Protein AF-0000000079572909 (afdb_homodimer)

pLDDT: mean 82.47, std 14.54, range [40.28, 98.06]

Foldseek 3Di:
DDDDDPLLLLVQLFVQQLVVQVVVQVVVCVVVVHGFSAELFPDRGHNLRSVLLSQLCVQCVVPLPPLVCSLVSQLVRSQVSQQVVQVVLCVLQLKGLFFQVVPPPDDVRRDDPVVSNVSSVVSSCCSPPVVVVVVVVSVPDDPVVSNVVSVVVVVVVVVRNVLSSVLSNLLSVLLVLVVVLVVLLVVLVVVLVVVVVVVCVVCVVPDPVLVVVLVVLLVVLVVVLVVVVVVVVVVVVVVVVDPADLLRQLLVVVVVVLSVSLSSLSSSLSSLVSVLVSLVVVCVVPVDPVSVVVNVVSVVSNVSSVVSNVVSVVSDSVSLVSNLSSCSNRVPMAGDVRHPSVVVSSVSSPRD/DDPDDPLLLLVQLFVQQLVVQVVVQVVVCVVVVHGFSAELFPDRGHNLRSVLLSQLCVQCVVPLPPLVCSLVSQLVRSQVSQQVVQVVLCVLQLKGLFFQVVPPPDDVRRDDPVVSNVSSVVSSCCSPPVVVVVVVVSVPDDPVVSNVVSVVVVVVVVVRNVLSSVLSNLLSVLLVLVVVLVVLLVVLVVVLVVVVVVVCVVCVVPDPVLVVVLVVLLVVLVVVLVVVVVVVVVVVVVVVVDPAPLLRQLLVVVVVVLSVSLSSLSSSLSSLVSVLVSLVVVCVVPVDPVSVVVNVVSVVSNVSSVVSNVVSVVSDSVSLVSNLSSCSNRVPMAGDVRHPSVVVSSVSSPRD

Structure (mmCIF, N/CA/C/O backbone):
data_AF-0000000079572909-model_v1
#
loop_
_entity.id
_entity.type
_entity.pdbx_description
1 polymer 'ABC transporter permease'
#
loop_
_atom_site.group_PDB
_atom_site.id
_atom_site.type_symbol
_atom_site.label_atom_id
_atom_site.label_alt_id
_atom_site.label_comp_id
_atom_site.label_asym_id
_atom_site.label_entity_id
_atom_site.label_seq_id
_atom_site.pdbx_PDB_ins_code
_atom_site.Cartn_x
_atom_site.Cartn_y
_atom_site.Cartn_z
_atom_site.occupancy
_atom_site.B_iso_or_equiv
_atom_site.auth_seq_id
_atom_site.auth_comp_id
_atom_site.auth_asym_id
_atom_site.auth_atom_id
_atom_site.pdbx_PDB_model_num
ATOM 1 N N . MET A 1 1 ? 18.078 -30.719 -21.484 1 40.72 1 MET A N 1
ATOM 2 C CA . MET A 1 1 ? 17.484 -30 -20.359 1 40.72 1 MET A CA 1
ATOM 3 C C . MET A 1 1 ? 15.992 -30.297 -20.234 1 40.72 1 MET A C 1
ATOM 5 O O . MET A 1 1 ? 15.266 -30.266 -21.234 1 40.72 1 MET A O 1
ATOM 9 N N . GLN A 1 2 ? 15.68 -31.109 -19.297 1 55.66 2 GLN A N 1
ATOM 10 C CA . GLN A 1 2 ? 14.391 -31.703 -18.969 1 55.66 2 GLN A CA 1
ATOM 11 C C . GLN A 1 2 ? 13.297 -30.641 -18.922 1 55.66 2 GLN A C 1
ATOM 13 O O . GLN A 1 2 ? 13.57 -29.484 -18.594 1 55.66 2 GLN A O 1
ATOM 18 N N . GLU A 1 3 ? 12.297 -30.766 -19.734 1 76.38 3 GLU A N 1
ATOM 19 C CA . GLU A 1 3 ? 11.086 -29.953 -19.812 1 76.38 3 GLU A CA 1
ATOM 20 C C . GLU A 1 3 ? 10.445 -29.781 -18.453 1 76.38 3 GLU A C 1
ATOM 22 O O . GLU A 1 3 ? 10.102 -30.766 -17.797 1 76.38 3 GLU A O 1
ATOM 27 N N . TYR A 1 4 ? 10.875 -28.719 -17.719 1 87.06 4 TYR A N 1
ATOM 28 C CA . TYR A 1 4 ? 10.32 -28.438 -16.406 1 87.06 4 TYR A CA 1
ATOM 29 C C . TYR A 1 4 ? 8.875 -27.953 -16.516 1 87.06 4 TYR A C 1
ATOM 31 O O . TYR A 1 4 ? 8.508 -27.297 -17.484 1 87.06 4 TYR A O 1
ATOM 39 N N . ASP A 1 5 ? 8.148 -28.406 -15.578 1 90.5 5 ASP A N 1
ATOM 40 C CA . ASP A 1 5 ? 6.82 -27.828 -15.43 1 90.5 5 ASP A CA 1
ATOM 41 C C . ASP A 1 5 ? 6.906 -26.391 -14.922 1 90.5 5 ASP A C 1
ATOM 43 O O . ASP A 1 5 ? 7.934 -25.969 -14.391 1 90.5 5 ASP A O 1
ATOM 47 N N . LEU A 1 6 ? 5.895 -25.688 -15.156 1 92.5 6 LEU A N 1
ATOM 48 C CA . LEU A 1 6 ? 5.871 -24.281 -14.742 1 92.5 6 LEU A CA 1
ATOM 49 C C . LEU A 1 6 ? 6.156 -24.156 -13.25 1 92.5 6 LEU A C 1
ATOM 51 O O . LEU A 1 6 ? 6.91 -23.266 -12.828 1 92.5 6 LEU A O 1
ATOM 55 N N . SER A 1 7 ? 5.562 -25.031 -12.484 1 94 7 SER A N 1
ATOM 56 C CA . SER A 1 7 ? 5.754 -24.969 -11.039 1 94 7 SER A CA 1
ATOM 57 C C . SER A 1 7 ? 7.211 -25.188 -10.664 1 94 7 SER A C 1
ATOM 59 O O . SER A 1 7 ? 7.711 -24.594 -9.703 1 94 7 SER A O 1
ATOM 61 N N . GLN A 1 8 ? 7.887 -26.016 -11.391 1 94.81 8 GLN A N 1
ATOM 62 C CA . GLN A 1 8 ? 9.305 -26.25 -11.133 1 94.81 8 GLN A CA 1
ATOM 63 C C . GLN A 1 8 ? 10.141 -25.016 -11.469 1 94.81 8 GLN A C 1
ATOM 65 O O . GLN A 1 8 ? 11.039 -24.656 -10.711 1 94.81 8 GLN A O 1
ATOM 70 N N . TRP A 1 9 ? 9.859 -24.344 -12.562 1 94.69 9 TRP A N 1
ATOM 71 C CA . TRP A 1 9 ? 10.523 -23.094 -12.914 1 94.69 9 TRP A CA 1
ATOM 72 C C . TRP A 1 9 ? 10.328 -22.047 -11.812 1 94.69 9 TRP A C 1
ATOM 74 O O . TRP A 1 9 ? 11.266 -21.344 -11.445 1 94.69 9 TRP A O 1
ATOM 84 N N . VAL A 1 10 ? 9.109 -22.016 -11.328 1 96.69 10 VAL A N 1
ATOM 85 C CA . VAL A 1 10 ? 8.773 -21.047 -10.289 1 96.69 10 VAL A CA 1
ATOM 86 C C . VAL A 1 10 ? 9.555 -21.359 -9.016 1 96.69 10 VAL A C 1
ATOM 88 O O . VAL A 1 10 ? 10.07 -20.453 -8.359 1 96.69 10 VAL A O 1
ATOM 91 N N . LEU A 1 11 ? 9.68 -22.578 -8.711 1 97.44 11 LEU A N 1
ATOM 92 C CA . LEU A 1 11 ? 10.422 -22.969 -7.52 1 97.44 11 LEU A CA 1
ATOM 93 C C . LEU A 1 11 ? 11.906 -22.656 -7.676 1 97.44 11 LEU A C 1
ATOM 95 O O . LEU A 1 11 ? 12.562 -22.25 -6.715 1 97.44 11 LEU A O 1
ATOM 99 N N . PHE A 1 12 ? 12.453 -22.859 -8.914 1 96.94 12 PHE A N 1
ATOM 100 C CA . PHE A 1 12 ? 13.836 -22.469 -9.18 1 96.94 12 PHE A CA 1
ATOM 101 C C . PHE A 1 12 ? 14.016 -20.969 -8.969 1 96.94 12 PHE A C 1
ATOM 103 O O . PHE A 1 12 ? 15.008 -20.547 -8.375 1 96.94 12 PHE A O 1
ATOM 110 N N . PHE A 1 13 ? 13.109 -20.203 -9.445 1 97.62 13 PHE A N 1
ATOM 111 C CA . PHE A 1 13 ? 13.148 -18.75 -9.281 1 97.62 13 PHE A CA 1
ATOM 112 C C . PHE A 1 13 ? 13.258 -18.375 -7.809 1 97.62 13 PHE A C 1
ATOM 114 O O . PHE A 1 13 ? 14.102 -17.562 -7.43 1 97.62 13 PHE A O 1
ATOM 121 N N . PHE A 1 14 ? 12.391 -18.969 -6.973 1 98 14 PHE A N 1
ATOM 122 C CA . PHE A 1 14 ? 12.359 -18.625 -5.559 1 98 14 PHE A CA 1
ATOM 123 C C . PHE A 1 14 ? 13.617 -19.125 -4.855 1 98 14 PHE A C 1
ATOM 125 O O . PHE A 1 14 ? 14.141 -18.453 -3.961 1 98 14 PHE A O 1
ATOM 132 N N . LEU A 1 15 ? 14.07 -20.281 -5.215 1 97.31 15 LEU A N 1
ATOM 133 C CA . LEU A 1 15 ? 15.281 -20.828 -4.617 1 97.31 15 LEU A CA 1
ATOM 134 C C . LEU A 1 15 ? 16.484 -19.922 -4.887 1 97.31 15 LEU A C 1
ATOM 136 O O . LEU A 1 15 ? 17.234 -19.594 -3.965 1 97.31 15 LEU A O 1
ATOM 140 N N . TYR A 1 16 ? 16.641 -19.516 -6.098 1 97.12 16 TYR A N 1
ATOM 141 C CA . TYR A 1 16 ? 17.797 -18.688 -6.457 1 97.12 16 TYR A CA 1
ATOM 142 C C . TYR A 1 16 ? 17.641 -17.266 -5.926 1 97.12 16 TYR A C 1
ATOM 144 O O . TYR A 1 16 ? 18.625 -16.594 -5.645 1 97.12 16 TYR A O 1
ATOM 152 N N . SER A 1 17 ? 16.406 -16.781 -5.832 1 98.06 17 SER A N 1
ATOM 153 C CA . SER A 1 17 ? 16.188 -15.5 -5.156 1 98.06 17 SER A CA 1
ATOM 154 C C . SER A 1 17 ? 16.625 -15.562 -3.697 1 98.06 17 SER A C 1
ATOM 156 O O . SER A 1 17 ? 17.203 -14.609 -3.176 1 98.06 17 SER A O 1
ATOM 158 N N . PHE A 1 18 ? 16.297 -16.656 -3.102 1 97.81 18 PHE A N 1
ATOM 159 C CA . PHE A 1 18 ? 16.641 -16.859 -1.701 1 97.81 18 PHE A CA 1
ATOM 160 C C . PHE A 1 18 ? 18.156 -16.938 -1.53 1 97.81 18 PHE A C 1
ATOM 162 O O . PHE A 1 18 ? 18.719 -16.328 -0.618 1 97.81 18 PHE A O 1
ATOM 169 N N . LEU A 1 19 ? 18.812 -17.672 -2.402 1 95.38 19 LEU A N 1
ATOM 170 C CA . LEU A 1 19 ? 20.266 -17.781 -2.346 1 95.38 19 LEU A CA 1
ATOM 171 C C . LEU A 1 19 ? 20.922 -16.438 -2.58 1 95.38 19 LEU A C 1
ATOM 173 O O . LEU A 1 19 ? 21.922 -16.109 -1.923 1 95.38 19 LEU A O 1
ATOM 177 N N . GLY A 1 20 ? 20.422 -15.703 -3.535 1 94.81 20 GLY A N 1
ATOM 178 C CA . GLY A 1 20 ? 20.922 -14.352 -3.746 1 94.81 20 GLY A CA 1
ATOM 179 C C . GLY A 1 20 ? 20.766 -13.469 -2.523 1 94.81 20 GLY A C 1
ATOM 180 O O . GLY A 1 20 ? 21.672 -12.695 -2.197 1 94.81 20 GLY A O 1
ATOM 181 N N . TRP A 1 21 ? 19.656 -13.602 -1.857 1 96.56 21 TRP A N 1
ATOM 182 C CA . TRP A 1 21 ? 19.406 -12.844 -0.637 1 96.56 21 TRP A CA 1
ATOM 183 C C . TRP A 1 21 ? 20.406 -13.203 0.449 1 96.56 21 TRP A C 1
ATOM 185 O O . TRP A 1 21 ? 20.922 -12.32 1.142 1 96.56 21 TRP A O 1
ATOM 195 N N . ILE A 1 22 ? 20.672 -14.445 0.561 1 95.94 22 ILE A N 1
ATOM 196 C CA . ILE A 1 22 ? 21.656 -14.883 1.547 1 95.94 22 ILE A CA 1
ATOM 197 C C . ILE A 1 22 ? 23 -14.242 1.247 1 95.94 22 ILE A C 1
ATOM 199 O O . ILE A 1 22 ? 23.641 -13.664 2.135 1 95.94 22 ILE A O 1
ATOM 203 N N . TRP A 1 23 ? 23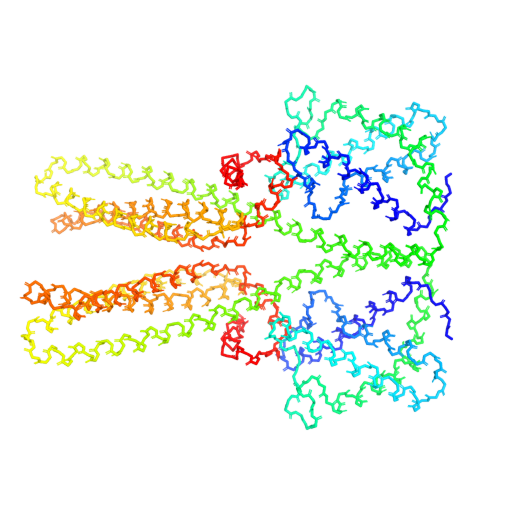.375 -14.297 0.027 1 91.81 23 TRP A N 1
ATOM 204 C CA . TRP A 1 23 ? 24.672 -13.781 -0.39 1 91.81 23 TRP A CA 1
ATOM 205 C C . TRP A 1 23 ? 24.781 -12.281 -0.133 1 91.81 23 TRP A C 1
ATOM 207 O O . TRP A 1 23 ? 25.703 -11.82 0.537 1 91.81 23 TRP A O 1
ATOM 217 N N . GLU A 1 24 ? 23.859 -11.555 -0.555 1 92.44 24 GLU A N 1
ATOM 218 C CA . GLU A 1 24 ? 23.938 -10.102 -0.477 1 92.44 24 GLU A CA 1
ATOM 219 C C . GLU A 1 24 ? 23.734 -9.609 0.956 1 92.44 24 GLU A C 1
ATOM 221 O O . GLU A 1 24 ? 24.391 -8.672 1.397 1 92.44 24 GLU A O 1
ATOM 226 N N . SER A 1 25 ? 22.75 -10.195 1.649 1 94.88 25 SER A N 1
ATOM 227 C CA . SER A 1 25 ? 22.5 -9.781 3.027 1 94.88 25 SER A CA 1
ATOM 228 C C . SER A 1 25 ? 23.719 -10.047 3.914 1 94.88 25 SER A C 1
ATOM 230 O O . SER A 1 25 ? 24.047 -9.227 4.773 1 94.88 25 SER A O 1
ATOM 232 N N . CYS A 1 26 ? 24.375 -11.148 3.66 1 94.81 26 CYS A N 1
ATOM 233 C CA . CYS A 1 26 ? 25.594 -11.445 4.418 1 94.81 26 CYS A CA 1
ATOM 234 C C . CYS A 1 26 ? 26.719 -10.477 4.047 1 94.81 26 CYS A C 1
ATOM 236 O O . CYS A 1 26 ? 27.375 -9.93 4.926 1 94.81 26 CYS A O 1
ATOM 238 N N . TYR A 1 27 ? 26.859 -10.227 2.799 1 91.56 27 TYR A N 1
ATOM 239 C CA . TYR A 1 27 ? 27.906 -9.352 2.309 1 91.56 27 TYR A CA 1
ATOM 240 C C . TYR A 1 27 ? 27.75 -7.941 2.863 1 91.56 27 TYR A C 1
ATOM 242 O O . TYR A 1 27 ? 28.688 -7.383 3.438 1 91.56 27 TYR A O 1
ATOM 250 N N . VAL A 1 28 ? 26.562 -7.434 2.77 1 91.94 28 VAL A N 1
ATOM 251 C CA . VAL A 1 28 ? 26.312 -6.055 3.186 1 91.94 28 VAL A CA 1
ATOM 252 C C . VAL A 1 28 ? 26.344 -5.961 4.707 1 91.94 28 VAL A C 1
ATOM 254 O O . VAL A 1 28 ? 26.828 -4.98 5.27 1 91.94 28 VAL A O 1
ATOM 257 N N . SER A 1 29 ? 25.859 -6.977 5.375 1 93.56 29 SER A N 1
ATOM 258 C CA . SER A 1 29 ? 25.859 -6.977 6.836 1 93.56 29 SER A CA 1
ATOM 259 C C . SER A 1 29 ? 27.266 -6.945 7.391 1 93.56 29 SER A C 1
ATOM 261 O O . SER A 1 29 ? 27.547 -6.258 8.375 1 93.56 29 SER A O 1
ATOM 263 N N . VAL A 1 30 ? 28.172 -7.656 6.773 1 94.5 30 VAL A N 1
ATOM 264 C CA . VAL A 1 30 ? 29.562 -7.688 7.207 1 94.5 30 VAL A CA 1
ATOM 265 C C . VAL A 1 30 ? 30.203 -6.32 6.973 1 94.5 30 VAL A C 1
ATOM 267 O O . VAL A 1 30 ? 30.938 -5.812 7.832 1 94.5 30 VAL A O 1
ATOM 270 N N . ARG A 1 31 ? 29.922 -5.711 5.906 1 91.06 31 ARG A N 1
ATOM 271 C CA . ARG A 1 31 ? 30.5 -4.414 5.559 1 91.06 31 ARG A CA 1
ATOM 272 C C . ARG A 1 31 ? 29.969 -3.318 6.48 1 91.06 31 ARG A C 1
ATOM 274 O O . ARG A 1 31 ? 30.703 -2.393 6.836 1 91.06 31 ARG A O 1
ATOM 281 N N . LYS A 1 32 ? 28.719 -3.441 6.887 1 90.75 32 LYS A N 1
ATOM 282 C CA . LYS A 1 32 ? 28.078 -2.41 7.703 1 90.75 32 LYS A CA 1
ATOM 283 C C . LYS A 1 32 ? 28.172 -2.756 9.188 1 90.75 32 LYS A C 1
ATOM 285 O O . LYS A 1 32 ? 27.766 -1.955 10.039 1 90.75 32 LYS A O 1
ATOM 290 N N . HIS A 1 33 ? 28.656 -3.969 9.523 1 93.06 33 HIS A N 1
ATOM 291 C CA . HIS A 1 33 ? 28.844 -4.434 10.891 1 93.06 33 HIS A CA 1
ATOM 292 C C . HIS A 1 33 ? 27.516 -4.461 11.648 1 93.06 33 HIS A C 1
ATOM 294 O O . HIS A 1 33 ? 27.453 -4.074 12.812 1 93.06 33 HIS A O 1
ATOM 300 N N . ARG A 1 34 ? 26.516 -4.672 10.914 1 91.38 34 ARG A N 1
ATOM 301 C CA . ARG A 1 34 ? 25.172 -4.863 11.445 1 91.38 34 ARG A CA 1
ATOM 302 C C . ARG A 1 34 ? 24.312 -5.703 10.5 1 91.38 34 ARG A C 1
ATOM 304 O O . ARG A 1 34 ? 24.609 -5.789 9.305 1 91.38 34 ARG A O 1
ATOM 311 N N . TRP A 1 35 ? 23.281 -6.281 11.047 1 93 35 TRP A N 1
ATOM 312 C CA . TRP A 1 35 ? 22.406 -7.09 10.203 1 93 35 TRP A CA 1
ATOM 313 C C . TRP A 1 35 ? 21.594 -6.211 9.266 1 93 35 TRP A C 1
ATOM 315 O O . TRP A 1 35 ? 20.906 -5.285 9.711 1 93 35 TRP A O 1
ATOM 325 N N . VAL A 1 36 ? 21.734 -6.492 8.031 1 92.06 36 VAL A N 1
ATOM 326 C CA . VAL A 1 36 ? 20.984 -5.758 7.016 1 92.06 36 VAL A CA 1
ATOM 327 C C . VAL A 1 36 ? 20.203 -6.738 6.141 1 92.06 36 VAL A C 1
ATOM 329 O O . VAL A 1 36 ? 20.797 -7.602 5.484 1 92.06 36 VAL A O 1
ATOM 332 N N . ASN A 1 37 ? 18.891 -6.73 6.254 1 94.56 37 ASN A N 1
ATOM 333 C CA . ASN A 1 37 ? 18.047 -7.465 5.32 1 94.56 37 ASN A CA 1
ATOM 334 C C . ASN A 1 37 ? 18.047 -6.82 3.938 1 94.56 37 ASN A C 1
ATOM 336 O O . ASN A 1 37 ? 17.125 -6.078 3.592 1 94.56 37 ASN A O 1
ATOM 340 N N . ARG A 1 38 ? 18.984 -7.176 3.178 1 93.81 38 ARG A N 1
ATOM 341 C CA . ARG A 1 38 ? 19.219 -6.5 1.906 1 93.81 38 ARG A CA 1
ATOM 342 C C . ARG A 1 38 ? 18.156 -6.871 0.877 1 93.81 38 ARG A C 1
ATOM 344 O O . ARG A 1 38 ? 17.781 -8.039 0.761 1 93.81 38 ARG A O 1
ATOM 351 N N . GLY A 1 39 ? 17.672 -5.801 0.203 1 94.12 39 GLY A N 1
ATOM 352 C CA . GLY A 1 39 ? 16.766 -6.082 -0.899 1 94.12 39 GLY A CA 1
ATOM 353 C C . GLY A 1 39 ? 15.609 -5.105 -0.981 1 94.12 39 GLY A C 1
ATOM 354 O O . GLY A 1 39 ? 15.344 -4.367 -0.031 1 94.12 39 GLY A O 1
ATOM 355 N N . PHE A 1 40 ? 15.023 -5.137 -2.066 1 93.62 40 PHE A N 1
ATOM 356 C CA . PHE A 1 40 ? 13.859 -4.293 -2.332 1 93.62 40 PHE A CA 1
ATOM 357 C C . PHE A 1 40 ? 12.656 -4.766 -1.531 1 93.62 40 PHE A C 1
ATOM 359 O O . PHE A 1 40 ? 11.883 -3.947 -1.024 1 93.62 40 PHE A O 1
ATOM 366 N N . MET A 1 41 ? 12.586 -6.07 -1.338 1 95.5 41 MET A N 1
ATOM 367 C CA . MET A 1 41 ? 11.445 -6.676 -0.661 1 95.5 41 MET A CA 1
ATOM 368 C C . MET A 1 41 ? 11.766 -6.961 0.802 1 95.5 41 MET A C 1
ATOM 370 O O . MET A 1 41 ? 12.938 -6.961 1.196 1 95.5 41 MET A O 1
ATOM 374 N N . HIS A 1 42 ? 10.727 -7.246 1.673 1 95 42 HIS A N 1
ATOM 375 C CA . HIS A 1 42 ? 10.883 -7.574 3.084 1 95 42 HIS A CA 1
ATOM 376 C C . HIS A 1 42 ? 11.297 -9.031 3.268 1 95 42 HIS A C 1
ATOM 378 O O . HIS A 1 42 ? 12.086 -9.344 4.164 1 95 42 HIS A O 1
ATOM 384 N N . GLY A 1 43 ? 10.773 -9.852 2.471 1 95.56 43 GLY A N 1
ATOM 385 C CA . GLY A 1 43 ? 11.062 -11.273 2.572 1 95.56 43 GLY A CA 1
ATOM 386 C C . GLY A 1 43 ? 12.469 -11.633 2.135 1 95.56 43 GLY A C 1
ATOM 387 O O . GLY A 1 43 ? 13.156 -10.82 1.507 1 95.56 43 GLY A O 1
ATOM 388 N N . PRO A 1 44 ? 12.789 -12.781 2.469 1 96.31 44 PRO A N 1
ATOM 389 C CA . PRO A 1 44 ? 14.148 -13.25 2.16 1 96.31 44 PRO A CA 1
ATOM 390 C C . PRO A 1 44 ? 14.297 -13.688 0.706 1 96.31 44 PRO A C 1
ATOM 392 O O . PRO A 1 44 ? 14.523 -14.867 0.435 1 96.31 44 PRO A O 1
ATOM 395 N N . MET A 1 45 ? 14.234 -12.742 -0.116 1 96.88 45 MET A N 1
ATOM 396 C CA . MET A 1 45 ? 14.398 -13.031 -1.538 1 96.88 45 MET A CA 1
ATOM 397 C C . MET A 1 45 ? 14.844 -11.789 -2.301 1 96.88 45 MET A C 1
ATOM 399 O O . MET A 1 45 ? 14.438 -10.672 -1.974 1 96.88 45 MET A O 1
ATOM 403 N N . LEU A 1 46 ? 15.617 -12.023 -3.256 1 96.75 46 LEU A N 1
ATOM 404 C CA . LEU A 1 46 ? 16.062 -11 -4.199 1 96.75 46 LEU A CA 1
ATOM 405 C C . LEU A 1 46 ? 15.664 -11.367 -5.625 1 96.75 46 LEU A C 1
ATOM 407 O O . LEU A 1 46 ? 16.406 -12.055 -6.32 1 96.75 46 LEU A O 1
ATOM 411 N N . PRO A 1 47 ? 14.547 -10.773 -6.047 1 96.88 47 PRO A N 1
ATOM 412 C CA . PRO A 1 47 ? 14 -11.156 -7.352 1 96.88 47 PRO A CA 1
ATOM 413 C C . PRO A 1 47 ? 15 -10.977 -8.492 1 96.88 47 PRO A C 1
ATOM 415 O O . PRO A 1 47 ? 14.953 -11.711 -9.484 1 96.88 47 PRO A O 1
ATOM 418 N N . LEU A 1 48 ? 15.898 -10.117 -8.367 1 95.38 48 LEU A N 1
ATOM 419 C CA . LEU A 1 48 ? 16.906 -9.906 -9.414 1 95.38 48 LEU A CA 1
ATOM 420 C C . LEU A 1 48 ? 17.75 -11.156 -9.617 1 95.38 48 LEU A C 1
ATOM 422 O O . LEU A 1 48 ? 18.016 -11.547 -10.75 1 95.38 48 LEU A O 1
ATOM 426 N N . TYR A 1 49 ? 18.156 -11.758 -8.531 1 95.44 49 TYR A N 1
ATOM 427 C CA . TYR A 1 49 ? 18.969 -12.969 -8.602 1 95.44 49 TYR A CA 1
ATOM 428 C C . TYR A 1 49 ? 18.156 -14.141 -9.141 1 95.44 49 TYR A C 1
ATOM 430 O O . TYR A 1 49 ? 18.656 -14.945 -9.922 1 95.44 49 TYR A O 1
ATOM 438 N N . GLY A 1 50 ? 16.906 -14.234 -8.711 1 97 50 GLY A N 1
ATOM 439 C CA . GLY A 1 50 ? 16.047 -15.273 -9.25 1 97 50 GLY A CA 1
ATOM 440 C C . GLY A 1 50 ? 15.797 -15.133 -10.742 1 97 50 GLY A C 1
ATOM 441 O O . GLY A 1 50 ? 15.922 -16.109 -11.484 1 97 50 GLY A O 1
ATOM 442 N N . SER A 1 51 ? 15.5 -13.93 -11.156 1 97.12 51 SER A N 1
ATOM 443 C CA . SER A 1 51 ? 15.281 -13.664 -12.57 1 97.12 51 SER A CA 1
ATOM 444 C C . SER A 1 51 ? 16.562 -13.875 -13.375 1 97.12 51 SER A C 1
ATOM 446 O O . SER A 1 51 ? 16.516 -14.422 -14.484 1 97.12 51 SER A O 1
ATOM 448 N N . GLY A 1 52 ? 17.609 -13.422 -12.812 1 96.19 52 GLY A N 1
ATOM 449 C CA . GLY A 1 52 ? 18.875 -13.656 -13.469 1 96.19 52 GLY A CA 1
ATOM 450 C C . GLY A 1 52 ? 19.188 -15.125 -13.664 1 96.19 52 GLY A C 1
ATOM 451 O O . GLY A 1 52 ? 19.641 -15.539 -14.734 1 96.19 52 GLY A O 1
ATOM 452 N N . ALA A 1 53 ? 18.922 -15.875 -12.633 1 96.12 53 ALA A N 1
ATOM 453 C CA . ALA A 1 53 ? 19.141 -17.312 -12.719 1 96.12 53 ALA A CA 1
ATOM 454 C C . ALA A 1 53 ? 18.266 -17.938 -13.805 1 96.12 53 ALA A C 1
ATOM 456 O O . ALA A 1 53 ? 18.719 -18.812 -14.555 1 96.12 53 ALA A O 1
ATOM 457 N N . MET A 1 54 ? 17.031 -17.5 -13.883 1 95.94 54 MET A N 1
ATOM 458 C CA . MET A 1 54 ? 16.125 -18.016 -14.906 1 95.94 54 MET A CA 1
ATOM 459 C C . MET A 1 54 ? 16.641 -17.688 -16.297 1 95.94 54 MET A C 1
ATOM 461 O O . MET A 1 54 ? 16.641 -18.547 -17.188 1 95.94 54 MET A O 1
ATOM 465 N N . VAL A 1 55 ? 17.094 -16.484 -16.438 1 96.25 55 VAL A N 1
ATOM 466 C CA . VAL A 1 55 ? 17.625 -16.047 -17.734 1 96.25 55 VAL A CA 1
ATOM 467 C C . VAL A 1 55 ? 18.828 -16.906 -18.094 1 96.25 55 VAL A C 1
ATOM 469 O O . VAL A 1 55 ? 18.922 -17.438 -19.203 1 96.25 55 VAL A O 1
ATOM 472 N N . VAL A 1 56 ? 19.703 -17.109 -17.203 1 95.62 56 VAL A N 1
ATOM 473 C CA . VAL A 1 56 ? 20.938 -17.875 -17.438 1 95.62 56 VAL A CA 1
ATOM 474 C C . VAL A 1 56 ? 20.594 -19.312 -17.781 1 95.62 56 VAL A C 1
ATOM 476 O O . VAL A 1 56 ? 21.125 -19.875 -18.734 1 95.62 56 VAL A O 1
ATOM 479 N N . LEU A 1 57 ? 19.688 -19.906 -16.969 1 94.06 57 LEU A N 1
ATOM 480 C CA . LEU A 1 57 ? 19.312 -21.297 -17.219 1 94.06 57 LEU A CA 1
ATOM 481 C C . LEU A 1 57 ? 18.688 -21.453 -18.594 1 94.06 57 LEU A C 1
ATOM 483 O O . LEU A 1 57 ? 19.016 -22.406 -19.328 1 94.06 57 LEU A O 1
ATOM 487 N N . ILE A 1 58 ? 17.844 -20.516 -18.984 1 93.75 58 ILE A N 1
ATOM 488 C CA . ILE A 1 58 ? 17.109 -20.609 -20.25 1 93.75 58 ILE A CA 1
ATOM 489 C C . ILE A 1 58 ? 18.078 -20.406 -21.422 1 93.75 58 ILE A C 1
ATOM 491 O O . ILE A 1 58 ? 18.078 -21.203 -22.359 1 93.75 58 ILE A O 1
ATOM 495 N N . VAL A 1 59 ? 18.969 -19.453 -21.344 1 93.5 59 VAL A N 1
ATOM 496 C CA . VAL A 1 59 ? 19.797 -19.094 -22.469 1 93.5 59 VAL A CA 1
ATOM 497 C C . VAL A 1 59 ? 20.922 -20.109 -22.641 1 93.5 59 VAL A C 1
ATOM 499 O O . VAL A 1 59 ? 21.484 -20.266 -23.734 1 93.5 59 VAL A O 1
ATOM 502 N N . THR A 1 60 ? 21.281 -20.828 -21.625 1 92.62 60 THR A N 1
ATOM 503 C CA . THR A 1 60 ? 22.438 -21.719 -21.703 1 92.62 60 THR A CA 1
ATOM 504 C C . THR A 1 60 ? 21.984 -23.156 -21.953 1 92.62 60 THR A C 1
ATOM 506 O O . THR A 1 60 ? 22.828 -24.047 -22.109 1 92.62 60 THR A O 1
ATOM 509 N N . ILE A 1 61 ? 20.688 -23.406 -21.938 1 86.44 61 ILE A N 1
ATOM 510 C CA . ILE A 1 61 ? 20.141 -24.75 -22.156 1 86.44 61 ILE A CA 1
ATOM 511 C C . ILE A 1 61 ? 20.75 -25.359 -23.422 1 86.44 61 ILE A C 1
ATOM 513 O O . ILE A 1 61 ? 21.266 -26.484 -23.375 1 86.44 61 ILE A O 1
ATOM 517 N N . PRO A 1 62 ? 20.781 -24.688 -24.5 1 88.38 62 PRO A N 1
ATOM 518 C CA . PRO A 1 62 ? 21.281 -25.281 -25.75 1 88.38 62 PRO A CA 1
ATOM 519 C C . PRO A 1 62 ? 22.812 -25.453 -25.75 1 88.38 62 PRO A C 1
ATOM 521 O O . PRO A 1 62 ? 23.344 -26.188 -26.578 1 88.38 62 PRO A O 1
ATOM 524 N N . VAL A 1 63 ? 23.516 -24.797 -24.844 1 91.5 63 VAL A N 1
ATOM 525 C CA . VAL A 1 63 ? 24.984 -24.797 -24.906 1 91.5 63 VAL A CA 1
ATOM 526 C C . VAL A 1 63 ? 25.547 -25.266 -23.578 1 91.5 63 VAL A C 1
ATOM 528 O O . VAL A 1 63 ? 26.625 -24.844 -23.172 1 91.5 63 VAL A O 1
ATOM 531 N N . ARG A 1 64 ? 24.922 -26.031 -22.875 1 88.56 64 ARG A N 1
ATOM 532 C CA . ARG A 1 64 ? 25.25 -26.422 -21.516 1 88.56 64 ARG A CA 1
ATOM 533 C C . ARG A 1 64 ? 26.594 -27.125 -21.453 1 88.56 64 ARG A C 1
ATOM 535 O O . ARG A 1 64 ? 27.281 -27.078 -20.438 1 88.56 64 ARG A O 1
ATOM 542 N N . ASP A 1 65 ? 27.062 -27.719 -22.484 1 91.44 65 ASP A N 1
ATOM 543 C CA . ASP A 1 65 ? 28.281 -28.531 -22.484 1 91.44 65 ASP A CA 1
ATOM 544 C C . ASP A 1 65 ? 29.5 -27.688 -22.859 1 91.44 65 ASP A C 1
ATOM 546 O O . ASP A 1 65 ? 30.641 -28.141 -22.734 1 91.44 65 ASP A O 1
ATOM 550 N N . ASN A 1 66 ? 29.281 -26.453 -23.328 1 95.69 66 ASN A N 1
ATOM 551 C CA . ASN A 1 66 ? 30.359 -25.547 -23.703 1 95.69 66 ASN A CA 1
ATOM 552 C C . ASN A 1 66 ? 30.562 -24.453 -22.656 1 95.69 66 ASN A C 1
ATOM 554 O O . ASN A 1 66 ? 29.781 -23.484 -22.609 1 95.69 66 ASN A O 1
ATOM 558 N N . ILE A 1 67 ? 31.609 -24.531 -21.906 1 96.25 67 ILE A N 1
ATOM 559 C CA . ILE A 1 67 ? 31.859 -23.672 -20.766 1 96.25 67 ILE A CA 1
ATOM 560 C C . ILE A 1 67 ? 32 -22.219 -21.25 1 96.25 67 ILE A C 1
ATOM 562 O O . ILE A 1 67 ? 31.516 -21.297 -20.594 1 96.25 67 ILE A O 1
ATOM 566 N N . LEU A 1 68 ? 32.656 -22 -22.312 1 97 68 LEU A N 1
ATOM 567 C CA . LEU A 1 68 ? 32.906 -20.656 -22.828 1 97 68 LEU A CA 1
ATOM 568 C C . LEU A 1 68 ? 31.578 -20.016 -23.25 1 97 68 LEU A C 1
ATOM 570 O O . LEU A 1 68 ? 31.359 -18.828 -22.984 1 97 68 LEU A O 1
ATOM 574 N N . LEU A 1 69 ? 30.781 -20.781 -23.938 1 96.81 69 LEU A N 1
ATOM 575 C CA . LEU A 1 69 ? 29.5 -20.25 -24.359 1 96.81 69 LEU A CA 1
ATOM 576 C C . LEU A 1 69 ? 28.578 -20 -23.172 1 96.81 69 LEU A C 1
ATOM 578 O O . LEU A 1 69 ? 27.781 -19.062 -23.188 1 96.81 69 LEU A O 1
ATOM 582 N N . VAL A 1 70 ? 28.656 -20.875 -22.172 1 97.12 70 VAL A N 1
ATOM 583 C CA . VAL A 1 70 ? 27.906 -20.656 -20.938 1 97.12 70 VAL A CA 1
ATOM 584 C C . VAL A 1 70 ? 28.328 -19.328 -20.297 1 97.12 70 VAL A C 1
ATOM 586 O O . VAL A 1 70 ? 27.5 -18.547 -19.859 1 97.12 70 VAL A O 1
ATOM 589 N N . PHE A 1 71 ? 29.625 -19.109 -20.312 1 97.94 71 PHE A N 1
ATOM 590 C CA . PHE A 1 71 ? 30.188 -17.875 -19.766 1 97.94 71 PHE A CA 1
ATOM 591 C C . PHE A 1 71 ? 29.672 -16.672 -20.547 1 97.94 71 PHE A C 1
ATOM 593 O O . PHE A 1 71 ? 29.156 -15.727 -19.953 1 97.94 71 PHE A O 1
ATOM 600 N N . LEU A 1 72 ? 29.781 -16.703 -21.812 1 98 72 LEU A N 1
ATOM 601 C CA . LEU A 1 72 ? 29.453 -15.555 -22.656 1 98 72 LEU A CA 1
ATOM 602 C C . LEU A 1 72 ? 27.953 -15.281 -22.656 1 98 72 LEU A C 1
ATOM 604 O O . LEU A 1 72 ? 27.531 -14.141 -22.484 1 98 72 LEU A O 1
ATOM 608 N N . MET A 1 73 ? 27.172 -16.281 -22.828 1 97.19 73 MET A N 1
ATOM 609 C CA . MET A 1 73 ? 25.719 -16.109 -22.875 1 97.19 73 MET A CA 1
ATOM 610 C C . MET A 1 73 ? 25.156 -15.703 -21.516 1 97.19 73 MET A C 1
ATOM 612 O O . MET A 1 73 ? 24.25 -14.891 -21.438 1 97.19 73 MET A O 1
ATOM 616 N N . GLY A 1 74 ? 25.672 -16.344 -20.484 1 97.06 74 GLY A N 1
ATOM 617 C CA . GLY A 1 74 ? 25.266 -15.961 -19.141 1 97.06 74 GLY A CA 1
ATOM 618 C C . GLY A 1 74 ? 25.625 -14.523 -18.812 1 97.06 74 GLY A C 1
ATOM 619 O O . GLY A 1 74 ? 24.812 -13.797 -18.234 1 97.06 74 GLY A O 1
ATOM 620 N N . MET A 1 75 ? 26.812 -14.156 -19.188 1 97.88 75 MET A N 1
ATOM 621 C CA . MET A 1 75 ? 27.266 -12.789 -18.969 1 97.88 75 MET A CA 1
ATOM 622 C C . MET A 1 75 ? 26.359 -11.789 -19.672 1 97.88 75 MET A C 1
ATOM 624 O O . MET A 1 75 ? 25.891 -10.828 -19.062 1 97.88 75 MET A O 1
ATOM 628 N N . ILE A 1 76 ? 26.078 -12.047 -20.906 1 97.81 76 ILE A N 1
ATOM 629 C CA . ILE A 1 76 ? 25.266 -11.141 -21.703 1 97.81 76 ILE A CA 1
ATOM 630 C C . ILE A 1 76 ? 23.844 -11.102 -21.172 1 97.81 76 ILE A C 1
ATOM 632 O O . ILE A 1 76 ? 23.281 -10.016 -20.969 1 97.81 76 ILE A O 1
ATOM 636 N N . GLY A 1 77 ? 23.281 -12.273 -20.922 1 97.12 77 GLY A N 1
ATOM 637 C CA . GLY A 1 77 ? 21.922 -12.336 -20.422 1 97.12 77 GLY A CA 1
ATOM 638 C C . GLY A 1 77 ? 21.734 -11.633 -19.094 1 97.12 77 GLY A C 1
ATOM 639 O O . GLY A 1 77 ? 20.797 -10.844 -18.938 1 97.12 77 GLY A O 1
ATOM 640 N N . ALA A 1 78 ? 22.578 -11.867 -18.172 1 96.75 78 ALA A N 1
ATOM 641 C CA . ALA A 1 78 ? 22.484 -11.266 -16.844 1 96.75 78 ALA A CA 1
ATOM 642 C C . ALA A 1 78 ? 22.719 -9.758 -16.906 1 96.75 78 ALA A C 1
ATOM 644 O O . ALA A 1 78 ? 22.094 -8.992 -16.188 1 96.75 78 ALA A O 1
ATOM 645 N N . THR A 1 79 ? 23.641 -9.352 -17.75 1 97.75 79 THR A N 1
ATOM 646 C CA . THR A 1 79 ? 23.953 -7.934 -17.906 1 97.75 79 THR A CA 1
ATOM 647 C C . THR A 1 79 ? 22.766 -7.176 -18.5 1 97.75 79 THR A C 1
ATOM 649 O O . THR A 1 79 ? 22.453 -6.074 -18.047 1 97.75 79 THR A O 1
ATOM 652 N N . ILE A 1 80 ? 22.141 -7.758 -19.469 1 97.88 80 ILE A N 1
ATOM 653 C CA . ILE A 1 80 ? 20.969 -7.148 -20.062 1 97.88 80 ILE A CA 1
ATOM 654 C C . ILE A 1 80 ? 19.875 -6.98 -19.016 1 97.88 80 ILE A C 1
ATOM 656 O O . ILE A 1 80 ? 19.266 -5.914 -18.906 1 97.88 80 ILE A O 1
ATOM 660 N N . LEU A 1 81 ? 19.672 -7.977 -18.203 1 97.31 81 LEU A N 1
ATOM 661 C CA . LEU A 1 81 ? 18.688 -7.926 -17.125 1 97.31 81 LEU A CA 1
ATOM 662 C C . LEU A 1 81 ? 19.031 -6.84 -16.125 1 97.31 81 LEU A C 1
ATOM 664 O O . LEU A 1 81 ? 18.172 -6.07 -15.703 1 97.31 81 LEU A O 1
ATOM 668 N N . GLU A 1 82 ? 20.266 -6.812 -15.766 1 96.75 82 GLU A N 1
ATOM 669 C CA . GLU A 1 82 ? 20.75 -5.816 -14.812 1 96.75 82 GLU A CA 1
ATOM 670 C C . GLU A 1 82 ? 20.516 -4.398 -15.336 1 96.75 82 GLU A C 1
ATOM 672 O O . GLU A 1 82 ? 20.031 -3.535 -14.609 1 96.75 82 GLU A O 1
ATOM 677 N N . TYR A 1 83 ? 20.828 -4.223 -16.562 1 97.06 83 TYR A N 1
ATOM 678 C CA . TYR A 1 83 ? 20.688 -2.908 -17.188 1 97.06 83 TYR A CA 1
ATOM 679 C C . TYR A 1 83 ? 19.234 -2.463 -17.188 1 97.06 83 TYR A C 1
ATOM 681 O O . TYR A 1 83 ? 18.906 -1.361 -16.75 1 97.06 83 TYR A O 1
ATOM 689 N N . PHE A 1 84 ? 18.375 -3.312 -17.562 1 96.81 84 PHE A N 1
ATOM 690 C CA . PHE A 1 84 ? 16.969 -2.977 -17.672 1 96.81 84 PHE A CA 1
ATOM 691 C C . PHE A 1 84 ? 16.328 -2.797 -16.297 1 96.81 84 PHE A C 1
ATOM 693 O O . PHE A 1 84 ? 15.484 -1.922 -16.109 1 96.81 84 PHE A O 1
ATOM 700 N N . THR A 1 85 ? 16.719 -3.652 -15.398 1 96.25 85 THR A N 1
ATOM 701 C CA . THR A 1 85 ? 16.203 -3.529 -14.047 1 96.25 85 THR A CA 1
ATOM 702 C C . THR A 1 85 ? 16.625 -2.201 -13.422 1 96.25 85 THR A C 1
ATOM 704 O O . THR A 1 85 ? 15.805 -1.504 -12.82 1 96.25 85 THR A O 1
ATOM 707 N N . GLY A 1 86 ? 17.875 -1.829 -13.609 1 95.19 86 GLY A N 1
ATOM 708 C CA . GLY A 1 86 ? 18.391 -0.583 -13.07 1 95.19 86 GLY A CA 1
ATOM 709 C C . GLY A 1 86 ? 17.688 0.645 -13.625 1 95.19 86 GLY A C 1
ATOM 710 O O . GLY A 1 86 ? 17.234 1.503 -12.867 1 95.19 86 GLY A O 1
ATOM 711 N N . ILE A 1 87 ? 17.547 0.702 -14.906 1 95.44 87 ILE A N 1
ATOM 712 C CA . ILE A 1 87 ? 16.938 1.855 -15.562 1 95.44 87 ILE A CA 1
ATOM 713 C C . ILE A 1 87 ? 15.477 1.963 -15.156 1 95.44 87 ILE A C 1
ATOM 715 O O . ILE A 1 87 ? 14.969 3.061 -14.898 1 95.44 87 ILE A O 1
ATOM 719 N N . THR A 1 88 ? 14.836 0.838 -15.078 1 95.88 88 THR A N 1
ATOM 720 C CA . THR A 1 88 ? 13.414 0.822 -14.742 1 95.88 88 THR A CA 1
ATOM 721 C C . THR A 1 88 ? 13.195 1.303 -13.312 1 95.88 88 THR A C 1
ATOM 723 O O . THR A 1 88 ? 12.32 2.131 -13.055 1 95.88 88 THR A O 1
ATOM 726 N N . MET A 1 89 ? 13.984 0.823 -12.445 1 94.25 89 MET A N 1
ATOM 727 C CA . MET A 1 89 ? 13.836 1.203 -11.047 1 94.25 89 MET A CA 1
ATOM 728 C C . MET A 1 89 ? 14.125 2.688 -10.852 1 94.25 89 MET A C 1
ATOM 730 O O . MET A 1 89 ? 13.406 3.373 -10.117 1 94.25 89 MET A O 1
ATOM 734 N N . GLU A 1 90 ? 15.141 3.17 -11.438 1 94.25 90 GLU A N 1
ATOM 735 C CA . GLU A 1 90 ? 15.461 4.59 -11.297 1 94.25 90 GLU A CA 1
ATOM 736 C C . GLU A 1 90 ? 14.367 5.465 -11.898 1 94.25 90 GLU A C 1
ATOM 738 O O . GLU A 1 90 ? 14.047 6.523 -11.352 1 94.25 90 GLU A O 1
ATOM 743 N N . ARG A 1 91 ? 13.859 5.047 -13.008 1 94 91 ARG A N 1
ATOM 744 C CA . ARG A 1 91 ? 12.789 5.816 -13.648 1 94 91 ARG A CA 1
ATOM 745 C C . ARG A 1 91 ? 11.531 5.816 -12.789 1 94 91 ARG A C 1
ATOM 747 O O . ARG A 1 91 ? 10.836 6.832 -12.688 1 94 91 ARG A O 1
ATOM 754 N N . LEU A 1 92 ? 11.258 4.758 -12.141 1 93.19 92 LEU A N 1
ATOM 755 C CA . LEU A 1 92 ? 10.031 4.617 -11.367 1 93.19 92 LEU A CA 1
ATOM 756 C C . LEU A 1 92 ? 10.164 5.289 -10 1 93.19 92 LEU A C 1
ATOM 758 O O . LEU A 1 92 ? 9.242 5.965 -9.547 1 93.19 92 LEU A O 1
ATOM 762 N N . PHE A 1 93 ? 11.352 5.113 -9.367 1 93.94 93 PHE A N 1
ATOM 763 C CA . PHE A 1 93 ? 11.461 5.496 -7.969 1 93.94 93 PHE A CA 1
ATOM 764 C C . PHE A 1 93 ? 12.43 6.66 -7.797 1 93.94 93 PHE A C 1
ATOM 766 O O . PHE A 1 93 ? 12.555 7.215 -6.703 1 93.94 93 PHE A O 1
ATOM 773 N N . HIS A 1 94 ? 13.203 6.957 -8.82 1 92.94 94 HIS A N 1
ATOM 774 C CA . HIS A 1 94 ? 14.227 7.992 -8.766 1 92.94 94 HIS A CA 1
ATOM 775 C C . HIS A 1 94 ? 15.336 7.621 -7.785 1 92.94 94 HIS A C 1
ATOM 777 O O . HIS A 1 94 ? 15.906 8.492 -7.133 1 92.94 94 HIS A O 1
ATOM 783 N N . VAL A 1 95 ? 15.461 6.367 -7.551 1 92.56 95 VAL A N 1
ATOM 784 C CA . VAL A 1 95 ? 16.453 5.844 -6.621 1 92.56 95 VAL A CA 1
ATOM 785 C C . VAL A 1 95 ? 17.234 4.715 -7.289 1 92.56 95 VAL A C 1
ATOM 787 O O . VAL A 1 95 ? 16.656 3.879 -7.988 1 92.56 95 VAL A O 1
ATOM 790 N N . ARG A 1 96 ? 18.469 4.758 -7.105 1 93.12 96 ARG A N 1
ATOM 791 C CA . ARG A 1 96 ? 19.344 3.67 -7.535 1 93.12 96 ARG A CA 1
ATOM 792 C C . ARG A 1 96 ? 19.703 2.766 -6.359 1 93.12 96 ARG A C 1
ATOM 794 O O . ARG A 1 96 ? 20.266 3.227 -5.367 1 93.12 96 ARG A O 1
ATOM 801 N N . TYR A 1 97 ? 19.453 1.552 -6.535 1 91.31 97 TYR A N 1
ATOM 802 C CA . TYR A 1 97 ? 19.719 0.607 -5.453 1 91.31 97 TYR A CA 1
ATOM 803 C C . TYR A 1 97 ? 21.141 0.087 -5.516 1 91.31 97 TYR A C 1
ATOM 805 O O . TYR A 1 97 ? 21.656 -0.45 -4.531 1 91.31 97 TYR A O 1
ATOM 813 N N . TRP A 1 98 ? 21.766 0.117 -6.652 1 91 98 TRP A N 1
ATOM 814 C CA . TRP A 1 98 ? 23.203 -0.065 -6.84 1 91 98 TRP A CA 1
ATOM 815 C C . TRP A 1 98 ? 23.766 0.98 -7.797 1 91 98 TRP A C 1
ATOM 817 O O . TRP A 1 98 ? 23.016 1.579 -8.578 1 91 98 TRP A O 1
ATOM 827 N N . ASP A 1 99 ? 25 1.237 -7.609 1 91.75 99 ASP A N 1
ATOM 828 C CA . ASP A 1 99 ? 25.609 2.299 -8.406 1 91.75 99 ASP A CA 1
ATOM 829 C C . ASP A 1 99 ? 27.062 1.979 -8.719 1 91.75 99 ASP A C 1
ATOM 831 O O . ASP A 1 99 ? 27.906 1.912 -7.816 1 91.75 99 ASP A O 1
ATOM 835 N N . TYR A 1 100 ? 27.312 1.943 -10.039 1 93.56 100 TYR A N 1
ATOM 836 C CA . TYR A 1 100 ? 28.656 1.574 -10.469 1 93.56 100 TYR A CA 1
ATOM 837 C C . TYR A 1 100 ? 29.391 2.773 -11.055 1 93.56 100 TYR A C 1
ATOM 839 O O . TYR A 1 100 ? 30.406 2.615 -11.742 1 93.56 100 TYR A O 1
ATOM 847 N N . ARG A 1 101 ? 29.047 3.959 -10.938 1 91.75 101 ARG A N 1
ATOM 848 C CA . ARG A 1 101 ? 29.609 5.148 -11.57 1 91.75 101 ARG A CA 1
ATOM 849 C C . ARG A 1 101 ? 31.062 5.359 -11.148 1 91.75 101 ARG A C 1
ATOM 851 O O . ARG A 1 101 ? 31.828 5.988 -11.875 1 91.75 101 ARG A O 1
ATOM 858 N N . ASN A 1 102 ? 31.406 4.828 -10 1 91.44 102 ASN A N 1
ATOM 859 C CA . ASN A 1 102 ? 32.781 4.973 -9.508 1 91.44 102 ASN A CA 1
ATOM 860 C C . ASN A 1 102 ? 33.688 3.941 -10.141 1 91.44 102 ASN A C 1
ATOM 862 O O . ASN A 1 102 ? 34.906 3.99 -9.938 1 91.44 102 ASN A O 1
ATOM 866 N N . LEU A 1 103 ? 33.156 3.051 -10.875 1 93.62 103 LEU A N 1
ATOM 867 C CA . LEU A 1 103 ? 33.969 2.01 -11.523 1 93.62 103 LEU A CA 1
ATOM 868 C C . LEU A 1 103 ? 34.219 2.359 -12.984 1 93.62 103 LEU A C 1
ATOM 870 O O . LEU A 1 103 ? 33.406 3.004 -13.633 1 93.62 103 LEU A O 1
ATOM 874 N N . LYS A 1 104 ? 35.281 1.876 -13.43 1 93.69 104 LYS A N 1
ATOM 875 C CA . LYS A 1 104 ? 35.719 2.199 -14.789 1 93.69 104 LYS A CA 1
ATOM 876 C C . LYS A 1 104 ? 34.844 1.491 -15.82 1 93.69 104 LYS A C 1
ATOM 878 O O . LYS A 1 104 ? 34.438 0.354 -15.609 1 93.69 104 LYS A O 1
ATOM 883 N N . PHE A 1 105 ? 34.562 2.225 -16.938 1 95.56 105 PHE A N 1
ATOM 884 C CA . PHE A 1 105 ? 33.844 1.713 -18.109 1 95.56 105 PHE A CA 1
ATOM 885 C C . PHE A 1 105 ? 32.406 1.343 -17.766 1 95.56 105 PHE A C 1
ATOM 887 O O . PHE A 1 105 ? 31.875 0.373 -18.297 1 95.56 105 PHE A O 1
ATOM 894 N N . ASN A 1 106 ? 31.891 1.955 -16.812 1 94.88 106 ASN A N 1
ATOM 895 C CA . ASN A 1 106 ? 30.484 1.745 -16.484 1 94.88 106 ASN A CA 1
ATOM 896 C C . ASN A 1 106 ? 29.562 2.357 -17.531 1 94.88 106 ASN A C 1
ATOM 898 O O . ASN A 1 106 ? 29.984 3.238 -18.281 1 94.88 106 ASN A O 1
ATOM 902 N N . VAL A 1 107 ? 28.469 1.842 -17.688 1 95.62 107 VAL A N 1
ATOM 903 C CA . VAL A 1 107 ? 27.453 2.406 -18.562 1 95.62 107 VAL A CA 1
ATOM 904 C C . VAL A 1 107 ? 26.359 3.061 -17.734 1 95.62 107 VAL A C 1
ATOM 906 O O . VAL A 1 107 ? 25.5 2.373 -17.172 1 95.62 107 VAL A O 1
ATOM 909 N N . ARG A 1 108 ? 26.406 4.414 -17.625 1 93.5 108 ARG A N 1
ATOM 910 C CA . ARG A 1 108 ? 25.438 5.238 -16.906 1 93.5 108 ARG A CA 1
ATOM 911 C C . ARG A 1 108 ? 25.312 4.801 -15.453 1 93.5 108 ARG A C 1
ATOM 913 O O . ARG A 1 108 ? 24.281 5.051 -14.812 1 93.5 108 ARG A O 1
ATOM 920 N N . GLY A 1 109 ? 26.234 3.877 -15.016 1 93.81 109 GLY A N 1
ATOM 921 C CA . GLY A 1 109 ? 26.266 3.467 -13.625 1 93.81 109 GLY A CA 1
ATOM 922 C C . GLY A 1 109 ? 25.422 2.248 -13.336 1 93.81 109 GLY A C 1
ATOM 923 O O . GLY A 1 109 ? 25.359 1.771 -12.203 1 93.81 109 GLY A O 1
ATOM 924 N N . TYR A 1 110 ? 24.734 1.687 -14.352 1 95.12 110 TYR A N 1
ATOM 925 C CA . TYR A 1 110 ? 23.844 0.552 -14.148 1 95.12 110 TYR A CA 1
ATOM 926 C C . TYR A 1 110 ? 24.594 -0.766 -14.273 1 95.12 110 TYR A C 1
ATOM 928 O O . TYR A 1 110 ? 24.266 -1.747 -13.609 1 95.12 110 TYR A O 1
ATOM 936 N N . ILE A 1 111 ? 25.531 -0.76 -15.164 1 96.88 111 ILE A N 1
ATOM 937 C CA . ILE A 1 111 ? 26.328 -1.959 -15.391 1 96.88 111 ILE A CA 1
ATOM 938 C C . ILE A 1 111 ? 27.797 -1.578 -15.547 1 96.88 111 ILE A C 1
ATOM 940 O O . ILE A 1 111 ? 28.125 -0.42 -15.828 1 96.88 111 ILE A O 1
ATOM 944 N N . CYS A 1 112 ? 28.656 -2.484 -15.305 1 96.56 112 CYS A N 1
ATOM 945 C CA . CYS A 1 112 ? 30.094 -2.311 -15.477 1 96.56 112 CYS A CA 1
ATOM 946 C C . CYS A 1 112 ? 30.766 -3.623 -15.875 1 96.56 112 CYS A C 1
ATOM 948 O O . CYS A 1 112 ? 30.203 -4.699 -15.641 1 96.56 112 CYS A O 1
ATOM 950 N N . PRO A 1 113 ? 31.891 -3.564 -16.5 1 96.75 113 PRO A N 1
ATOM 951 C CA . PRO A 1 113 ? 32.531 -4.777 -16.984 1 96.75 113 PRO A CA 1
ATOM 952 C C . PRO A 1 113 ? 32.875 -5.762 -15.859 1 96.75 113 PRO A C 1
ATOM 954 O O . PRO A 1 113 ? 32.75 -6.977 -16.047 1 96.75 113 PRO A O 1
ATOM 957 N N . VAL A 1 114 ? 33.25 -5.254 -14.773 1 95.75 114 VAL A N 1
ATOM 958 C CA . VAL A 1 114 ? 33.625 -6.125 -13.656 1 95.75 114 VAL A CA 1
ATOM 959 C C . VAL A 1 114 ? 32.406 -6.945 -13.234 1 95.75 114 VAL A C 1
ATOM 961 O O . VAL A 1 114 ? 32.5 -8.164 -13.055 1 95.75 114 VAL A O 1
ATOM 964 N N . ALA A 1 115 ? 31.297 -6.273 -13.094 1 94.88 115 ALA A N 1
ATOM 965 C CA . ALA A 1 115 ? 30.078 -6.973 -12.727 1 94.88 115 ALA A CA 1
ATOM 966 C C . ALA A 1 115 ? 29.672 -7.969 -13.812 1 94.88 115 ALA A C 1
ATOM 968 O O . ALA A 1 115 ? 29.25 -9.086 -13.5 1 94.88 115 ALA A O 1
ATOM 969 N N . SER A 1 116 ? 29.781 -7.594 -15.039 1 97.25 116 SER A N 1
ATOM 970 C CA . SER A 1 116 ? 29.438 -8.461 -16.156 1 97.25 116 SER A CA 1
ATOM 971 C C . SER A 1 116 ? 30.297 -9.719 -16.172 1 97.25 116 SER A C 1
ATOM 973 O O . SER A 1 116 ? 29.797 -10.82 -16.391 1 97.25 116 SER A O 1
ATOM 975 N N . LEU A 1 117 ? 31.562 -9.523 -15.969 1 97 117 LEU A N 1
ATOM 976 C CA . LEU A 1 117 ? 32.469 -10.672 -15.906 1 97 117 LEU A CA 1
ATOM 977 C C . LEU A 1 117 ? 32.094 -11.594 -14.742 1 97 117 LEU A C 1
ATOM 979 O O . LEU A 1 117 ? 32.156 -12.812 -14.875 1 97 117 LEU A O 1
ATOM 983 N N . CYS A 1 118 ? 31.719 -11.008 -13.625 1 94.81 118 CYS A N 1
ATOM 984 C CA . CYS A 1 118 ? 31.281 -11.789 -12.477 1 94.81 118 CYS A CA 1
ATOM 985 C C . CYS A 1 118 ? 30.016 -12.594 -12.812 1 94.81 118 CYS A C 1
ATOM 987 O O . CYS A 1 118 ? 29.891 -13.75 -12.414 1 94.81 118 CYS A O 1
ATOM 989 N N . TRP A 1 119 ? 29.109 -12.016 -13.594 1 95.69 119 TRP A N 1
ATOM 990 C CA . TRP A 1 119 ? 27.891 -12.711 -14.023 1 95.69 119 TRP A CA 1
ATOM 991 C C . TRP A 1 119 ? 28.234 -13.938 -14.867 1 95.69 119 TRP A C 1
ATOM 993 O O . TRP A 1 119 ? 27.594 -14.977 -14.75 1 95.69 119 TRP A O 1
ATOM 1003 N N . GLY A 1 120 ? 29.25 -13.727 -15.75 1 96.75 120 GLY A N 1
ATOM 1004 C CA . GLY A 1 120 ? 29.703 -14.867 -16.531 1 96.75 120 GLY A CA 1
ATOM 1005 C C . GLY A 1 120 ? 30.234 -16 -15.664 1 96.75 120 GLY A C 1
ATOM 1006 O O . GLY A 1 120 ? 29.844 -17.156 -15.852 1 96.75 120 GLY A O 1
ATOM 1007 N N . ALA A 1 121 ? 31.031 -15.672 -14.711 1 96.5 121 ALA A N 1
ATOM 1008 C CA . ALA A 1 121 ? 31.578 -16.672 -13.805 1 96.5 121 ALA A CA 1
ATOM 1009 C C . ALA A 1 121 ? 30.484 -17.328 -12.984 1 96.5 121 ALA A C 1
ATOM 1011 O O . ALA A 1 121 ? 30.484 -18.562 -12.812 1 96.5 121 ALA A O 1
ATOM 1012 N N . PHE A 1 122 ? 29.516 -16.531 -12.5 1 94.69 122 PHE A N 1
ATOM 1013 C CA . PHE A 1 122 ? 28.406 -17.047 -11.711 1 94.69 122 PHE A CA 1
ATOM 1014 C C . PHE A 1 122 ? 27.547 -17.984 -12.555 1 94.69 122 PHE A C 1
ATOM 1016 O O . PHE A 1 122 ? 26.969 -18.938 -12.039 1 94.69 122 PHE A O 1
ATOM 1023 N N . SER A 1 123 ? 27.5 -17.688 -13.836 1 96.5 123 SER A N 1
ATOM 1024 C CA . SER A 1 123 ? 26.719 -18.547 -14.734 1 96.5 123 SER A CA 1
ATOM 1025 C C . SER A 1 123 ? 27.344 -19.938 -14.844 1 96.5 123 SER A C 1
ATOM 1027 O O . SER A 1 123 ? 26.625 -20.938 -14.828 1 96.5 123 SER A O 1
ATOM 1029 N N . ILE A 1 124 ? 28.672 -20 -14.977 1 96.38 124 ILE A N 1
ATOM 1030 C CA . ILE A 1 124 ? 29.359 -21.281 -15.016 1 96.38 124 ILE A CA 1
ATOM 1031 C C . ILE A 1 124 ? 29.125 -22.031 -13.711 1 96.38 124 ILE A C 1
ATOM 1033 O O . ILE A 1 124 ? 28.781 -23.219 -13.719 1 96.38 124 ILE A O 1
ATOM 1037 N N . LEU A 1 125 ? 29.281 -21.297 -12.648 1 94.75 125 LEU A N 1
ATOM 1038 C CA . LEU A 1 125 ? 29.094 -21.891 -11.328 1 94.75 125 LEU A CA 1
ATOM 1039 C C . LEU A 1 125 ? 27.672 -22.422 -11.164 1 94.75 125 LEU A C 1
ATOM 1041 O O . LEU A 1 125 ? 27.469 -23.516 -10.641 1 94.75 125 LEU A O 1
ATOM 1045 N N . MET A 1 126 ? 26.719 -21.703 -11.641 1 94.31 126 MET A N 1
ATOM 1046 C CA . MET A 1 126 ? 25.312 -22.078 -11.508 1 94.31 126 MET A CA 1
ATOM 1047 C C . MET A 1 126 ? 24.984 -23.312 -12.328 1 94.31 126 MET A C 1
ATOM 1049 O O . MET A 1 126 ? 24.422 -24.281 -11.805 1 94.31 126 MET A O 1
ATOM 1053 N N . VAL A 1 127 ? 25.438 -23.359 -13.531 1 93.69 127 VAL A N 1
ATOM 1054 C CA . VAL A 1 127 ? 25.047 -24.406 -14.469 1 93.69 127 VAL A CA 1
ATOM 1055 C C . VAL A 1 127 ? 25.797 -25.688 -14.164 1 93.69 127 VAL A C 1
ATOM 1057 O O . VAL A 1 127 ? 25.219 -26.781 -14.227 1 93.69 127 VAL A O 1
ATOM 1060 N N . LYS A 1 128 ? 27.078 -25.531 -13.711 1 93.94 128 LYS A N 1
ATOM 1061 C CA . LYS A 1 128 ? 27.922 -26.719 -13.594 1 93.94 128 LYS A CA 1
ATOM 1062 C C . LYS A 1 128 ? 27.938 -27.234 -12.164 1 93.94 128 LYS A C 1
ATOM 1064 O O . LYS A 1 128 ? 28.266 -28.406 -11.93 1 93.94 128 LYS A O 1
ATOM 1069 N N . VAL A 1 129 ? 27.562 -26.422 -11.227 1 93.69 129 VAL A N 1
ATOM 1070 C CA . VAL A 1 129 ? 27.766 -26.859 -9.852 1 93.69 129 VAL A CA 1
ATOM 1071 C C . VAL A 1 129 ? 26.469 -26.688 -9.055 1 93.69 129 VAL A C 1
ATOM 1073 O O . VAL A 1 129 ? 25.891 -27.672 -8.594 1 93.69 129 VAL A O 1
ATOM 1076 N N . VAL A 1 130 ? 25.891 -25.469 -9.039 1 93.88 130 VAL A N 1
ATOM 1077 C CA . VAL A 1 130 ? 24.844 -25.109 -8.086 1 93.88 130 VAL A CA 1
ATOM 1078 C C . VAL A 1 130 ? 23.516 -25.719 -8.531 1 93.88 130 VAL A C 1
ATOM 1080 O O . VAL A 1 130 ? 22.766 -26.25 -7.711 1 93.88 130 VAL A O 1
ATOM 1083 N N . HIS A 1 131 ? 23.203 -25.688 -9.82 1 93.5 131 HIS A N 1
ATOM 1084 C CA . HIS A 1 131 ? 21.875 -26.062 -10.312 1 93.5 131 HIS A CA 1
ATOM 1085 C C . HIS A 1 131 ? 21.672 -27.578 -10.227 1 93.5 131 HIS A C 1
ATOM 1087 O O . HIS A 1 131 ? 20.531 -28.047 -10.094 1 93.5 131 HIS A O 1
ATOM 1093 N N . ILE A 1 132 ? 22.75 -28.375 -10.242 1 92.75 132 ILE A N 1
ATOM 1094 C CA . ILE A 1 132 ? 22.672 -29.828 -10.289 1 92.75 132 ILE A CA 1
ATOM 1095 C C . ILE A 1 132 ? 22 -30.359 -9.023 1 92.75 132 ILE A C 1
ATOM 1097 O O . ILE A 1 132 ? 20.953 -31 -9.094 1 92.75 132 ILE A O 1
ATOM 1101 N N . PRO A 1 133 ? 22.5 -29.984 -7.863 1 94.38 133 PRO A N 1
ATOM 1102 C CA . PRO A 1 133 ? 21.828 -30.484 -6.664 1 94.38 133 PRO A CA 1
ATOM 1103 C C . PRO A 1 133 ? 20.438 -29.859 -6.473 1 94.38 133 PRO A C 1
ATOM 1105 O O . PRO A 1 133 ? 19.531 -30.531 -5.973 1 94.38 133 PRO A O 1
ATOM 1108 N N . PHE A 1 134 ? 20.234 -28.656 -6.836 1 94.19 134 PHE A N 1
ATOM 1109 C CA . PHE A 1 134 ? 18.953 -27.984 -6.645 1 94.19 134 PHE A CA 1
ATOM 1110 C C . PHE A 1 134 ? 17.906 -28.531 -7.605 1 94.19 134 PHE A C 1
ATOM 1112 O O . PHE A 1 134 ? 16.719 -28.625 -7.262 1 94.19 134 PHE A O 1
ATOM 1119 N N . GLU A 1 135 ? 18.375 -28.812 -8.75 1 93.62 135 GLU A N 1
ATOM 1120 C CA . GLU A 1 135 ? 17.484 -29.453 -9.703 1 93.62 135 GLU A CA 1
ATOM 1121 C C . GLU A 1 135 ? 16.969 -30.797 -9.172 1 93.62 135 GLU A C 1
ATOM 1123 O O . GLU A 1 135 ? 15.766 -31.078 -9.227 1 93.62 135 GLU A O 1
ATOM 1128 N N . HIS A 1 136 ? 17.906 -31.594 -8.625 1 94 136 HIS A N 1
ATOM 1129 C CA . HIS A 1 136 ? 17.531 -32.875 -8.055 1 94 136 HIS A CA 1
ATOM 1130 C C . HIS A 1 136 ? 16.547 -32.719 -6.906 1 94 136 HIS A C 1
ATOM 1132 O O . HIS A 1 136 ? 15.562 -33.469 -6.816 1 94 136 HIS A O 1
ATOM 1138 N N . MET A 1 137 ? 16.766 -31.734 -6.109 1 95 137 MET A N 1
ATOM 1139 C CA . MET A 1 137 ? 15.914 -31.484 -4.957 1 95 137 MET A CA 1
ATOM 1140 C C . MET A 1 137 ? 14.5 -31.125 -5.395 1 95 137 MET A C 1
ATOM 1142 O O . MET A 1 137 ? 13.523 -31.641 -4.848 1 95 137 MET A O 1
ATOM 1146 N N . VAL A 1 138 ? 14.305 -30.281 -6.391 1 95.12 138 VAL A N 1
ATOM 1147 C CA . VAL A 1 138 ? 13.008 -29.797 -6.852 1 95.12 138 VAL A CA 1
ATOM 1148 C C . VAL A 1 138 ? 12.266 -30.938 -7.566 1 95.12 138 VAL A C 1
ATOM 1150 O O . VAL A 1 138 ? 11.047 -31.062 -7.43 1 95.12 138 VAL A O 1
ATOM 1153 N N . LEU A 1 139 ? 13.047 -31.781 -8.266 1 93.62 139 LEU A N 1
ATOM 1154 C CA . LEU A 1 139 ? 12.438 -32.875 -9.031 1 93.62 139 LEU A CA 1
ATOM 1155 C C . LEU A 1 139 ? 11.969 -34 -8.117 1 93.62 139 LEU A C 1
ATOM 1157 O O . LEU A 1 139 ? 11.148 -34.812 -8.516 1 93.62 139 LEU A O 1
ATOM 1161 N N . LEU A 1 140 ? 12.516 -34.031 -6.855 1 94.81 140 LEU A N 1
ATOM 1162 C CA . LEU A 1 140 ? 12.094 -35.031 -5.879 1 94.81 140 LEU A CA 1
ATOM 1163 C C . LEU A 1 140 ? 10.727 -34.688 -5.293 1 94.81 140 LEU A C 1
ATOM 1165 O O . LEU A 1 140 ? 10.047 -35.531 -4.738 1 94.81 140 LEU A O 1
ATOM 1169 N N . ILE A 1 141 ? 10.328 -33.438 -5.406 1 95.06 141 ILE A N 1
ATOM 1170 C CA . ILE A 1 141 ? 9.055 -33 -4.863 1 95.06 141 ILE A CA 1
ATOM 1171 C C . ILE A 1 141 ? 7.914 -33.406 -5.785 1 95.06 141 ILE A C 1
ATOM 1173 O O . ILE A 1 141 ? 7.949 -33.156 -6.988 1 95.06 141 ILE A O 1
ATOM 1177 N N . PRO A 1 142 ? 6.93 -34.094 -5.219 1 94.62 142 PRO A N 1
ATOM 1178 C CA . PRO A 1 142 ? 5.77 -34.469 -6.043 1 94.62 142 PRO A CA 1
ATOM 1179 C C . PRO A 1 142 ? 5.109 -33.25 -6.688 1 94.62 142 PRO A C 1
ATOM 1181 O O . PRO A 1 142 ? 5.055 -32.156 -6.078 1 94.62 142 PRO A O 1
ATOM 1184 N N . VAL A 1 143 ? 4.609 -33.438 -7.844 1 89.94 143 VAL A N 1
ATOM 1185 C CA . VAL A 1 143 ? 4.098 -32.375 -8.688 1 89.94 143 VAL A CA 1
ATOM 1186 C C . VAL A 1 143 ? 3.012 -31.609 -7.945 1 89.94 143 VAL A C 1
ATOM 1188 O O . VAL A 1 143 ? 2.975 -30.375 -7.988 1 89.94 143 VAL A O 1
ATOM 1191 N N . THR A 1 144 ? 2.121 -32.281 -7.242 1 91.12 144 THR A N 1
ATOM 1192 C CA . THR A 1 144 ? 1.025 -31.641 -6.527 1 91.12 144 THR A CA 1
ATOM 1193 C C . THR A 1 144 ? 1.561 -30.703 -5.441 1 91.12 144 THR A C 1
ATOM 1195 O O . THR A 1 144 ? 1.078 -29.578 -5.289 1 91.12 144 THR A O 1
ATOM 1198 N N . ILE A 1 145 ? 2.527 -31.188 -4.723 1 95.19 145 ILE A N 1
ATOM 1199 C CA . ILE A 1 145 ? 3.129 -30.391 -3.656 1 95.19 145 ILE A CA 1
ATOM 1200 C C . ILE A 1 145 ? 3.895 -29.219 -4.254 1 95.19 145 ILE A C 1
ATOM 1202 O O . ILE A 1 145 ? 3.857 -28.109 -3.715 1 95.19 145 ILE A O 1
ATOM 1206 N N . ALA A 1 146 ? 4.602 -29.484 -5.367 1 95.44 146 ALA A N 1
ATOM 1207 C CA . ALA A 1 146 ? 5.328 -28.422 -6.055 1 95.44 146 ALA A CA 1
ATOM 1208 C C . ALA A 1 146 ? 4.383 -27.312 -6.504 1 95.44 146 ALA A C 1
ATOM 1210 O O . ALA A 1 146 ? 4.699 -26.125 -6.375 1 95.44 146 ALA A O 1
ATOM 1211 N N . ASP A 1 147 ? 3.236 -27.719 -7.012 1 94.75 147 ASP A N 1
ATOM 1212 C CA . ASP A 1 147 ? 2.242 -26.75 -7.457 1 94.75 147 ASP A CA 1
ATOM 1213 C C . ASP A 1 147 ? 1.74 -25.906 -6.293 1 94.75 147 ASP A C 1
ATOM 1215 O O . ASP A 1 147 ? 1.669 -24.672 -6.395 1 94.75 147 ASP A O 1
ATOM 1219 N N . ILE A 1 148 ? 1.433 -26.516 -5.223 1 95.44 148 ILE A N 1
ATOM 1220 C CA . ILE A 1 148 ? 0.912 -25.828 -4.051 1 95.44 148 ILE A CA 1
ATOM 1221 C C . ILE A 1 148 ? 1.959 -24.844 -3.523 1 95.44 148 ILE A C 1
ATOM 1223 O O . ILE A 1 148 ? 1.652 -23.672 -3.268 1 95.44 148 ILE A O 1
ATOM 1227 N N . LEU A 1 149 ? 3.168 -25.328 -3.434 1 96.88 149 LEU A N 1
ATOM 1228 C CA . LEU A 1 149 ? 4.25 -24.484 -2.938 1 96.88 149 LEU A CA 1
ATOM 1229 C C . LEU A 1 149 ? 4.477 -23.297 -3.855 1 96.88 149 LEU A C 1
ATOM 1231 O O . LEU A 1 149 ? 4.652 -22.172 -3.383 1 96.88 149 LEU A O 1
ATOM 1235 N N . ALA A 1 150 ? 4.461 -23.594 -5.152 1 96.94 150 ALA A N 1
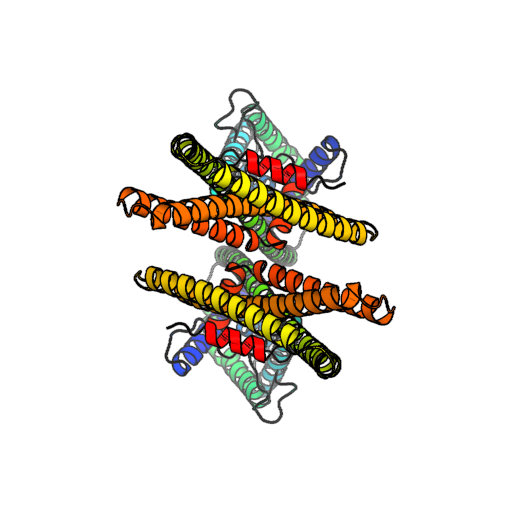ATOM 1236 C CA . ALA A 1 150 ? 4.664 -22.531 -6.129 1 96.94 150 ALA A CA 1
ATOM 1237 C C . ALA A 1 150 ? 3.578 -21.453 -6.008 1 96.94 150 ALA A C 1
ATOM 1239 O O . ALA A 1 150 ? 3.869 -20.266 -6.051 1 96.94 150 ALA A O 1
ATOM 1240 N N . PHE A 1 151 ? 2.375 -21.844 -5.812 1 95.12 151 PHE A N 1
ATOM 1241 C CA . PHE A 1 151 ? 1.271 -20.891 -5.707 1 95.12 151 PHE A CA 1
ATOM 1242 C C . PHE A 1 151 ? 1.372 -20.094 -4.418 1 95.12 151 PHE A C 1
ATOM 1244 O 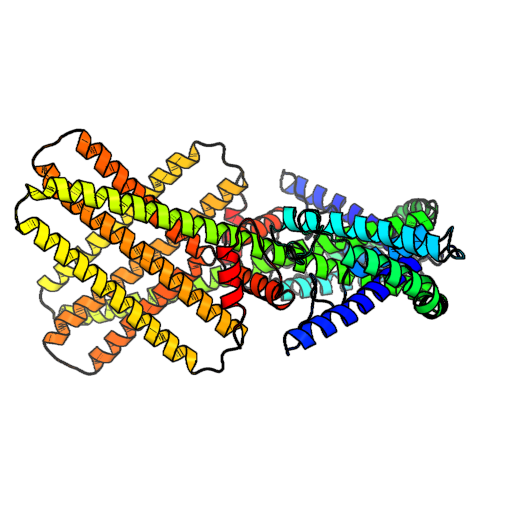O . PHE A 1 151 ? 1.219 -18.875 -4.43 1 95.12 151 PHE A O 1
ATOM 1251 N N . VAL A 1 152 ? 1.658 -20.734 -3.334 1 96.75 152 VAL A N 1
ATOM 1252 C CA . VAL A 1 152 ? 1.733 -20.078 -2.033 1 96.75 152 VAL A CA 1
ATOM 1253 C C . VAL A 1 152 ? 2.875 -19.062 -2.031 1 96.75 152 VAL A C 1
ATOM 1255 O O . VAL A 1 152 ? 2.701 -17.922 -1.592 1 96.75 152 VAL A O 1
ATOM 1258 N N . LEU A 1 153 ? 3.979 -19.469 -2.574 1 97.69 153 LEU A N 1
ATOM 1259 C CA . LEU A 1 153 ? 5.137 -18.578 -2.625 1 97.69 153 LEU A CA 1
ATOM 1260 C C . LEU A 1 153 ? 4.875 -17.391 -3.547 1 97.69 153 LEU A C 1
ATOM 1262 O O . LEU A 1 153 ? 5.281 -16.266 -3.25 1 97.69 153 LEU A O 1
ATOM 1266 N N . THR A 1 154 ? 4.184 -17.688 -4.625 1 97 154 THR A N 1
ATOM 1267 C CA . THR A 1 154 ? 3.865 -16.609 -5.566 1 97 154 THR A CA 1
ATOM 1268 C C . THR A 1 154 ? 2.939 -15.586 -4.926 1 97 154 THR A C 1
ATOM 1270 O O . THR A 1 154 ? 3.131 -14.383 -5.094 1 97 154 THR A O 1
ATOM 1273 N N . ILE A 1 155 ? 1.988 -16.016 -4.191 1 97.06 155 ILE A N 1
ATOM 1274 C CA . ILE A 1 155 ? 1.066 -15.117 -3.508 1 97.06 155 ILE A CA 1
ATOM 1275 C C . ILE A 1 155 ? 1.826 -14.289 -2.475 1 97.06 155 ILE A C 1
ATOM 1277 O O . ILE A 1 155 ? 1.693 -13.062 -2.436 1 97.06 155 ILE A O 1
ATOM 1281 N N . ALA A 1 156 ? 2.633 -14.961 -1.712 1 97.44 156 ALA A N 1
ATOM 1282 C CA . ALA A 1 156 ? 3.41 -14.281 -0.682 1 97.44 156 ALA A CA 1
ATOM 1283 C C . ALA A 1 156 ? 4.34 -13.234 -1.297 1 97.44 156 ALA A C 1
ATOM 1285 O O . ALA A 1 156 ? 4.453 -12.117 -0.789 1 97.44 156 ALA A O 1
ATOM 1286 N N . ALA A 1 157 ? 4.934 -13.594 -2.352 1 97.38 157 ALA A N 1
ATOM 1287 C CA . ALA A 1 157 ? 5.863 -12.695 -3.031 1 97.38 157 ALA A CA 1
ATOM 1288 C C . ALA A 1 157 ? 5.125 -11.5 -3.639 1 97.38 157 ALA A C 1
ATOM 1290 O O . ALA A 1 157 ? 5.621 -10.375 -3.605 1 97.38 157 ALA A O 1
ATOM 1291 N N . ALA A 1 158 ? 3.986 -11.773 -4.199 1 96.75 158 ALA A N 1
ATOM 1292 C CA . ALA A 1 158 ? 3.203 -10.703 -4.809 1 96.75 158 ALA A CA 1
ATOM 1293 C C . ALA A 1 158 ? 2.762 -9.68 -3.762 1 96.75 158 ALA A C 1
ATOM 1295 O O . ALA A 1 158 ? 2.799 -8.477 -4.008 1 96.75 158 ALA A O 1
ATOM 1296 N N . VAL A 1 159 ? 2.381 -10.133 -2.639 1 96.62 159 VAL A N 1
ATOM 1297 C CA . VAL A 1 159 ? 1.974 -9.258 -1.544 1 96.62 159 VAL A CA 1
ATOM 1298 C C . VAL A 1 159 ? 3.168 -8.438 -1.068 1 96.62 159 VAL A C 1
ATOM 1300 O O . VAL A 1 159 ? 3.074 -7.215 -0.938 1 96.62 159 VAL A O 1
ATOM 1303 N N . ASP A 1 160 ? 4.238 -9.102 -0.846 1 97.38 160 ASP A N 1
ATOM 1304 C CA . ASP A 1 160 ? 5.449 -8.43 -0.383 1 97.38 160 ASP A CA 1
ATOM 1305 C C . ASP A 1 160 ? 5.941 -7.414 -1.412 1 97.38 160 ASP A C 1
ATOM 1307 O O . ASP A 1 160 ? 6.328 -6.297 -1.056 1 97.38 160 ASP A O 1
ATOM 1311 N N . PHE A 1 161 ? 5.898 -7.82 -2.645 1 96.56 161 PHE A N 1
ATOM 1312 C CA . PHE A 1 161 ? 6.336 -6.922 -3.709 1 96.56 161 PHE A CA 1
ATOM 1313 C C . PHE A 1 161 ? 5.461 -5.676 -3.76 1 96.56 161 PHE A C 1
ATOM 1315 O O . PHE A 1 161 ? 5.965 -4.562 -3.9 1 96.56 161 PHE A O 1
ATOM 1322 N N . THR A 1 162 ? 4.207 -5.859 -3.629 1 95.94 162 THR A N 1
ATOM 1323 C CA . THR A 1 162 ? 3.277 -4.734 -3.678 1 95.94 162 THR A CA 1
ATOM 1324 C C . THR A 1 162 ? 3.529 -3.775 -2.52 1 95.94 162 THR A C 1
ATOM 1326 O O . THR A 1 162 ? 3.574 -2.559 -2.715 1 95.94 162 THR A O 1
ATOM 1329 N N . GLN A 1 163 ? 3.707 -4.336 -1.356 1 95.25 163 GLN A N 1
ATOM 1330 C CA . GLN A 1 163 ? 3.99 -3.494 -0.199 1 95.25 163 GLN A CA 1
ATOM 1331 C C . GLN A 1 163 ? 5.309 -2.748 -0.371 1 95.25 163 GLN A C 1
ATOM 1333 O O . GLN A 1 163 ? 5.398 -1.558 -0.062 1 95.25 163 GLN A O 1
ATOM 1338 N N . SER A 1 164 ? 6.285 -3.439 -0.825 1 95.19 164 SER A N 1
ATOM 1339 C CA . SER A 1 164 ? 7.594 -2.832 -1.038 1 95.19 164 SER A CA 1
ATOM 1340 C C . SER A 1 164 ? 7.539 -1.765 -2.125 1 95.19 164 SER A C 1
ATOM 1342 O O . SER A 1 164 ? 8.203 -0.729 -2.02 1 95.19 164 SER A O 1
ATOM 1344 N N . PHE A 1 165 ? 6.773 -2.047 -3.117 1 95.12 165 PHE A N 1
ATOM 1345 C CA . PHE A 1 165 ? 6.57 -1.075 -4.184 1 95.12 165 PHE A CA 1
ATOM 1346 C C . PHE A 1 165 ? 5.938 0.2 -3.643 1 95.12 165 PHE A C 1
ATOM 1348 O O . PHE A 1 165 ? 6.383 1.305 -3.957 1 95.12 165 PHE A O 1
ATOM 1355 N N . ASN A 1 166 ? 4.957 0.058 -2.83 1 93.19 166 ASN A N 1
ATOM 1356 C CA . ASN A 1 166 ? 4.305 1.204 -2.211 1 93.19 166 ASN A CA 1
ATOM 1357 C C . ASN A 1 166 ? 5.27 1.989 -1.325 1 93.19 166 ASN A C 1
ATOM 1359 O O . ASN A 1 166 ? 5.23 3.221 -1.299 1 93.19 166 ASN A O 1
ATOM 1363 N N . GLU A 1 167 ? 6.094 1.26 -0.606 1 92.56 167 GLU A N 1
ATOM 1364 C CA . GLU A 1 167 ? 7.094 1.907 0.238 1 92.56 167 GLU A CA 1
ATOM 1365 C C . GLU A 1 167 ? 8.07 2.729 -0.597 1 92.56 167 GLU A C 1
ATOM 1367 O O . GLU A 1 167 ? 8.422 3.848 -0.222 1 92.56 167 GLU A O 1
ATOM 1372 N N . ALA A 1 168 ? 8.484 2.172 -1.687 1 93.44 168 ALA A N 1
ATOM 1373 C CA . ALA A 1 168 ? 9.406 2.873 -2.574 1 93.44 168 ALA A CA 1
ATOM 1374 C C . ALA A 1 168 ? 8.75 4.113 -3.178 1 93.44 168 ALA A C 1
ATOM 1376 O O . ALA A 1 168 ? 9.398 5.152 -3.332 1 93.44 168 ALA A O 1
ATOM 1377 N N . MET A 1 169 ? 7.52 3.975 -3.477 1 92.38 169 MET A N 1
ATOM 1378 C CA . MET A 1 169 ? 6.781 5.113 -4.016 1 92.38 169 MET A CA 1
ATOM 1379 C C . MET A 1 169 ? 6.648 6.219 -2.969 1 92.38 169 MET A C 1
ATOM 1381 O O . MET A 1 169 ? 6.715 7.402 -3.297 1 92.38 169 MET A O 1
ATOM 1385 N N . ASP A 1 170 ? 6.402 5.801 -1.742 1 89.62 170 ASP A N 1
ATOM 1386 C CA . ASP A 1 170 ? 6.352 6.773 -0.654 1 89.62 170 ASP A CA 1
ATOM 1387 C C . ASP A 1 170 ? 7.68 7.512 -0.513 1 89.62 170 ASP A C 1
ATOM 1389 O O . ASP A 1 170 ? 7.703 8.727 -0.294 1 89.62 170 ASP A O 1
ATOM 1393 N N . MET A 1 171 ? 8.742 6.762 -0.609 1 90.44 171 MET A N 1
ATOM 1394 C CA . MET A 1 171 ? 10.062 7.379 -0.536 1 90.44 171 MET A CA 1
ATOM 1395 C C . MET A 1 171 ? 10.258 8.383 -1.666 1 90.44 171 MET A C 1
ATOM 1397 O O . MET A 1 171 ? 10.773 9.484 -1.445 1 90.44 171 MET A O 1
ATOM 1401 N N . LYS A 1 172 ? 9.852 8.023 -2.863 1 91.25 172 LYS A N 1
ATOM 1402 C CA . LYS A 1 172 ? 9.922 8.922 -4.008 1 91.25 172 LYS A CA 1
ATOM 1403 C C . LYS A 1 172 ? 9.156 10.219 -3.738 1 91.25 172 LYS A C 1
ATOM 1405 O O . LYS A 1 172 ? 9.664 11.312 -4.004 1 91.25 172 LYS A O 1
ATOM 1410 N N . ARG A 1 173 ? 8.039 10.102 -3.195 1 87.69 173 ARG A N 1
ATOM 1411 C CA . ARG A 1 173 ? 7.203 11.258 -2.908 1 87.69 173 ARG A CA 1
ATOM 1412 C C . ARG A 1 173 ? 7.875 12.188 -1.901 1 87.69 173 ARG A C 1
ATOM 1414 O O . ARG A 1 173 ? 7.852 13.406 -2.064 1 87.69 173 ARG A O 1
ATOM 1421 N N . ILE A 1 174 ? 8.422 11.562 -0.869 1 85.06 174 ILE A N 1
ATOM 1422 C CA . ILE A 1 174 ? 9.102 12.352 0.154 1 85.06 174 ILE A CA 1
ATOM 1423 C C . ILE A 1 174 ? 10.281 13.094 -0.464 1 85.06 174 ILE A C 1
ATOM 1425 O O . ILE A 1 174 ? 10.5 14.273 -0.168 1 85.06 174 ILE A O 1
ATOM 1429 N N . LEU A 1 175 ? 10.992 12.406 -1.31 1 88.5 175 LEU A N 1
ATOM 1430 C CA . LEU A 1 175 ? 12.148 13.023 -1.952 1 88.5 175 LEU A CA 1
ATOM 1431 C C . LEU A 1 175 ? 11.734 14.227 -2.787 1 88.5 175 LEU A C 1
ATOM 1433 O O . LEU A 1 175 ? 12.359 15.289 -2.703 1 88.5 175 LEU A O 1
ATOM 1437 N N . VAL A 1 176 ? 10.688 14.055 -3.498 1 85.69 176 VAL A N 1
ATOM 1438 C CA . VAL A 1 176 ? 10.188 15.117 -4.359 1 85.69 176 VAL A CA 1
ATOM 1439 C C . VAL A 1 176 ? 9.695 16.281 -3.504 1 85.69 176 VAL A C 1
ATOM 1441 O O . VAL A 1 176 ? 10.008 17.453 -3.787 1 85.69 176 VAL A O 1
ATOM 1444 N N . GLN A 1 177 ? 8.992 15.969 -2.465 1 82.94 177 GLN A N 1
ATOM 1445 C CA . GLN A 1 177 ? 8.422 16.984 -1.597 1 82.94 177 GLN A CA 1
ATOM 1446 C C . GLN A 1 177 ? 9.508 17.75 -0.842 1 82.94 177 GLN A C 1
ATOM 1448 O O . GLN A 1 177 ? 9.438 18.969 -0.691 1 82.94 177 GLN A O 1
ATOM 1453 N N . LEU A 1 178 ? 10.469 16.969 -0.311 1 81.38 178 LEU A N 1
ATOM 1454 C CA . LEU A 1 178 ? 11.562 17.594 0.42 1 81.38 178 LEU A CA 1
ATOM 1455 C C . LEU A 1 178 ? 12.352 18.531 -0.486 1 81.38 178 LEU A C 1
ATOM 1457 O O . LEU A 1 178 ? 12.719 19.641 -0.072 1 81.38 178 LEU A O 1
ATOM 1461 N N . GLU A 1 179 ? 12.547 18.156 -1.678 1 82.69 179 GLU A N 1
ATOM 1462 C CA . GLU A 1 179 ? 13.289 18.984 -2.623 1 82.69 179 GLU A CA 1
ATOM 1463 C C . GLU A 1 179 ? 12.477 20.219 -3.027 1 82.69 179 GLU A C 1
ATOM 1465 O O . GLU A 1 179 ? 13.016 21.312 -3.111 1 82.69 179 GLU A O 1
ATOM 1470 N N . ALA A 1 180 ? 11.258 20.016 -3.279 1 80.25 180 ALA A N 1
ATOM 1471 C CA . ALA A 1 180 ? 10.375 21.125 -3.648 1 80.25 180 ALA A CA 1
ATOM 1472 C C . ALA A 1 180 ? 10.258 22.141 -2.514 1 80.25 180 ALA A C 1
ATOM 1474 O O . ALA A 1 180 ? 10.242 23.344 -2.75 1 80.25 180 ALA A O 1
ATOM 1475 N N . SER A 1 181 ? 10.109 21.609 -1.361 1 78.12 181 SER A N 1
ATOM 1476 C CA . SER A 1 181 ? 10 22.484 -0.196 1 78.12 181 SER A CA 1
ATOM 1477 C C . SER A 1 181 ? 11.273 23.297 0.005 1 78.12 181 SER A C 1
ATOM 1479 O O . SER A 1 181 ? 11.211 24.484 0.29 1 78.12 181 SER A O 1
ATOM 1481 N N . LYS A 1 182 ? 12.391 22.672 -0.119 1 78.12 182 LYS A N 1
ATOM 1482 C CA . LYS A 1 182 ? 13.664 23.359 0.03 1 78.12 182 LYS A CA 1
ATOM 1483 C C . LYS A 1 182 ? 13.82 24.453 -1.031 1 78.12 182 LYS A C 1
ATOM 1485 O O . LYS A 1 182 ? 14.258 25.562 -0.728 1 78.12 182 LYS A O 1
ATOM 1490 N N . GLU A 1 183 ? 13.445 24.109 -2.168 1 80.88 183 GLU A N 1
ATOM 1491 C CA . GLU A 1 183 ? 13.539 25.078 -3.264 1 80.88 183 GLU A CA 1
ATOM 1492 C C . GLU A 1 183 ? 12.594 26.25 -3.047 1 80.88 183 GLU A C 1
ATOM 1494 O O . GLU A 1 183 ? 12.969 27.406 -3.293 1 80.88 183 GLU A O 1
ATOM 1499 N N . GLN A 1 184 ? 11.422 25.922 -2.611 1 78.06 184 GLN A N 1
ATOM 1500 C CA . GLN A 1 184 ? 10.438 26.969 -2.383 1 78.06 184 GLN A CA 1
ATOM 1501 C C . GLN A 1 184 ? 10.859 27.875 -1.235 1 78.06 184 GLN A C 1
ATOM 1503 O O . GLN A 1 184 ? 10.711 29.094 -1.315 1 78.06 184 GLN A O 1
ATOM 1508 N N . ILE A 1 185 ? 11.344 27.281 -0.229 1 77.06 185 ILE A N 1
ATOM 1509 C CA . ILE A 1 185 ? 11.805 28.062 0.913 1 77.06 185 ILE A CA 1
ATOM 1510 C C . ILE A 1 185 ? 12.977 28.953 0.494 1 77.06 185 ILE A C 1
ATOM 1512 O O . ILE A 1 185 ? 13.039 30.125 0.867 1 77.06 185 ILE A O 1
ATOM 1516 N N . GLN A 1 186 ? 13.852 28.406 -0.304 1 78.62 186 GLN A N 1
ATOM 1517 C CA . GLN A 1 186 ? 14.992 29.172 -0.783 1 78.62 186 GLN A CA 1
ATOM 1518 C C . GLN A 1 186 ? 14.539 30.328 -1.672 1 78.62 186 GLN A C 1
ATOM 1520 O O . GLN A 1 186 ? 15.055 31.438 -1.561 1 78.62 186 GLN A O 1
ATOM 1525 N N . LYS A 1 187 ? 13.609 30.062 -2.449 1 79.56 187 LYS A N 1
ATOM 1526 C CA . LYS A 1 187 ? 13.078 31.109 -3.32 1 79.56 187 LYS A CA 1
ATOM 1527 C C . LYS A 1 187 ? 12.391 32.219 -2.51 1 79.56 187 LYS A C 1
ATOM 1529 O O . LYS A 1 187 ? 12.539 33.375 -2.812 1 79.56 187 LYS A O 1
ATOM 1534 N N . MET A 1 188 ? 11.648 31.781 -1.535 1 77.69 188 MET A N 1
ATOM 1535 C CA . MET A 1 188 ? 10.969 32.75 -0.678 1 77.69 188 MET A CA 1
ATOM 1536 C C . MET A 1 188 ? 11.977 33.594 0.104 1 77.69 188 MET A C 1
ATOM 1538 O O . MET A 1 188 ? 11.781 34.781 0.283 1 77.69 188 MET A O 1
ATOM 1542 N N . GLN A 1 189 ? 13.008 32.906 0.533 1 75.62 189 GLN A N 1
ATOM 1543 C CA . GLN A 1 189 ? 14.055 33.625 1.254 1 75.62 189 GLN A CA 1
ATOM 1544 C C . GLN A 1 189 ? 14.75 34.656 0.353 1 75.62 189 GLN A C 1
ATOM 1546 O O . GLN A 1 189 ? 15.039 35.781 0.779 1 75.62 189 GLN A O 1
ATOM 1551 N N . GLU A 1 190 ? 14.984 34.281 -0.814 1 78.94 190 GLU A N 1
ATOM 1552 C CA . GLU A 1 190 ? 15.617 35.188 -1.772 1 78.94 190 GLU A CA 1
ATOM 1553 C C . GLU A 1 190 ? 14.719 36.344 -2.115 1 78.94 190 GLU A C 1
ATOM 1555 O O . GLU A 1 190 ? 15.172 37.5 -2.182 1 78.94 190 GLU A O 1
ATOM 1560 N N . ARG A 1 191 ? 13.508 36.062 -2.303 1 75.94 191 ARG A N 1
ATOM 1561 C CA . ARG A 1 191 ? 12.547 37.125 -2.621 1 75.94 191 ARG A CA 1
ATOM 1562 C C . ARG A 1 191 ? 12.398 38.094 -1.454 1 75.94 191 ARG A C 1
ATOM 1564 O O . ARG A 1 191 ? 12.25 39.312 -1.659 1 75.94 191 ARG A O 1
ATOM 1571 N N . LEU A 1 192 ? 12.32 37.5 -0.292 1 75.88 192 LEU A N 1
ATOM 1572 C CA . LEU A 1 192 ? 12.203 38.344 0.9 1 75.88 192 LEU A CA 1
ATOM 1573 C C . LEU A 1 192 ? 13.445 39.219 1.069 1 75.88 192 LEU A C 1
ATOM 1575 O O . LEU A 1 192 ? 13.336 40.375 1.477 1 75.88 192 LEU A O 1
ATOM 1579 N N . LYS A 1 193 ? 14.562 38.594 0.778 1 75.19 193 LYS A N 1
ATOM 1580 C CA . LYS A 1 193 ? 15.805 39.375 0.843 1 75.19 193 LYS A CA 1
ATOM 1581 C C . LYS A 1 193 ? 15.781 40.531 -0.153 1 75.19 193 LYS A C 1
ATOM 1583 O O . LYS A 1 193 ? 16.156 41.656 0.185 1 75.19 193 LYS A O 1
ATOM 1588 N N . ASP A 1 194 ? 15.297 40.281 -1.256 1 76.56 194 ASP A N 1
ATOM 1589 C CA . ASP A 1 194 ? 15.188 41.312 -2.279 1 76.56 194 ASP A CA 1
ATOM 1590 C C . ASP A 1 194 ? 14.203 42.406 -1.86 1 76.56 194 ASP A C 1
ATOM 1592 O O . ASP A 1 194 ? 14.484 43.594 -2.014 1 76.56 194 ASP A O 1
ATOM 1596 N N . ALA A 1 195 ? 13.102 41.938 -1.383 1 71.31 195 ALA A N 1
ATOM 1597 C CA . ALA A 1 195 ? 12.078 42.875 -0.944 1 71.31 195 ALA A CA 1
ATOM 1598 C C . ALA A 1 195 ? 12.57 43.719 0.233 1 71.31 195 ALA A C 1
ATOM 1600 O O . ALA A 1 195 ? 12.273 44.906 0.318 1 71.31 195 ALA A O 1
ATOM 1601 N N . SER A 1 196 ? 13.258 43.094 1.119 1 71.19 196 SER A N 1
ATOM 1602 C CA . SER A 1 196 ? 13.812 43.781 2.277 1 71.19 196 SER A CA 1
ATOM 1603 C C . SER A 1 196 ? 14.859 44.812 1.858 1 71.19 196 SER A C 1
ATOM 1605 O O . SER A 1 196 ? 14.922 45.906 2.42 1 71.19 196 SER A O 1
ATOM 1607 N N . GLU A 1 197 ? 15.648 44.438 0.954 1 73.56 197 GLU A N 1
ATOM 1608 C CA . GLU A 1 197 ? 16.656 45.344 0.451 1 73.56 197 GLU A CA 1
ATOM 1609 C C . GLU A 1 197 ? 16.031 46.531 -0.272 1 73.56 197 GLU A C 1
ATOM 1611 O O . GLU A 1 197 ? 16.453 47.688 -0.109 1 73.56 197 GLU A O 1
ATOM 1616 N N . GLU A 1 198 ? 15.078 46.25 -1.001 1 71.75 198 GLU A N 1
ATOM 1617 C CA . GLU A 1 198 ? 14.359 47.344 -1.692 1 71.75 198 GLU A CA 1
ATOM 1618 C C . GLU A 1 198 ? 13.695 48.281 -0.702 1 71.75 198 GLU A C 1
ATOM 1620 O O . GLU A 1 198 ? 13.672 49.5 -0.913 1 71.75 198 GLU A O 1
ATOM 1625 N N . MET A 1 199 ? 13.141 47.719 0.315 1 68.19 199 MET A N 1
ATOM 1626 C CA . MET A 1 199 ? 12.484 48.531 1.34 1 68.19 199 MET A CA 1
ATOM 1627 C C . MET A 1 199 ? 13.5 49.375 2.107 1 68.19 199 MET A C 1
ATOM 1629 O O . MET A 1 199 ? 13.227 50.531 2.439 1 68.19 199 MET A O 1
ATOM 1633 N N . GLN A 1 200 ? 14.594 48.75 2.506 1 67.5 200 GLN A N 1
ATOM 1634 C CA . GLN A 1 200 ? 15.648 49.469 3.199 1 67.5 200 GLN A CA 1
ATOM 1635 C C . GLN A 1 200 ? 16.109 50.688 2.375 1 67.5 200 GLN A C 1
ATOM 1637 O O . GLN A 1 200 ? 16.391 51.75 2.926 1 67.5 200 GLN A O 1
ATOM 1642 N N . ASP A 1 201 ? 16.141 50.469 1.169 1 69.75 201 ASP A N 1
ATOM 1643 C CA . ASP A 1 201 ? 16.547 51.562 0.285 1 69.75 201 ASP A CA 1
ATOM 1644 C C . ASP A 1 201 ? 15.492 52.688 0.277 1 69.75 201 ASP A C 1
ATOM 1646 O O . ASP A 1 201 ? 15.836 53.844 0.246 1 69.75 201 ASP A O 1
ATOM 1650 N N . ARG A 1 202 ? 14.312 52.281 0.443 1 62 202 ARG A N 1
ATOM 1651 C CA . ARG A 1 202 ? 13.219 53.25 0.439 1 62 202 ARG A CA 1
ATOM 1652 C C . ARG A 1 202 ? 13.094 53.938 1.794 1 62 202 ARG A C 1
ATOM 1654 O O . ARG A 1 202 ? 12.711 55.125 1.868 1 62 202 ARG A O 1
ATOM 1661 N N . LEU A 1 203 ? 13.297 53.188 2.883 1 59.47 203 LEU A N 1
ATOM 1662 C CA . LEU A 1 203 ? 13.188 53.688 4.25 1 59.47 203 LEU A CA 1
ATOM 1663 C C . LEU A 1 203 ? 14.398 54.531 4.613 1 59.47 203 LEU A C 1
ATOM 1665 O O . LEU A 1 203 ? 14.359 55.281 5.59 1 59.47 203 LEU A O 1
ATOM 1669 N N . LYS A 1 204 ? 15.539 54.281 4.051 1 60.5 204 LYS A N 1
ATOM 1670 C CA . LYS A 1 204 ? 16.641 55.188 4.32 1 60.5 204 LYS A CA 1
ATOM 1671 C C . LYS A 1 204 ? 16.172 56.656 4.312 1 60.5 204 LYS A C 1
ATOM 1673 O O . LYS A 1 204 ? 16.688 57.5 5.051 1 60.5 204 LYS A O 1
ATOM 1678 N N . ASP A 1 205 ? 15.148 56.938 3.619 1 55.38 205 ASP A N 1
ATOM 1679 C CA . ASP A 1 205 ? 14.641 58.281 3.672 1 55.38 205 ASP A CA 1
ATOM 1680 C C . ASP A 1 205 ? 13.523 58.438 4.707 1 55.38 205 ASP A C 1
ATOM 1682 O O . ASP A 1 205 ? 12.984 59.531 4.91 1 55.38 205 ASP A O 1
ATOM 1686 N N . ALA A 1 206 ? 13.031 57.344 5.238 1 53.94 206 ALA A N 1
ATOM 1687 C CA . ALA A 1 206 ? 11.906 57.344 6.168 1 53.94 206 ALA A CA 1
ATOM 1688 C C . ALA A 1 206 ? 12.375 57.562 7.602 1 53.94 206 ALA A C 1
ATOM 1690 O O . ALA A 1 206 ? 13.539 57.312 7.93 1 53.94 206 ALA A O 1
ATOM 1691 N N . SER A 1 207 ? 11.555 58.062 8.602 1 57.16 207 SER A N 1
ATOM 1692 C CA . SER A 1 207 ? 11.812 58.562 9.945 1 57.16 207 SER A CA 1
ATOM 1693 C C . SER A 1 207 ? 12.266 57.438 10.875 1 57.16 207 SER A C 1
ATOM 1695 O O . SER A 1 207 ? 11.922 56.281 10.672 1 57.16 207 SER A O 1
ATOM 1697 N N . GLU A 1 208 ? 13.289 57.5 11.859 1 60.47 208 GLU A N 1
ATOM 1698 C CA . GLU A 1 208 ? 13.883 56.688 12.914 1 60.47 208 GLU A CA 1
ATOM 1699 C C . GLU A 1 208 ? 12.828 55.875 13.648 1 60.47 208 GLU A C 1
ATOM 1701 O O . GLU A 1 208 ? 13.086 54.75 14.055 1 60.47 208 GLU A O 1
ATOM 1706 N N . GLY A 1 209 ? 11.672 56.312 13.703 1 57.56 209 GLY A N 1
ATOM 1707 C CA . GLY A 1 209 ? 10.594 55.656 14.438 1 57.56 209 GLY A CA 1
ATOM 1708 C C . GLY A 1 209 ? 10.109 54.375 13.789 1 57.56 209 GLY A C 1
ATOM 1709 O O . GLY A 1 209 ? 9.812 53.406 14.484 1 57.56 209 GLY A O 1
ATOM 1710 N N . VAL A 1 210 ? 10.109 54.406 12.555 1 58.69 210 VAL A N 1
ATOM 1711 C CA . VAL A 1 210 ? 9.633 53.219 11.812 1 58.69 210 VAL A CA 1
ATOM 1712 C C . VAL A 1 210 ? 10.641 52.094 11.961 1 58.69 210 VAL A C 1
ATOM 1714 O O . VAL A 1 210 ? 10.25 50.938 12.109 1 58.69 210 VAL A O 1
ATOM 1717 N N . GLN A 1 211 ? 11.922 52.406 11.977 1 59.75 211 GLN A N 1
ATOM 1718 C CA . GLN A 1 211 ? 12.961 51.406 12.148 1 59.75 211 GLN A CA 1
ATOM 1719 C C . GLN A 1 211 ? 12.852 50.719 13.516 1 59.75 211 GLN A C 1
ATOM 1721 O O . GLN A 1 211 ? 13.039 49.531 13.633 1 59.75 211 GLN A O 1
ATOM 1726 N N . GLU A 1 212 ? 12.578 51.5 14.422 1 63.78 212 GLU A N 1
ATOM 1727 C CA . GLU A 1 212 ? 12.469 50.969 15.789 1 63.78 212 GLU A CA 1
ATOM 1728 C C . GLU A 1 212 ? 11.266 50.031 15.93 1 63.78 212 GLU A C 1
ATOM 1730 O O . GLU A 1 212 ? 11.344 49.031 16.609 1 63.78 212 GLU A O 1
ATOM 1735 N N . ARG A 1 213 ? 10.258 50.312 15.297 1 58.25 213 ARG A N 1
ATOM 1736 C CA . ARG A 1 213 ? 9.062 49.469 15.367 1 58.25 213 ARG A CA 1
ATOM 1737 C C . ARG A 1 213 ? 9.289 48.125 14.68 1 58.25 213 ARG A C 1
ATOM 1739 O O . ARG A 1 213 ? 8.844 47.094 15.164 1 58.25 213 ARG A O 1
ATOM 1746 N N . LEU A 1 214 ? 9.984 48.219 13.648 1 59.59 214 LEU A N 1
ATOM 1747 C CA . LEU A 1 214 ? 10.305 47 12.914 1 59.59 214 LEU A CA 1
ATOM 1748 C C . LEU A 1 214 ? 11.211 46.094 13.742 1 59.59 214 LEU A C 1
ATOM 1750 O O . LEU A 1 214 ? 11.047 44.844 13.734 1 59.59 214 LEU A O 1
ATOM 1754 N N . LYS A 1 215 ? 12.141 46.75 14.375 1 61.56 215 LYS A N 1
ATOM 1755 C CA . LYS A 1 215 ? 13.039 46 15.234 1 61.56 215 LYS A CA 1
ATOM 1756 C C . LYS A 1 215 ? 12.273 45.312 16.375 1 61.56 215 LYS A C 1
ATOM 1758 O O . LYS A 1 215 ? 12.531 44.156 16.719 1 61.56 215 LYS A O 1
ATOM 1763 N N . ARG A 1 216 ? 11.375 46 16.875 1 60.56 216 ARG A N 1
ATOM 1764 C CA . ARG A 1 216 ? 10.594 45.469 17.984 1 60.56 216 ARG A CA 1
ATOM 1765 C C . ARG A 1 216 ? 9.695 44.312 17.531 1 60.56 216 ARG A C 1
ATOM 1767 O O . ARG A 1 216 ? 9.531 43.312 18.234 1 60.56 216 ARG A O 1
ATOM 1774 N N . ALA A 1 217 ? 9.195 44.531 16.422 1 57.78 217 ALA A N 1
ATOM 1775 C CA . ALA A 1 217 ? 8.344 43.469 15.867 1 57.78 217 ALA A CA 1
ATOM 1776 C C . ALA A 1 217 ? 9.141 42.188 15.602 1 57.78 217 ALA A C 1
ATOM 1778 O O . ALA A 1 217 ? 8.656 41.094 15.852 1 57.78 217 ALA A O 1
ATOM 1779 N N . SER A 1 218 ? 10.336 42.469 15.18 1 57.62 218 SER A N 1
ATOM 1780 C CA . SER A 1 218 ? 11.227 41.312 14.938 1 57.62 218 SER A CA 1
ATOM 1781 C C . SER A 1 218 ? 11.594 40.625 16.234 1 57.62 218 SER A C 1
ATOM 1783 O O . SER A 1 218 ? 11.68 39.406 16.281 1 57.62 218 SER A O 1
ATOM 1785 N N . GLU A 1 219 ? 11.82 41.438 17.203 1 60.78 219 GLU A N 1
ATOM 1786 C CA . GLU A 1 219 ? 12.18 40.875 18.5 1 60.78 219 GLU A CA 1
ATOM 1787 C C . GLU A 1 219 ? 11.023 40.094 19.094 1 60.78 219 GLU A C 1
ATOM 1789 O O . GLU A 1 219 ? 11.242 39.031 19.734 1 60.78 219 GLU A O 1
ATOM 1794 N N . GLY A 1 220 ? 9.875 40.531 18.906 1 55.31 220 GLY A N 1
ATOM 1795 C CA . GLY A 1 220 ? 8.711 39.781 19.391 1 55.31 220 GLY A CA 1
ATOM 1796 C C . GLY A 1 220 ? 8.516 38.438 18.719 1 55.31 220 GLY A C 1
ATOM 1797 O O . GLY A 1 220 ? 8.18 37.469 19.375 1 55.31 220 GLY A O 1
ATOM 1798 N N . VAL A 1 221 ? 8.727 38.469 17.484 1 57.38 221 VAL A N 1
ATOM 1799 C CA . VAL A 1 221 ? 8.641 37.219 16.734 1 57.38 221 VAL A CA 1
ATOM 1800 C C . VAL A 1 221 ? 9.703 36.25 17.219 1 57.38 221 VAL A C 1
ATOM 1802 O O . VAL A 1 221 ? 9.43 35.062 17.391 1 57.38 221 VAL A O 1
ATOM 1805 N N . GLN A 1 222 ? 10.898 36.781 17.438 1 56.44 222 GLN A N 1
ATOM 1806 C CA . GLN A 1 222 ? 11.984 35.938 17.938 1 56.44 222 GLN A CA 1
ATOM 1807 C C . GLN A 1 222 ? 11.633 35.344 19.297 1 56.44 222 GLN A C 1
ATOM 1809 O O . GLN A 1 222 ? 11.922 34.188 19.578 1 56.44 222 GLN A O 1
ATOM 1814 N N . GLU A 1 223 ? 11 36.188 20.031 1 57.12 223 GLU A N 1
ATOM 1815 C CA . GLU A 1 223 ? 10.617 35.719 21.359 1 57.12 223 GLU A CA 1
ATOM 1816 C C . GLU A 1 223 ? 9.562 34.625 21.281 1 57.12 223 GLU A C 1
ATOM 1818 O O . GLU A 1 223 ? 9.633 33.625 22.016 1 57.12 223 GLU A O 1
ATOM 1823 N N . ARG A 1 224 ? 8.641 34.781 20.422 1 56.03 224 ARG A N 1
ATOM 1824 C CA . ARG A 1 224 ? 7.598 33.781 20.281 1 56.03 224 ARG A CA 1
ATOM 1825 C C . ARG A 1 224 ? 8.172 32.469 19.75 1 56.03 224 ARG A C 1
ATOM 1827 O O . ARG A 1 224 ? 7.777 31.391 20.188 1 56.03 224 ARG A O 1
ATOM 1834 N N . LEU A 1 225 ? 9.07 32.625 18.844 1 57.22 225 LEU A N 1
ATOM 1835 C CA . LEU A 1 225 ? 9.742 31.438 18.312 1 57.22 225 LEU A CA 1
ATOM 1836 C C . LEU A 1 225 ? 10.547 30.734 19.391 1 57.22 225 LEU A C 1
ATOM 1838 O O . LEU A 1 225 ? 10.555 29.5 19.469 1 57.22 225 LEU A O 1
ATOM 1842 N N . GLU A 1 226 ? 11.195 31.547 20.172 1 57.59 226 GLU A N 1
ATOM 1843 C CA . GLU A 1 226 ? 11.977 30.984 21.266 1 57.59 226 GLU A CA 1
ATOM 1844 C C . GLU A 1 226 ? 11.086 30.25 22.266 1 57.59 226 GLU A C 1
ATOM 1846 O O . GLU A 1 226 ? 11.445 29.188 22.75 1 57.59 226 GLU A O 1
ATOM 1851 N N . ASP A 1 227 ? 9.977 30.781 22.453 1 56.25 227 ASP A N 1
ATOM 1852 C CA . ASP A 1 227 ? 9.031 30.141 23.375 1 56.25 227 ASP A CA 1
ATOM 1853 C C . ASP A 1 227 ? 8.539 28.812 22.812 1 56.25 227 ASP A C 1
ATOM 1855 O O . ASP A 1 227 ? 8.438 27.828 23.547 1 56.25 227 ASP A O 1
ATOM 1859 N N . SER A 1 228 ? 8.25 28.891 21.578 1 57.78 228 SER A N 1
ATOM 1860 C CA . SER A 1 228 ? 7.781 27.656 20.938 1 57.78 228 SER A CA 1
ATOM 1861 C C . SER A 1 228 ? 8.852 26.578 20.969 1 57.78 228 SER A C 1
ATOM 1863 O O . SER A 1 228 ? 8.547 25.391 21.156 1 57.78 228 SER A O 1
ATOM 1865 N N . TYR A 1 229 ? 10.047 27.047 20.781 1 57.47 229 TYR A N 1
ATOM 1866 C CA . TYR A 1 229 ? 11.18 26.141 20.828 1 57.47 229 TYR A CA 1
ATOM 1867 C C . TYR A 1 229 ? 11.344 25.547 22.234 1 57.47 229 TYR A C 1
ATOM 1869 O O . TYR A 1 229 ? 11.609 24.359 22.375 1 57.47 229 TYR A O 1
ATOM 1877 N N . LEU A 1 230 ? 11.203 26.453 23.156 1 53.25 230 LEU A N 1
ATOM 1878 C CA . LEU A 1 230 ? 11.352 26 24.531 1 53.25 230 LEU A CA 1
ATOM 1879 C C . LEU A 1 230 ? 10.266 24.984 24.891 1 53.25 230 LEU A C 1
ATOM 1881 O O . LEU A 1 230 ? 10.539 23.984 25.562 1 53.25 230 LEU A O 1
ATOM 1885 N N . LEU A 1 231 ? 9.125 25.203 24.516 1 54.78 231 LEU A N 1
ATOM 1886 C CA . LEU A 1 231 ? 8.023 24.281 24.781 1 54.78 231 LEU A CA 1
ATOM 1887 C C . LEU A 1 231 ? 8.258 22.938 24.109 1 54.78 231 LEU A C 1
ATOM 1889 O O . LEU A 1 231 ? 7.961 21.891 24.672 1 54.78 231 LEU A O 1
ATOM 1893 N N . TYR A 1 232 ? 8.773 23.031 22.984 1 58.09 232 TYR A N 1
ATOM 1894 C CA . TYR A 1 232 ? 9.086 21.812 22.25 1 58.09 232 TYR A CA 1
ATOM 1895 C C . TYR A 1 232 ? 10.188 21.031 22.953 1 58.09 232 TYR A C 1
ATOM 1897 O O . TYR A 1 232 ? 10.102 19.797 23.078 1 58.09 232 TYR A O 1
ATOM 1905 N N . GLU A 1 233 ? 11.188 21.781 23.328 1 56.69 233 GLU A N 1
ATOM 1906 C CA . GLU A 1 233 ? 12.305 21.125 24 1 56.69 233 GLU A CA 1
ATOM 1907 C C . GLU A 1 233 ? 11.844 20.469 25.297 1 56.69 233 GLU A C 1
ATOM 1909 O O . GLU A 1 233 ? 12.289 19.375 25.641 1 56.69 233 GLU A O 1
ATOM 1914 N N . GLU A 1 234 ? 10.969 21.094 25.922 1 56.06 234 GLU A N 1
ATOM 1915 C CA . GLU A 1 234 ? 10.414 20.531 27.156 1 56.06 234 GLU A CA 1
ATOM 1916 C C . GLU A 1 234 ? 9.633 19.25 26.875 1 56.06 234 GLU A C 1
ATOM 1918 O O . GLU A 1 234 ? 9.742 18.281 27.625 1 56.06 234 GLU A O 1
ATOM 1923 N N . ARG A 1 235 ? 8.914 19.219 25.828 1 55.97 235 ARG A N 1
ATOM 1924 C CA . ARG A 1 235 ? 8.125 18.047 25.469 1 55.97 235 ARG A CA 1
ATOM 1925 C C . ARG A 1 235 ? 9.023 16.891 25.031 1 55.97 235 ARG A C 1
ATOM 1927 O O . ARG A 1 235 ? 8.742 15.734 25.328 1 55.97 235 ARG A O 1
ATOM 1934 N N . LYS A 1 236 ? 10.008 17.281 24.297 1 60.38 236 LYS A N 1
ATOM 1935 C CA . LYS A 1 236 ? 11.016 16.312 23.859 1 60.38 236 LYS A CA 1
ATOM 1936 C C . LYS A 1 236 ? 11.68 15.633 25.062 1 60.38 236 LYS A C 1
ATOM 1938 O O . LYS A 1 236 ? 11.891 14.422 25.047 1 60.38 236 LYS A O 1
ATOM 1943 N N . GLU A 1 237 ? 12.023 16.5 25.953 1 55 237 GLU A N 1
ATOM 1944 C CA . GLU A 1 237 ? 12.664 15.977 27.156 1 55 237 GLU A CA 1
ATOM 1945 C C . GLU A 1 237 ? 11.719 15.086 27.953 1 55 237 GLU A C 1
ATOM 1947 O O . GLU A 1 237 ? 12.133 14.062 28.5 1 55 237 GLU A O 1
ATOM 1952 N N . MET A 1 238 ? 10.531 15.398 27.938 1 53.78 238 MET A N 1
ATOM 1953 C CA . MET A 1 238 ? 9.539 14.602 28.656 1 53.78 238 MET A CA 1
ATOM 1954 C C . MET A 1 238 ? 9.344 13.25 27.969 1 53.78 238 MET A C 1
ATOM 1956 O O . MET A 1 238 ? 9.133 12.234 28.641 1 53.78 238 MET A O 1
ATOM 1960 N N . LYS A 1 239 ? 9.398 13.273 26.656 1 57.16 239 LYS A N 1
ATOM 1961 C CA . LYS A 1 239 ? 9.227 12.031 25.906 1 57.16 239 LYS A CA 1
ATOM 1962 C C . LYS A 1 239 ? 10.516 11.219 25.891 1 57.16 239 LYS A C 1
ATOM 1964 O O . LYS A 1 239 ? 10.477 9.992 25.766 1 57.16 239 LYS A O 1
ATOM 1969 N N . ALA A 1 240 ? 11.664 11.828 25.875 1 55.44 240 ALA A N 1
ATOM 1970 C CA . ALA A 1 240 ? 12.969 11.172 25.859 1 55.44 240 ALA A CA 1
ATOM 1971 C C . ALA A 1 240 ? 13.125 10.211 27.031 1 55.44 240 ALA A C 1
ATOM 1973 O O . ALA A 1 240 ? 13.906 9.258 26.953 1 55.44 240 ALA A O 1
ATOM 1974 N N . ALA A 1 241 ? 12.422 10.406 28.109 1 54.56 241 ALA A N 1
ATOM 1975 C CA . ALA A 1 241 ? 12.586 9.516 29.25 1 54.56 241 ALA A CA 1
ATOM 1976 C C . ALA A 1 241 ? 12.039 8.125 28.953 1 54.56 241 ALA A C 1
ATOM 1978 O O . ALA A 1 241 ? 12.383 7.156 29.625 1 54.56 241 ALA A O 1
ATOM 1979 N N . GLU A 1 242 ? 11.203 7.973 28.062 1 55.97 242 GLU A N 1
ATOM 1980 C CA . GLU A 1 242 ? 10.602 6.664 27.844 1 55.97 242 GLU A CA 1
ATOM 1981 C C . GLU A 1 242 ? 11.352 5.883 26.766 1 55.97 242 GLU A C 1
ATOM 1983 O O . GLU A 1 242 ? 11.977 6.477 25.891 1 55.97 242 GLU A O 1
ATOM 1988 N N . LYS A 1 243 ? 11.688 4.664 27.031 1 57.88 243 LYS A N 1
ATOM 1989 C CA . LYS A 1 243 ? 12.305 3.721 26.109 1 57.88 243 LYS A CA 1
ATOM 1990 C C . LYS A 1 243 ? 11.688 3.83 24.719 1 57.88 243 LYS A C 1
ATOM 1992 O O . LYS A 1 243 ? 10.516 3.494 24.516 1 57.88 243 LYS A O 1
ATOM 1997 N N . GLN A 1 244 ? 12.328 4.695 23.953 1 67.81 244 GLN A N 1
ATOM 1998 C CA . GLN A 1 244 ? 11.75 4.984 22.641 1 67.81 244 GLN A CA 1
ATOM 1999 C C . GLN A 1 244 ? 12.188 3.953 21.609 1 67.81 244 GLN A C 1
ATOM 2001 O O . GLN A 1 244 ? 13.352 3.547 21.594 1 67.81 244 GLN A O 1
ATOM 2006 N N . THR A 1 245 ? 11.312 3.207 21.031 1 74.81 245 THR A N 1
ATOM 2007 C CA . THR A 1 245 ? 11.57 2.32 19.906 1 74.81 245 THR A CA 1
ATOM 2008 C C . THR A 1 245 ? 12.289 3.068 18.781 1 74.81 245 THR A C 1
ATOM 2010 O O . THR A 1 245 ? 12.32 4.301 18.781 1 74.81 245 THR A O 1
ATOM 2013 N N . ARG A 1 246 ? 13.141 2.355 18.078 1 76.81 246 ARG A N 1
ATOM 2014 C CA . ARG A 1 246 ? 13.852 2.928 16.938 1 76.81 246 ARG A CA 1
ATOM 2015 C C . ARG A 1 246 ? 12.914 3.758 16.062 1 76.81 246 ARG A C 1
ATOM 2017 O O . ARG A 1 246 ? 13.289 4.832 15.594 1 76.81 246 ARG A O 1
ATOM 2024 N N . LYS A 1 247 ? 11.742 3.234 15.914 1 78.44 247 LYS A N 1
ATOM 2025 C CA . LYS A 1 247 ? 10.734 3.943 15.125 1 78.44 247 LYS A CA 1
ATOM 2026 C C . LYS A 1 247 ? 10.391 5.289 15.758 1 78.44 247 LYS A C 1
ATOM 2028 O O . LYS A 1 247 ? 10.273 6.297 15.055 1 78.44 247 LYS A O 1
ATOM 2033 N N . GLU A 1 248 ? 10.312 5.293 17.031 1 75.12 248 GLU A N 1
ATOM 2034 C CA . GLU A 1 248 ? 9.961 6.523 17.734 1 75.12 248 GLU A CA 1
ATOM 2035 C C . GLU A 1 248 ? 11.094 7.543 17.672 1 75.12 248 GLU A C 1
ATOM 2037 O O . GLU A 1 248 ? 10.844 8.742 17.547 1 75.12 248 GLU A O 1
ATOM 2042 N N . LEU A 1 249 ? 12.266 6.977 17.703 1 77.06 249 LEU A N 1
ATOM 2043 C CA . LEU A 1 249 ? 13.43 7.852 17.609 1 77.06 249 LEU A CA 1
ATOM 2044 C C . LEU A 1 249 ? 13.508 8.492 16.234 1 77.06 249 LEU A C 1
ATOM 2046 O O . LEU A 1 249 ? 13.812 9.68 16.109 1 77.06 249 LEU A O 1
ATOM 2050 N N . TYR A 1 250 ? 13.266 7.688 15.273 1 79.94 250 TYR A N 1
ATOM 2051 C CA . TYR A 1 250 ? 13.258 8.195 13.906 1 79.94 250 TYR A CA 1
ATOM 2052 C C . TYR A 1 250 ? 12.18 9.258 13.727 1 79.94 250 TYR A C 1
ATOM 2054 O O . TYR A 1 250 ? 12.445 10.328 13.18 1 79.94 250 TYR A O 1
ATOM 2062 N N . LEU A 1 251 ? 11.078 8.961 14.258 1 78.81 251 LEU A N 1
ATOM 2063 C CA . LEU A 1 251 ? 9.961 9.883 14.109 1 78.81 251 LEU A CA 1
ATOM 2064 C C . LEU A 1 251 ? 10.219 11.18 14.875 1 78.81 251 LEU A C 1
ATOM 2066 O O . LEU A 1 251 ? 9.797 12.258 14.453 1 78.81 251 LEU A O 1
ATOM 2070 N N . ALA A 1 252 ? 10.93 11.055 15.93 1 75.19 252 ALA A N 1
ATOM 2071 C CA . ALA A 1 252 ? 11.297 12.242 16.703 1 75.19 252 ALA A CA 1
ATOM 2072 C C . ALA A 1 252 ? 12.227 13.141 15.898 1 75.19 252 ALA A C 1
ATOM 2074 O O . ALA A 1 252 ? 12.086 14.367 15.922 1 75.19 252 ALA A O 1
ATOM 2075 N N . LYS A 1 253 ? 13.133 12.539 15.195 1 77.81 253 LYS A N 1
ATOM 2076 C CA . LYS A 1 253 ? 14.055 13.305 14.352 1 77.81 253 LYS A CA 1
ATOM 2077 C C . LYS A 1 253 ? 13.305 14.016 13.227 1 77.81 253 LYS A C 1
ATOM 2079 O O . LYS A 1 253 ? 13.594 15.172 12.914 1 77.81 253 LYS A O 1
ATOM 2084 N N . ILE A 1 254 ? 12.398 13.289 12.688 1 80.12 254 ILE A N 1
ATOM 2085 C CA . ILE A 1 254 ? 11.594 13.844 11.602 1 80.12 254 ILE A CA 1
ATOM 2086 C C . ILE A 1 254 ? 10.758 15.008 12.125 1 80.12 254 ILE A C 1
ATOM 2088 O O . ILE A 1 254 ? 10.625 16.031 11.453 1 80.12 254 ILE A O 1
ATOM 2092 N N . GLU A 1 255 ? 10.25 14.82 13.258 1 75.62 255 GLU A N 1
ATOM 2093 C CA . GLU A 1 255 ? 9.445 15.875 13.867 1 75.62 255 GLU A CA 1
ATOM 2094 C C . GLU A 1 255 ? 10.289 17.109 14.156 1 75.62 255 GLU A C 1
ATOM 2096 O O . GLU A 1 255 ? 9.812 18.234 14 1 75.62 255 GLU A O 1
ATOM 2101 N N . GLU A 1 256 ? 11.469 16.844 14.547 1 75.81 256 GLU A N 1
ATOM 2102 C CA . GLU A 1 256 ? 12.391 17.953 14.797 1 75.81 256 GLU A CA 1
ATOM 2103 C C . GLU A 1 256 ? 12.68 18.719 13.508 1 75.81 256 GLU A C 1
ATOM 2105 O O . GLU A 1 256 ? 12.672 19.953 13.508 1 75.81 256 GLU A O 1
ATOM 2110 N N . GLN A 1 257 ? 12.891 18.047 12.484 1 76.75 257 GLN A N 1
ATOM 2111 C CA . GLN A 1 257 ? 13.148 18.688 11.195 1 76.75 257 GLN A CA 1
ATOM 2112 C C . GLN A 1 257 ? 11.922 19.453 10.703 1 76.75 257 GLN A C 1
ATOM 2114 O O . GLN A 1 257 ? 12.039 20.547 10.156 1 76.75 257 GLN A O 1
ATOM 2119 N N . ARG A 1 258 ? 10.82 18.875 10.891 1 75.44 258 ARG A N 1
ATOM 2120 C CA . ARG A 1 258 ? 9.578 19.531 10.516 1 75.44 258 ARG A CA 1
ATOM 2121 C C . ARG A 1 258 ? 9.391 20.828 11.289 1 75.44 258 ARG A C 1
ATOM 2123 O O . ARG A 1 258 ? 8.961 21.844 10.727 1 75.44 258 ARG A O 1
ATOM 2130 N N . ARG A 1 259 ? 9.727 20.75 12.477 1 73.62 259 ARG A N 1
ATOM 2131 C CA . ARG A 1 259 ? 9.594 21.922 13.328 1 73.62 259 ARG A CA 1
ATOM 2132 C C . ARG A 1 259 ? 10.555 23.031 12.891 1 73.62 259 ARG A C 1
ATOM 2134 O O . ARG A 1 259 ? 10.188 24.203 12.859 1 73.62 259 ARG A O 1
ATOM 2141 N N . GLU A 1 260 ? 11.688 22.609 12.602 1 75.81 260 GLU A N 1
ATOM 2142 C CA . GLU A 1 260 ? 12.68 23.578 12.133 1 75.81 260 GLU A CA 1
ATOM 2143 C C . GLU A 1 260 ? 12.203 24.266 10.859 1 75.81 260 GLU A C 1
ATOM 2145 O O . GLU A 1 260 ? 12.328 25.484 10.727 1 75.81 260 GLU A O 1
ATOM 2150 N N . ARG A 1 261 ? 11.656 23.531 10.023 1 76.75 261 ARG A N 1
ATOM 2151 C CA . ARG A 1 261 ? 11.172 24.094 8.773 1 76.75 261 ARG A CA 1
ATOM 2152 C C . ARG A 1 261 ? 9.961 25 9.008 1 76.75 261 ARG A C 1
ATOM 2154 O O . ARG A 1 261 ? 9.82 26.047 8.367 1 76.75 261 ARG A O 1
ATOM 2161 N N . LYS A 1 262 ? 9.156 24.562 9.883 1 74.56 262 LYS A N 1
ATOM 2162 C CA . LYS A 1 262 ? 7.996 25.375 10.234 1 74.56 262 LYS A CA 1
ATOM 2163 C C . LYS A 1 262 ? 8.414 26.703 10.859 1 74.56 262 LYS A C 1
ATOM 2165 O O . LYS A 1 262 ? 7.816 27.734 10.586 1 74.56 262 LYS A O 1
ATOM 2170 N N . GLU A 1 263 ? 9.367 26.547 11.664 1 73.88 263 GLU A N 1
ATOM 2171 C CA . GLU A 1 263 ? 9.883 27.75 12.289 1 73.88 263 GLU A CA 1
ATOM 2172 C C . GLU A 1 263 ? 10.469 28.703 11.25 1 73.88 263 GLU A C 1
ATOM 2174 O O . GLU A 1 263 ? 10.266 29.922 11.328 1 73.88 263 GLU A O 1
ATOM 2179 N N . GLN A 1 264 ? 11.141 28.125 10.383 1 76.12 264 GLN A N 1
ATOM 2180 C CA . GLN A 1 264 ? 11.688 28.938 9.305 1 76.12 264 GLN A CA 1
ATOM 2181 C C . GLN A 1 264 ? 10.578 29.609 8.508 1 76.12 264 GLN A C 1
ATOM 2183 O O . GLN A 1 264 ? 10.68 30.797 8.18 1 76.12 264 GLN A O 1
ATOM 2188 N N . LEU A 1 265 ? 9.578 28.922 8.273 1 77.75 265 LEU A N 1
ATOM 2189 C CA . LEU A 1 265 ? 8.461 29.453 7.52 1 77.75 265 LEU A CA 1
ATOM 2190 C C . LEU A 1 265 ? 7.723 30.531 8.328 1 77.75 265 LEU A C 1
ATOM 2192 O O . LEU A 1 265 ? 7.258 31.516 7.77 1 77.75 265 LEU A O 1
ATOM 2196 N N . THR A 1 266 ? 7.609 30.297 9.586 1 73.88 266 THR A N 1
ATOM 2197 C CA . THR A 1 266 ? 6.984 31.281 10.461 1 73.88 266 THR A CA 1
ATOM 2198 C C . THR A 1 266 ? 7.805 32.562 10.492 1 73.88 266 THR A C 1
ATOM 2200 O O . THR A 1 266 ? 7.242 33.656 10.461 1 73.88 266 THR A O 1
ATOM 2203 N N . GLN A 1 267 ? 9.07 32.344 10.562 1 72.88 267 GLN A N 1
ATOM 2204 C CA . GLN A 1 267 ? 9.945 33.531 10.539 1 72.88 267 GLN A CA 1
ATOM 2205 C C . GLN A 1 267 ? 9.781 34.312 9.234 1 72.88 267 GLN A C 1
ATOM 2207 O O . GLN A 1 267 ? 9.727 35.531 9.25 1 72.88 267 GLN A O 1
ATOM 2212 N N . LEU A 1 268 ? 9.68 33.594 8.211 1 76 268 LEU A N 1
ATOM 2213 C CA . LEU A 1 268 ? 9.484 34.219 6.914 1 76 268 LEU A CA 1
ATOM 2214 C C . LEU A 1 268 ? 8.141 34.938 6.863 1 76 268 LEU A C 1
ATOM 2216 O O . LEU A 1 268 ? 8.055 36.062 6.336 1 76 268 LEU A O 1
ATOM 2220 N N . SER A 1 269 ? 7.141 34.344 7.359 1 75.19 269 SER A N 1
ATOM 2221 C CA . SER A 1 269 ? 5.805 34.938 7.383 1 75.19 269 SER A CA 1
ATOM 2222 C C . SER A 1 269 ? 5.785 36.219 8.211 1 75.19 269 SER A C 1
ATOM 2224 O O . SER A 1 269 ? 5.133 37.219 7.832 1 75.19 269 SER A O 1
ATOM 2226 N N . GLU A 1 270 ? 6.406 36.188 9.273 1 73.12 270 GLU A N 1
ATOM 2227 C CA . GLU A 1 270 ? 6.457 37.344 10.148 1 73.12 270 GLU A CA 1
ATOM 2228 C C . GLU A 1 270 ? 7.207 38.5 9.492 1 73.12 270 GLU A C 1
ATOM 2230 O O . GLU A 1 270 ? 6.816 39.656 9.633 1 73.12 270 GLU A O 1
ATOM 2235 N N . LYS A 1 271 ? 8.25 38.156 8.898 1 71.94 271 LYS A N 1
ATOM 2236 C CA . LYS A 1 271 ? 8.992 39.188 8.172 1 71.94 271 LYS A CA 1
ATOM 2237 C C . LYS A 1 271 ? 8.133 39.812 7.078 1 71.94 271 LYS A C 1
ATOM 2239 O O . LYS A 1 271 ? 8.172 41.031 6.879 1 71.94 271 LYS A O 1
ATOM 2244 N N . VAL A 1 272 ? 7.395 38.969 6.449 1 76.25 272 VAL A N 1
ATOM 2245 C CA . VAL A 1 272 ? 6.508 39.469 5.402 1 76.25 272 VAL A CA 1
ATOM 2246 C C . VAL A 1 272 ? 5.43 40.375 6.02 1 76.25 272 VAL A C 1
ATOM 2248 O O . VAL A 1 272 ? 5.082 41.406 5.461 1 76.25 272 VAL A O 1
ATOM 2251 N N . GLU A 1 273 ? 4.918 39.969 7.148 1 74.88 273 GLU A N 1
ATOM 2252 C CA . GLU A 1 273 ? 3.896 40.75 7.836 1 74.88 273 GLU A CA 1
ATOM 2253 C C . GLU A 1 273 ? 4.449 42.094 8.289 1 74.88 273 GLU A C 1
ATOM 2255 O O . GLU A 1 273 ? 3.754 43.125 8.227 1 74.88 273 GLU A O 1
ATOM 2260 N N . ALA A 1 274 ? 5.602 42.062 8.758 1 69.88 274 ALA A N 1
ATOM 2261 C CA . ALA A 1 274 ? 6.246 43.312 9.164 1 69.88 274 ALA A CA 1
ATOM 2262 C C . ALA A 1 274 ? 6.41 44.25 7.984 1 69.88 274 ALA A C 1
ATOM 2264 O O . ALA A 1 274 ? 6.176 45.469 8.117 1 69.88 274 ALA A O 1
ATOM 2265 N N . LEU A 1 275 ? 6.75 43.688 6.941 1 72.19 275 LEU A N 1
ATOM 2266 C CA . LEU A 1 275 ? 6.898 44.5 5.734 1 72.19 275 LEU A CA 1
ATOM 2267 C C . LEU A 1 275 ? 5.555 45.062 5.277 1 72.19 275 LEU A C 1
ATOM 2269 O O . LEU A 1 275 ? 5.461 46.219 4.859 1 72.19 275 LEU A O 1
ATOM 2273 N N . LEU A 1 276 ? 4.613 44.219 5.367 1 73.56 276 LEU A N 1
ATOM 2274 C CA . LEU A 1 276 ? 3.266 44.625 4.98 1 73.56 276 LEU A CA 1
ATOM 2275 C C . LEU A 1 276 ? 2.758 45.75 5.883 1 73.56 276 LEU A C 1
ATOM 2277 O O . LEU A 1 276 ? 2.109 46.688 5.41 1 73.56 276 LEU A O 1
ATOM 2281 N N . ARG A 1 277 ? 2.941 45.688 7.105 1 71.69 277 ARG A N 1
ATOM 2282 C CA . ARG A 1 277 ? 2.541 46.719 8.055 1 71.69 277 ARG A CA 1
ATOM 2283 C C . ARG A 1 277 ? 3.254 48.031 7.766 1 71.69 277 ARG A C 1
ATOM 2285 O O . ARG A 1 277 ? 2.652 49.125 7.859 1 71.69 277 ARG A O 1
ATOM 2292 N N . THR A 1 278 ? 4.441 47.969 7.441 1 68.19 278 THR A N 1
ATOM 2293 C CA . THR A 1 278 ? 5.211 49.156 7.121 1 68.19 278 THR A CA 1
ATOM 2294 C C . THR A 1 278 ? 4.672 49.844 5.863 1 68.19 278 THR A C 1
ATOM 2296 O O . THR A 1 278 ? 4.594 51.062 5.793 1 68.19 278 THR A O 1
ATOM 2299 N N . VAL A 1 279 ? 4.363 49 4.941 1 67.81 279 VAL A N 1
ATOM 2300 C CA . VAL A 1 279 ? 3.826 49.531 3.691 1 67.81 279 VAL A CA 1
ATOM 2301 C C . VAL A 1 279 ? 2.467 50.156 3.947 1 67.81 279 VAL A C 1
ATOM 2303 O O . VAL A 1 279 ? 2.145 51.188 3.365 1 67.81 279 VAL A O 1
ATOM 2306 N N . ARG A 1 280 ? 1.689 49.562 4.762 1 66.81 280 ARG A N 1
ATOM 2307 C CA . ARG A 1 280 ? 0.379 50.094 5.105 1 66.81 280 ARG A CA 1
ATOM 2308 C C . ARG A 1 280 ? 0.51 51.438 5.805 1 66.81 280 ARG A C 1
ATOM 2310 O O . ARG A 1 280 ? -0.268 52.375 5.543 1 66.81 280 ARG A O 1
ATOM 2317 N N . LEU A 1 281 ? 1.398 51.594 6.617 1 61.31 281 LEU A N 1
ATOM 2318 C CA . LEU A 1 281 ? 1.622 52.812 7.363 1 61.31 281 LEU A CA 1
ATOM 2319 C C . LEU A 1 281 ? 2.125 53.938 6.445 1 61.31 281 LEU A C 1
ATOM 2321 O O . LEU A 1 281 ? 1.759 55.094 6.613 1 61.31 281 LEU A O 1
ATOM 2325 N N . GLU A 1 282 ? 2.84 53.469 5.477 1 60.31 282 GLU A N 1
ATOM 2326 C CA . GLU A 1 282 ? 3.334 54.469 4.531 1 60.31 282 GLU A CA 1
ATOM 2327 C C . GLU A 1 282 ? 2.248 54.844 3.537 1 60.31 282 GLU A C 1
ATOM 2329 O O . GLU A 1 282 ? 2.236 56 3.051 1 60.31 282 GLU A O 1
ATOM 2334 N N . ASN A 1 283 ? 1.53 53.844 2.994 1 57.62 283 ASN A N 1
ATOM 2335 C CA . ASN A 1 283 ? 0.469 54.125 2.029 1 57.62 283 ASN A CA 1
ATOM 2336 C C . ASN A 1 283 ? -0.554 55.094 2.574 1 57.62 283 ASN A C 1
ATOM 2338 O O . ASN A 1 283 ? -1.21 55.812 1.808 1 57.62 283 ASN A O 1
ATOM 2342 N N . GLU A 1 284 ? -1.002 55.156 3.844 1 52.91 284 GLU A N 1
ATOM 2343 C CA . GLU A 1 284 ? -1.88 56.219 4.309 1 52.91 284 GLU A CA 1
ATOM 2344 C C . GLU A 1 284 ? -1.34 57.594 3.91 1 52.91 284 GLU A C 1
ATOM 2346 O O . GLU A 1 284 ? -2.1 58.562 3.791 1 52.91 284 GLU A O 1
ATOM 2351 N N . ALA A 1 285 ? -0.116 57.719 3.465 1 51.81 285 ALA A N 1
ATOM 2352 C CA . ALA A 1 285 ? 0.348 59.062 3.127 1 51.81 285 ALA A CA 1
ATOM 2353 C C . ALA A 1 285 ? 0.284 59.281 1.62 1 51.81 285 ALA A C 1
ATOM 2355 O O . ALA A 1 285 ? 0.035 60.406 1.174 1 51.81 285 ALA A O 1
ATOM 2356 N N . GLN A 1 286 ? 0.827 58.375 0.658 1 51.97 286 GLN A N 1
ATOM 2357 C CA . GLN A 1 286 ? 0.811 58.656 -0.771 1 51.97 286 GLN A CA 1
ATOM 2358 C C . GLN A 1 286 ? 0.385 57.438 -1.579 1 51.97 286 GLN A C 1
ATOM 2360 O O . GLN A 1 286 ? 0.976 56.375 -1.447 1 51.97 286 GLN A O 1
ATOM 2365 N N . GLU A 1 287 ? -0.8 57.312 -2.041 1 52.94 287 GLU A N 1
ATOM 2366 C CA . GLU A 1 287 ? -1.537 56.312 -2.803 1 52.94 287 GLU A CA 1
ATOM 2367 C C . GLU A 1 287 ? -0.795 55.938 -4.082 1 52.94 287 GLU A C 1
ATOM 2369 O O . GLU A 1 287 ? -1.021 56.531 -5.137 1 52.94 287 GLU A O 1
ATOM 2374 N N . SER A 1 288 ? 0.5 55.625 -4.273 1 55.94 288 SER A N 1
ATOM 2375 C CA . SER A 1 288 ? 1.041 55.375 -5.605 1 55.94 288 SER A CA 1
ATOM 2376 C C . SER A 1 288 ? 0.817 53.906 -6.02 1 55.94 288 SER A C 1
ATOM 2378 O O . SER A 1 288 ? 0.698 53.031 -5.168 1 55.94 288 SER A O 1
ATOM 2380 N N . GLU A 1 289 ? 0.437 53.594 -7.324 1 58.34 289 GLU A N 1
ATOM 2381 C CA . GLU A 1 289 ? 0.199 52.344 -8.062 1 58.34 289 GLU A CA 1
ATOM 2382 C C . GLU A 1 289 ? 1.259 51.312 -7.742 1 58.34 289 GLU A C 1
ATOM 2384 O O . GLU A 1 289 ? 0.949 50.125 -7.629 1 58.34 289 GLU A O 1
ATOM 2389 N N . SER A 1 290 ? 2.514 51.75 -7.652 1 58.44 290 SER A N 1
ATOM 2390 C CA . SER A 1 290 ? 3.637 50.844 -7.387 1 58.44 290 SER A CA 1
ATOM 2391 C C . SER A 1 290 ? 3.477 50.156 -6.047 1 58.44 290 SER A C 1
ATOM 2393 O O . SER A 1 290 ? 3.789 48.969 -5.922 1 58.44 290 SER A O 1
ATOM 2395 N N . LYS A 1 291 ? 2.85 50.812 -5.266 1 61.62 291 LYS A N 1
ATOM 2396 C CA . LYS A 1 291 ? 2.703 50.281 -3.91 1 61.62 291 LYS A CA 1
ATOM 2397 C C . LYS A 1 291 ? 1.629 49.219 -3.85 1 61.62 291 LYS A C 1
ATOM 2399 O O . LYS A 1 291 ? 1.751 48.25 -3.086 1 61.62 291 LYS A O 1
ATOM 2404 N N . GLY A 1 292 ? 0.704 49.438 -4.711 1 63.28 292 GLY A N 1
ATOM 2405 C CA . GLY A 1 292 ? -0.325 48.406 -4.832 1 63.28 292 GLY A CA 1
ATOM 2406 C C . GLY A 1 292 ? 0.214 47.094 -5.305 1 63.28 292 GLY A C 1
ATOM 2407 O O . GLY A 1 292 ? -0.175 46.031 -4.785 1 63.28 292 GLY A O 1
ATOM 2408 N N . ASN A 1 293 ? 1.185 47.156 -6.227 1 68 293 ASN A N 1
ATOM 2409 C CA . ASN A 1 293 ? 1.799 45.938 -6.738 1 68 293 ASN A CA 1
ATOM 2410 C C . ASN A 1 293 ? 2.639 45.25 -5.672 1 68 293 ASN A C 1
ATOM 2412 O O . ASN A 1 293 ? 2.643 44 -5.582 1 68 293 ASN A O 1
ATOM 2416 N N . TRP A 1 294 ? 3.238 46.062 -4.883 1 70.25 294 TRP A N 1
ATOM 2417 C CA . TRP A 1 294 ? 4.07 45.5 -3.82 1 70.25 294 TRP A CA 1
ATOM 2418 C C . TRP A 1 294 ? 3.215 44.812 -2.771 1 70.25 294 TRP A C 1
ATOM 2420 O O . TRP A 1 294 ? 3.578 43.719 -2.279 1 70.25 294 TRP A O 1
ATOM 2430 N N . ARG A 1 295 ? 2.119 45.438 -2.461 1 71.31 295 ARG A N 1
ATOM 2431 C CA . ARG A 1 295 ? 1.206 44.812 -1.502 1 71.31 295 ARG A CA 1
ATOM 2432 C C . ARG A 1 295 ? 0.699 43.469 -2.014 1 71.31 295 ARG A C 1
ATOM 2434 O O . ARG A 1 295 ? 0.603 42.5 -1.252 1 71.31 295 ARG A O 1
ATOM 2441 N N . LYS A 1 296 ? 0.49 43.469 -3.227 1 72.62 296 LYS A N 1
ATOM 2442 C CA . LYS A 1 296 ? -0.004 42.25 -3.818 1 72.62 296 LYS A CA 1
ATOM 2443 C C . LYS A 1 296 ? 1.073 41.156 -3.809 1 72.62 296 LYS A C 1
ATOM 2445 O O . LYS A 1 296 ? 0.787 40 -3.527 1 72.62 296 LYS A O 1
ATOM 2450 N N . GLU A 1 297 ? 2.26 41.562 -4.105 1 73.38 297 GLU A N 1
ATOM 2451 C CA . GLU A 1 297 ? 3.365 40.594 -4.117 1 73.38 297 GLU A CA 1
ATOM 2452 C C . GLU A 1 297 ? 3.629 40.062 -2.721 1 73.38 297 GLU A C 1
ATOM 2454 O O . GLU A 1 297 ? 3.871 38.844 -2.562 1 73.38 297 GLU A O 1
ATOM 2459 N N . LEU A 1 298 ? 3.539 40.938 -1.808 1 75.5 298 LEU A N 1
ATOM 2460 C CA . LEU A 1 298 ? 3.781 40.5 -0.436 1 75.5 298 LEU A CA 1
ATOM 2461 C C . LEU A 1 298 ? 2.648 39.594 0.06 1 75.5 298 LEU A C 1
ATOM 2463 O O . LEU A 1 298 ? 2.887 38.625 0.785 1 75.5 298 LEU A O 1
ATOM 2467 N N . ALA A 1 299 ? 1.537 39.969 -0.373 1 69.44 299 ALA A N 1
ATOM 2468 C CA . ALA A 1 299 ? 0.386 39.156 -0.011 1 69.44 299 ALA A CA 1
ATOM 2469 C C . ALA A 1 299 ? 0.486 37.75 -0.641 1 69.44 299 ALA A C 1
ATOM 2471 O O . ALA A 1 299 ? 0.144 36.75 -0.008 1 69.44 299 ALA A O 1
ATOM 2472 N N . GLN A 1 300 ? 1.014 37.75 -1.82 1 74.25 300 GLN A N 1
ATOM 2473 C CA . GLN A 1 300 ? 1.213 36.469 -2.498 1 74.25 300 GLN A CA 1
ATOM 2474 C C . GLN A 1 300 ? 2.283 35.656 -1.8 1 74.25 300 GLN A C 1
ATOM 2476 O O . GLN A 1 300 ? 2.15 34.438 -1.686 1 74.25 300 GLN A O 1
ATOM 2481 N N . MET A 1 301 ? 3.264 36.312 -1.37 1 75.5 301 MET A N 1
ATOM 2482 C CA . MET A 1 301 ? 4.328 35.625 -0.651 1 75.5 301 MET A CA 1
ATOM 2483 C C . MET A 1 301 ? 3.803 35 0.647 1 75.5 301 MET A C 1
ATOM 2485 O O . MET A 1 301 ? 4.152 33.875 0.997 1 75.5 301 MET A O 1
ATOM 2489 N N . ARG A 1 302 ? 3 35.781 1.253 1 74.56 302 ARG A N 1
ATOM 2490 C CA . ARG A 1 302 ? 2.389 35.281 2.48 1 74.56 302 ARG A CA 1
ATOM 2491 C C . ARG A 1 302 ? 1.534 34.031 2.205 1 74.56 302 ARG A C 1
ATOM 2493 O O . ARG A 1 302 ? 1.592 33.062 2.949 1 74.56 302 ARG A O 1
ATOM 2500 N N . SER A 1 303 ? 0.856 34.094 1.141 1 70.5 303 SER A N 1
ATOM 2501 C CA . SER A 1 303 ? -0.002 32.969 0.776 1 70.5 303 SER A CA 1
ATOM 2502 C C . SER A 1 303 ? 0.822 31.734 0.433 1 70.5 303 SER A C 1
ATOM 2504 O O . SER A 1 303 ? 0.454 30.609 0.797 1 70.5 303 SER A O 1
ATOM 2506 N N . ASN A 1 304 ? 1.896 31.922 -0.216 1 71.75 304 ASN A N 1
ATOM 2507 C CA . ASN A 1 304 ? 2.779 30.828 -0.565 1 71.75 304 ASN A CA 1
ATOM 2508 C C . ASN A 1 304 ? 3.389 30.172 0.676 1 71.75 304 ASN A C 1
ATOM 2510 O O . ASN A 1 304 ? 3.535 28.953 0.736 1 71.75 304 ASN A O 1
ATOM 2514 N N . ILE A 1 305 ? 3.68 31 1.611 1 76.25 305 ILE A N 1
ATOM 2515 C CA . ILE A 1 305 ? 4.258 30.5 2.855 1 76.25 305 ILE A CA 1
ATOM 2516 C C . ILE A 1 305 ? 3.232 29.656 3.604 1 76.25 305 ILE A C 1
ATOM 2518 O O . ILE A 1 305 ? 3.555 28.578 4.102 1 76.25 305 ILE A O 1
ATOM 2522 N N . LEU A 1 306 ? 2.037 30.125 3.57 1 67.06 306 LEU A N 1
ATOM 2523 C CA . LEU A 1 306 ? 0.973 29.406 4.254 1 67.06 306 LEU A CA 1
ATOM 2524 C C . LEU A 1 306 ? 0.682 28.078 3.553 1 67.06 306 LEU A C 1
ATOM 2526 O O . LEU A 1 306 ? 0.448 27.062 4.207 1 67.06 306 LEU A O 1
ATOM 2530 N N . SER A 1 307 ? 0.784 28.172 2.273 1 68.19 307 SER A N 1
ATOM 2531 C CA . SER A 1 307 ? 0.551 26.953 1.508 1 68.19 307 SER A CA 1
ATOM 2532 C C . SER A 1 307 ? 1.642 25.906 1.77 1 68.19 307 SER A C 1
ATOM 2534 O O . SER A 1 307 ? 1.356 24.719 1.896 1 68.19 307 SER A O 1
ATOM 2536 N N . GLU A 1 308 ? 2.812 26.422 1.834 1 73.62 308 GLU A N 1
ATOM 2537 C CA . GLU A 1 308 ? 3.928 25.516 2.104 1 73.62 308 GLU A CA 1
ATOM 2538 C C . GLU A 1 308 ? 3.826 24.922 3.504 1 73.62 308 GLU A C 1
ATOM 2540 O O . GLU A 1 308 ? 4.176 23.766 3.715 1 73.62 308 GLU A O 1
ATOM 2545 N N . ARG A 1 309 ? 3.338 25.688 4.383 1 70.5 309 ARG A N 1
ATOM 2546 C CA . ARG A 1 309 ? 3.143 25.203 5.746 1 70.5 309 ARG A CA 1
ATOM 2547 C C . ARG A 1 309 ? 2.094 24.094 5.793 1 70.5 309 ARG A C 1
ATOM 2549 O O . ARG A 1 309 ? 2.246 23.125 6.527 1 70.5 309 ARG A O 1
ATOM 2556 N N . GLN A 1 310 ? 1.188 24.297 4.973 1 64.25 310 GLN A N 1
ATOM 2557 C CA . GLN A 1 310 ? 0.125 23.297 4.914 1 64.25 310 GLN A CA 1
ATOM 2558 C C . GLN A 1 310 ? 0.625 21.984 4.293 1 64.25 310 GLN A C 1
ATOM 2560 O O . GLN A 1 310 ? 0.268 20.906 4.746 1 64.25 310 GLN A O 1
ATOM 2565 N N . LYS A 1 311 ? 1.435 22.141 3.326 1 67.88 311 LYS A N 1
ATOM 2566 C CA . LYS A 1 311 ? 1.986 20.969 2.656 1 67.88 311 LYS A CA 1
ATOM 2567 C C . LYS A 1 311 ? 2.877 20.172 3.602 1 67.88 311 LYS A C 1
ATOM 2569 O O . LYS A 1 311 ? 2.902 18.938 3.543 1 67.88 311 LYS A O 1
ATOM 2574 N N . LEU A 1 312 ? 3.598 20.844 4.414 1 68.25 312 LEU A N 1
ATOM 2575 C CA . LEU A 1 312 ? 4.473 20.188 5.379 1 68.25 312 LEU A CA 1
ATOM 2576 C C . LEU A 1 312 ? 3.672 19.297 6.32 1 68.25 312 LEU A C 1
ATOM 2578 O O . LEU A 1 312 ? 4.164 18.25 6.77 1 68.25 312 LEU A O 1
ATOM 2582 N N . GLY A 1 313 ? 2.438 19.719 6.535 1 62.38 313 GLY A N 1
ATOM 2583 C CA . GLY A 1 313 ? 1.576 18.938 7.414 1 62.38 313 GLY A CA 1
ATOM 2584 C C . GLY A 1 313 ? 1.022 17.688 6.758 1 62.38 313 GLY A C 1
ATOM 2585 O O . GLY A 1 313 ? 0.598 16.766 7.445 1 62.38 313 GLY A O 1
ATOM 2586 N N . SER A 1 314 ? 1.058 17.688 5.492 1 59.66 314 SER A N 1
ATOM 2587 C CA . SER A 1 314 ? 0.473 16.547 4.777 1 59.66 314 SER A CA 1
ATOM 2588 C C . SER A 1 314 ? 1.44 15.375 4.715 1 59.66 314 SER A C 1
ATOM 2590 O O . SER A 1 314 ? 1.064 14.281 4.297 1 59.66 314 SER A O 1
ATOM 2592 N N . ARG A 1 315 ? 2.676 15.594 5.203 1 58.09 315 ARG A N 1
ATOM 2593 C CA . ARG A 1 315 ? 3.654 14.508 5.223 1 58.09 315 ARG A CA 1
ATOM 2594 C C . ARG A 1 315 ? 3.426 13.586 6.414 1 58.09 315 ARG A C 1
ATOM 2596 O O . ARG A 1 315 ? 3.545 14.008 7.566 1 58.09 315 ARG A O 1
ATOM 2603 N N . THR A 1 316 ? 2.885 12.406 6.02 1 64.44 316 THR A N 1
ATOM 2604 C CA . THR A 1 316 ? 2.469 11.492 7.078 1 64.44 316 THR A CA 1
ATOM 2605 C C . THR A 1 316 ? 3.672 10.758 7.66 1 64.44 316 THR A C 1
ATOM 2607 O O . THR A 1 316 ? 4.668 10.539 6.969 1 64.44 316 THR A O 1
ATOM 2610 N N . ASP A 1 317 ? 3.619 10.484 8.898 1 74.44 317 ASP A N 1
ATOM 2611 C CA . ASP A 1 317 ? 4.602 9.68 9.617 1 74.44 317 ASP A CA 1
ATOM 2612 C C . ASP A 1 317 ? 4.754 8.297 8.977 1 74.44 317 ASP A C 1
ATOM 2614 O O . ASP A 1 317 ? 5.855 7.754 8.922 1 74.44 317 ASP A O 1
ATOM 2618 N N . ARG A 1 318 ? 3.715 7.969 8.359 1 78.5 318 ARG A N 1
ATOM 2619 C CA . ARG A 1 318 ? 3.734 6.633 7.77 1 78.5 318 ARG A CA 1
ATOM 2620 C C . ARG A 1 318 ? 4.629 6.59 6.535 1 78.5 318 ARG A C 1
ATOM 2622 O O . ARG A 1 318 ? 5.359 5.621 6.328 1 78.5 318 ARG A O 1
ATOM 2629 N N . ASN A 1 319 ? 4.547 7.582 5.746 1 82.38 319 ASN A N 1
ATOM 2630 C CA . ASN A 1 319 ? 5.398 7.645 4.562 1 82.38 319 ASN A CA 1
ATOM 2631 C C . ASN A 1 319 ? 6.879 7.652 4.934 1 82.38 319 ASN A C 1
ATOM 2633 O O . ASN A 1 319 ? 7.688 6.992 4.281 1 82.38 319 ASN A O 1
ATOM 2637 N N . TYR A 1 320 ? 7.152 8.328 5.965 1 83.62 320 TYR A N 1
ATOM 2638 C CA . TYR A 1 320 ? 8.539 8.414 6.406 1 83.62 320 TYR A CA 1
ATOM 2639 C C . TYR A 1 320 ? 9.016 7.07 6.949 1 83.62 320 TYR A C 1
ATOM 2641 O O . TYR A 1 320 ? 10.164 6.676 6.727 1 83.62 320 TYR A O 1
ATOM 2649 N N . VAL A 1 321 ? 8.133 6.461 7.664 1 84.81 321 VAL A N 1
ATOM 2650 C CA . VAL A 1 321 ? 8.492 5.156 8.211 1 84.81 321 VAL A CA 1
ATOM 2651 C C . VAL A 1 321 ? 8.742 4.168 7.078 1 84.81 321 VAL A C 1
ATOM 2653 O O . VAL A 1 321 ? 9.695 3.391 7.121 1 84.81 321 VAL A O 1
ATOM 2656 N N . ASN A 1 322 ? 7.871 4.223 6.129 1 88 322 ASN A N 1
ATOM 2657 C CA . ASN A 1 322 ? 8.047 3.359 4.969 1 88 322 ASN A CA 1
ATOM 2658 C C . ASN A 1 322 ? 9.359 3.652 4.246 1 88 322 ASN A C 1
ATOM 2660 O O . ASN A 1 322 ? 10.055 2.73 3.812 1 88 322 ASN A O 1
ATOM 2664 N N . ALA A 1 323 ? 9.711 4.875 4.121 1 88.06 323 ALA A N 1
ATOM 2665 C CA . ALA A 1 323 ? 10.977 5.262 3.502 1 88.06 323 ALA A CA 1
ATOM 2666 C C . ALA A 1 323 ? 12.164 4.758 4.316 1 88.06 323 ALA A C 1
ATOM 2668 O O . ALA A 1 323 ? 13.148 4.266 3.756 1 88.06 323 ALA A O 1
ATOM 2669 N N . MET A 1 324 ? 12.031 4.852 5.613 1 86.94 324 MET A N 1
ATOM 2670 C CA . MET A 1 324 ? 13.094 4.379 6.5 1 86.94 324 MET A CA 1
ATOM 2671 C C . MET A 1 324 ? 13.32 2.881 6.328 1 86.94 324 MET A C 1
ATOM 2673 O O . MET A 1 324 ? 14.461 2.42 6.305 1 86.94 324 MET A O 1
ATOM 2677 N N . ARG A 1 325 ? 12.227 2.191 6.223 1 88.06 325 ARG A N 1
ATOM 2678 C CA . ARG A 1 325 ? 12.328 0.746 6.051 1 88.06 325 ARG A CA 1
ATOM 2679 C C . ARG A 1 325 ? 13.078 0.401 4.77 1 88.06 325 ARG A C 1
ATOM 2681 O O . ARG A 1 325 ? 13.938 -0.488 4.762 1 88.06 325 ARG A O 1
ATOM 2688 N N . GLN A 1 326 ? 12.758 1.104 3.768 1 90.19 326 GLN A N 1
ATOM 2689 C CA . GLN A 1 326 ? 13.43 0.881 2.488 1 90.19 326 GLN A CA 1
ATOM 2690 C C . GLN A 1 326 ? 14.914 1.227 2.574 1 90.19 326 GLN A C 1
ATOM 2692 O O . GLN A 1 326 ? 15.758 0.499 2.049 1 90.19 326 GLN A O 1
ATOM 2697 N N . LEU A 1 327 ? 15.227 2.279 3.225 1 89.81 327 LEU A N 1
ATOM 2698 C CA . LEU A 1 327 ? 16.609 2.752 3.309 1 89.81 327 LEU A CA 1
ATOM 2699 C C . LEU A 1 327 ? 17.438 1.844 4.207 1 89.81 327 LEU A C 1
ATOM 2701 O O . LEU A 1 327 ? 18.625 1.648 3.965 1 89.81 327 LEU A O 1
ATOM 2705 N N . ARG A 1 328 ? 16.844 1.322 5.176 1 88.5 328 ARG A N 1
ATOM 2706 C CA . ARG A 1 328 ? 17.562 0.418 6.074 1 88.5 328 ARG A CA 1
ATOM 2707 C C . ARG A 1 328 ? 17.953 -0.872 5.363 1 88.5 328 ARG A C 1
ATOM 2709 O O . ARG A 1 328 ? 18.984 -1.463 5.656 1 88.5 328 ARG A O 1
ATOM 2716 N N . ARG A 1 329 ? 17.156 -1.322 4.441 1 91.62 329 ARG A N 1
ATOM 2717 C CA . ARG A 1 329 ? 17.438 -2.531 3.676 1 91.62 329 ARG A CA 1
ATOM 2718 C C . ARG A 1 329 ? 18.438 -2.246 2.561 1 91.62 329 ARG A C 1
ATOM 2720 O O . ARG A 1 329 ? 19.062 -3.168 2.031 1 91.62 329 ARG A O 1
ATOM 2727 N N . ASN A 1 330 ? 18.516 -0.968 2.207 1 91.31 330 ASN A N 1
ATOM 2728 C CA . ASN A 1 330 ? 19.391 -0.565 1.109 1 91.31 330 ASN A CA 1
ATOM 2729 C C . ASN A 1 330 ? 20.234 0.647 1.483 1 91.31 330 ASN A C 1
ATOM 2731 O O . ASN A 1 330 ? 20.062 1.729 0.922 1 91.31 330 ASN A O 1
ATOM 2735 N N . PRO A 1 331 ? 21.188 0.47 2.281 1 87.25 331 PRO A N 1
ATOM 2736 C CA . PRO A 1 331 ? 21.969 1.588 2.797 1 87.25 331 PRO A CA 1
ATOM 2737 C C . PRO A 1 331 ? 22.812 2.266 1.715 1 87.25 331 PRO A C 1
ATOM 2739 O O . PRO A 1 331 ? 23.25 3.408 1.89 1 87.25 331 PRO A O 1
ATOM 2742 N N . THR A 1 332 ? 23.031 1.638 0.583 1 85.75 332 THR A N 1
ATOM 2743 C CA . THR A 1 332 ? 23.875 2.191 -0.464 1 85.75 332 THR A CA 1
ATOM 2744 C C . THR A 1 332 ? 23.047 2.869 -1.543 1 85.75 332 THR A C 1
ATOM 2746 O O . THR A 1 332 ? 23.578 3.295 -2.572 1 85.75 332 THR A O 1
ATOM 2749 N N . ALA A 1 333 ? 21.781 2.982 -1.298 1 90.5 333 ALA A N 1
ATOM 2750 C CA . ALA A 1 333 ? 20.891 3.574 -2.291 1 90.5 333 ALA A CA 1
ATOM 2751 C C . ALA A 1 333 ? 21.188 5.055 -2.486 1 90.5 333 ALA A C 1
ATOM 2753 O O . ALA A 1 333 ? 21.562 5.754 -1.538 1 90.5 333 ALA A O 1
ATOM 2754 N N . VAL A 1 334 ? 21.078 5.531 -3.756 1 90.81 334 VAL A N 1
ATOM 2755 C CA . VAL A 1 334 ? 21.359 6.934 -4.062 1 90.81 334 VAL A CA 1
ATOM 2756 C C . VAL A 1 334 ? 20.312 7.461 -5.047 1 90.81 334 VAL A C 1
ATOM 2758 O O . VAL A 1 334 ? 19.641 6.684 -5.727 1 90.81 334 VAL A O 1
ATOM 2761 N N . SER A 1 335 ? 20.109 8.727 -4.996 1 92.31 335 SER A N 1
ATOM 2762 C CA . SER A 1 335 ? 19.25 9.398 -5.957 1 92.31 335 SER A CA 1
ATOM 2763 C C . SER A 1 335 ? 19.984 10.523 -6.68 1 92.31 335 SER A C 1
ATOM 2765 O O . SER A 1 335 ? 20.531 11.414 -6.043 1 92.31 335 SER A O 1
ATOM 2767 N N . ASP A 1 336 ? 19.969 10.492 -7.977 1 89.19 336 ASP A N 1
ATOM 2768 C CA . ASP A 1 336 ? 20.656 11.523 -8.758 1 89.19 336 ASP A CA 1
ATOM 2769 C C . ASP A 1 336 ? 19.828 12.805 -8.812 1 89.19 336 ASP A C 1
ATOM 2771 O O . ASP A 1 336 ? 20.375 13.906 -8.68 1 89.19 336 ASP A O 1
ATOM 2775 N N . LYS A 1 337 ? 18.609 12.672 -8.977 1 88.25 337 LYS A N 1
ATOM 2776 C CA . LYS A 1 337 ? 17.719 13.82 -9.125 1 88.25 337 LYS A CA 1
ATOM 2777 C C . LYS A 1 337 ? 17.516 14.547 -7.801 1 88.25 337 LYS A C 1
ATOM 2779 O O . LYS A 1 337 ? 17.375 15.766 -7.773 1 88.25 337 LYS A O 1
ATOM 2784 N N . PHE A 1 338 ? 17.609 13.695 -6.703 1 91.25 338 PHE A N 1
ATOM 2785 C CA . PHE A 1 338 ? 17.328 14.258 -5.387 1 91.25 338 PHE A CA 1
ATOM 2786 C C . PHE A 1 338 ? 18.438 13.914 -4.402 1 91.25 338 PHE A C 1
ATOM 2788 O O . PHE A 1 338 ? 18.172 13.344 -3.34 1 91.25 338 PHE A O 1
ATOM 2795 N N . LYS A 1 339 ? 19.562 14.359 -4.68 1 89.06 339 LYS A N 1
ATOM 2796 C CA . LYS A 1 339 ? 20.75 13.984 -3.912 1 89.06 339 LYS A CA 1
ATOM 2797 C C . LYS A 1 339 ? 20.672 14.523 -2.488 1 89.06 339 LYS A C 1
ATOM 2799 O O . LYS A 1 339 ? 20.859 13.781 -1.523 1 89.06 339 LYS A O 1
ATOM 2804 N N . ASN A 1 340 ? 20.312 15.727 -2.322 1 84.81 340 ASN A N 1
ATOM 2805 C CA . ASN A 1 340 ? 20.281 16.359 -1.011 1 84.81 340 ASN A CA 1
ATOM 2806 C C . ASN A 1 340 ? 19.172 15.797 -0.13 1 84.81 340 ASN A C 1
ATOM 2808 O O . ASN A 1 340 ? 19.391 15.516 1.048 1 84.81 340 ASN A O 1
ATOM 2812 N N . ALA A 1 341 ? 18.047 15.656 -0.724 1 87.56 341 ALA A N 1
ATOM 2813 C CA . ALA A 1 341 ? 16.938 15.086 0.016 1 87.56 341 ALA A CA 1
ATOM 2814 C C . ALA A 1 341 ? 17.234 13.656 0.465 1 87.56 341 ALA A C 1
ATOM 2816 O O . ALA A 1 341 ? 16.906 13.266 1.585 1 87.56 341 ALA A O 1
ATOM 2817 N N . MET A 1 342 ? 17.938 12.984 -0.422 1 91.31 342 MET A N 1
ATOM 2818 C CA . MET A 1 342 ? 18.281 11.602 -0.116 1 91.31 342 MET A CA 1
ATOM 2819 C C . MET A 1 342 ? 19.281 11.539 1.034 1 91.31 342 MET A C 1
ATOM 2821 O O . MET A 1 342 ? 19.156 10.695 1.928 1 91.31 342 MET A O 1
ATOM 2825 N N . GLU A 1 343 ? 20.203 12.359 0.999 1 87.19 343 GLU A N 1
ATOM 2826 C CA . GLU A 1 343 ? 21.203 12.391 2.061 1 87.19 343 GLU A CA 1
ATOM 2827 C C . GLU A 1 343 ? 20.578 12.758 3.402 1 87.19 343 GLU A C 1
ATOM 2829 O O . GLU A 1 343 ? 20.938 12.195 4.438 1 87.19 343 GLU A O 1
ATOM 2834 N N . GLU A 1 344 ? 19.672 13.625 3.352 1 84.69 344 GLU A N 1
ATOM 2835 C CA . GLU A 1 344 ? 18.969 14.008 4.566 1 84.69 344 GLU A CA 1
ATOM 2836 C C . GLU A 1 344 ? 18.156 12.836 5.129 1 84.69 344 GLU A C 1
ATOM 2838 O O . GLU A 1 344 ? 18.188 12.586 6.336 1 84.69 344 GLU A O 1
ATOM 2843 N N . LEU A 1 345 ? 17.531 12.172 4.281 1 85.94 345 LEU A N 1
ATOM 2844 C CA . LEU A 1 345 ? 16.719 11.031 4.703 1 85.94 345 LEU A CA 1
ATOM 2845 C C . LEU A 1 345 ? 17.609 9.922 5.27 1 85.94 345 LEU A C 1
ATOM 2847 O O . LEU A 1 345 ? 17.25 9.289 6.266 1 85.94 345 LEU A O 1
ATOM 2851 N N . LYS A 1 346 ? 18.734 9.719 4.629 1 87.69 346 LYS A N 1
ATOM 2852 C CA . LYS A 1 346 ? 19.656 8.672 5.07 1 87.69 346 LYS A CA 1
ATOM 2853 C C . LYS A 1 346 ? 20.234 9 6.441 1 87.69 346 LYS A C 1
ATOM 2855 O O . LYS A 1 346 ? 20.391 8.117 7.285 1 87.69 346 LYS A O 1
ATOM 2860 N N . LYS A 1 347 ? 20.531 10.203 6.645 1 82.69 347 LYS A N 1
ATOM 2861 C CA . LYS A 1 347 ? 21.062 10.648 7.926 1 82.69 347 LYS A CA 1
ATOM 2862 C C . LYS A 1 347 ? 20.062 10.414 9.055 1 82.69 347 LYS A C 1
ATOM 2864 O O . LYS A 1 347 ? 20.438 9.961 10.141 1 82.69 347 LYS A O 1
ATOM 2869 N N . ASN A 1 348 ? 18.812 10.641 8.742 1 80.56 348 ASN A N 1
ATOM 2870 C CA . ASN A 1 348 ? 17.766 10.438 9.742 1 80.56 348 ASN A CA 1
ATOM 2871 C C . ASN A 1 348 ? 17.516 8.961 10 1 80.56 348 ASN A C 1
ATOM 2873 O O . ASN A 1 348 ? 17.125 8.578 11.109 1 80.56 348 ASN A O 1
ATOM 2877 N N . ALA A 1 349 ? 17.719 8.172 8.992 1 79.31 349 ALA A N 1
ATOM 2878 C CA . ALA A 1 349 ? 17.406 6.75 9.094 1 79.31 349 ALA A CA 1
ATOM 2879 C C . ALA A 1 349 ? 18.484 6.016 9.891 1 79.31 349 ALA A C 1
ATOM 2881 O O . ALA A 1 349 ? 18.281 4.887 10.336 1 79.31 349 ALA A O 1
ATOM 2882 N N . GLU A 1 350 ? 19.641 6.551 10.062 1 76.44 350 GLU A N 1
ATOM 2883 C CA . GLU A 1 350 ? 20.734 5.926 10.781 1 76.44 350 GLU A CA 1
ATOM 2884 C C . GLU A 1 350 ? 20.578 6.082 12.297 1 76.44 350 GLU A C 1
ATOM 2886 O O . GLU A 1 350 ? 21.547 6.016 13.039 1 76.44 350 GLU A O 1
ATOM 2891 N N . VAL A 1 351 ? 19.25 6.074 12.844 1 66.31 351 VAL A N 1
ATOM 2892 C CA . VAL A 1 351 ? 19.016 6.16 14.281 1 66.31 351 VAL A CA 1
ATOM 2893 C C . VAL A 1 351 ? 19.438 4.855 14.953 1 66.31 351 VAL A C 1
ATOM 2895 O O . VAL A 1 351 ? 19.156 3.77 14.438 1 66.31 351 VAL A O 1
ATOM 2898 N N . LYS A 1 352 ? 20.594 4.84 15.906 1 57.34 352 LYS A N 1
ATOM 2899 C CA . LYS A 1 352 ? 21.156 3.701 16.641 1 57.34 352 LYS A CA 1
ATOM 2900 C C . LYS A 1 352 ? 20.125 3.125 17.609 1 57.34 352 LYS A C 1
ATOM 2902 O O . LYS A 1 352 ? 19.328 3.861 18.188 1 57.34 352 LYS A O 1
ATOM 2907 N N . MET B 1 1 ? -16.312 -37.031 -9.43 1 40.28 1 MET B N 1
ATOM 2908 C CA . MET B 1 1 ? -15.773 -35.688 -9.617 1 40.28 1 MET B CA 1
ATOM 2909 C C . MET B 1 1 ? -14.281 -35.719 -9.914 1 40.28 1 MET B C 1
ATOM 2911 O O . MET B 1 1 ? -13.531 -36.438 -9.242 1 40.28 1 MET B O 1
ATOM 2915 N N . GLN B 1 2 ? -13.984 -35.531 -11.148 1 55.56 2 GLN B N 1
ATOM 2916 C CA . GLN B 1 2 ? -12.68 -35.594 -11.805 1 55.56 2 GLN B CA 1
ATOM 2917 C C . GLN B 1 2 ? -11.625 -34.844 -11.031 1 55.56 2 GLN B C 1
ATOM 2919 O O . GLN B 1 2 ? -11.93 -33.844 -10.359 1 55.56 2 GLN B O 1
ATOM 2924 N N . GLU B 1 3 ? -10.602 -35.5 -10.578 1 76.31 3 GLU B N 1
ATOM 2925 C CA . GLU B 1 3 ? -9.406 -34.969 -9.898 1 76.31 3 GLU B CA 1
ATOM 2926 C C . GLU B 1 3 ? -8.797 -33.812 -10.672 1 76.31 3 GLU B C 1
ATOM 2928 O O . GLU B 1 3 ? -8.43 -33.938 -11.836 1 76.31 3 GLU B O 1
ATOM 2933 N N . TYR B 1 4 ? -9.297 -32.562 -10.367 1 87.19 4 TYR B N 1
ATOM 2934 C CA . TYR B 1 4 ? -8.773 -31.375 -11.016 1 87.19 4 TYR B CA 1
ATOM 2935 C C . TYR B 1 4 ? -7.355 -31.078 -10.547 1 87.19 4 TYR B C 1
ATOM 2937 O O . TYR B 1 4 ? -7 -31.359 -9.406 1 87.19 4 TYR B O 1
ATOM 2945 N N . ASP B 1 5 ? -6.633 -30.641 -11.492 1 90.56 5 ASP B N 1
ATOM 2946 C CA . ASP B 1 5 ? -5.336 -30.094 -11.117 1 90.56 5 ASP B CA 1
ATOM 2947 C C . ASP B 1 5 ? -5.492 -28.766 -10.367 1 90.56 5 ASP B C 1
ATOM 2949 O O . ASP B 1 5 ? -6.551 -28.141 -10.43 1 90.56 5 ASP B O 1
ATOM 2953 N N . LEU B 1 6 ? -4.512 -28.438 -9.672 1 92.56 6 LEU B N 1
ATOM 2954 C CA . LEU B 1 6 ? -4.559 -27.203 -8.891 1 92.56 6 LEU B CA 1
ATOM 2955 C C . LEU B 1 6 ? -4.875 -26 -9.773 1 92.56 6 LEU B C 1
ATOM 2957 O O . LEU B 1 6 ? -5.68 -25.141 -9.406 1 92.56 6 LEU B O 1
ATOM 2961 N N . SER B 1 7 ? -4.258 -25.984 -10.914 1 94 7 SER B N 1
ATOM 2962 C CA . SER B 1 7 ? -4.477 -24.859 -11.82 1 94 7 SER B CA 1
ATOM 2963 C C . SER B 1 7 ? -5.93 -24.781 -12.266 1 94 7 SER B C 1
ATOM 2965 O O . SER B 1 7 ? -6.469 -23.688 -12.461 1 94 7 SER B O 1
ATOM 2967 N N . GLN B 1 8 ? -6.559 -25.906 -12.422 1 94.88 8 GLN B N 1
ATOM 2968 C CA . GLN B 1 8 ? -7.965 -25.922 -12.805 1 94.88 8 GLN B CA 1
ATOM 2969 C C . GLN B 1 8 ? -8.852 -25.406 -11.672 1 94.88 8 GLN B C 1
ATOM 2971 O O . GLN B 1 8 ? -9.773 -24.625 -11.914 1 94.88 8 GLN B O 1
ATOM 2976 N N . TRP B 1 9 ? -8.578 -25.781 -10.445 1 94.75 9 TRP B N 1
ATOM 2977 C CA . TRP B 1 9 ? -9.289 -25.25 -9.289 1 94.75 9 TRP B CA 1
ATOM 2978 C C . TRP B 1 9 ? -9.156 -23.734 -9.219 1 94.75 9 TRP B C 1
ATOM 2980 O O . TRP B 1 9 ? -10.133 -23.031 -8.945 1 94.75 9 TRP B O 1
ATOM 2990 N N . VAL B 1 10 ? -7.945 -23.281 -9.484 1 96.69 10 VAL B N 1
ATOM 2991 C CA . VAL B 1 10 ? -7.668 -21.859 -9.43 1 96.69 10 VAL B CA 1
ATOM 2992 C C . VAL B 1 10 ? -8.461 -21.125 -10.516 1 96.69 10 VAL B C 1
ATOM 2994 O O . VAL B 1 10 ? -9.031 -20.062 -10.273 1 96.69 10 VAL B O 1
ATOM 2997 N N . LEU B 1 11 ? -8.531 -21.719 -11.641 1 97.44 11 LEU B N 1
ATOM 2998 C CA . LEU B 1 11 ? -9.281 -21.094 -12.734 1 97.44 11 LEU B CA 1
ATOM 2999 C C . LEU B 1 11 ? -10.773 -21.078 -12.43 1 97.44 11 LEU B C 1
ATOM 3001 O O . LEU B 1 11 ? -11.469 -20.109 -12.766 1 97.44 11 LEU B O 1
ATOM 3005 N N . PHE B 1 12 ? -11.289 -22.172 -11.781 1 97 12 PHE B N 1
ATOM 3006 C CA . PHE B 1 12 ? -12.68 -22.172 -11.344 1 97 12 PHE B CA 1
ATOM 3007 C C . PHE B 1 12 ? -12.938 -21.031 -10.352 1 97 12 PHE B C 1
ATOM 3009 O O . PHE B 1 12 ? -13.961 -20.344 -10.43 1 97 12 PHE B O 1
ATOM 3016 N N . PHE B 1 13 ? -12.062 -20.844 -9.438 1 97.62 13 PHE B N 1
ATOM 3017 C CA . PHE B 1 13 ? -12.172 -19.781 -8.453 1 97.62 13 PHE B CA 1
ATOM 3018 C C . PHE B 1 13 ? -12.32 -18.422 -9.141 1 97.62 13 PHE B C 1
ATOM 3020 O O . PHE B 1 13 ? -13.211 -17.641 -8.797 1 97.62 13 PHE B O 1
ATOM 3027 N N . PHE B 1 14 ? -11.438 -18.156 -10.117 1 98 14 PHE B N 1
ATOM 3028 C CA . PHE B 1 14 ? -11.453 -16.859 -10.789 1 98 14 PHE B CA 1
ATOM 3029 C C . PHE B 1 14 ? -12.703 -16.703 -11.648 1 98 14 PHE B C 1
ATOM 3031 O O . PHE B 1 14 ? -13.266 -15.617 -11.734 1 98 14 PHE B O 1
ATOM 3038 N N . LEU B 1 15 ? -13.094 -17.75 -12.28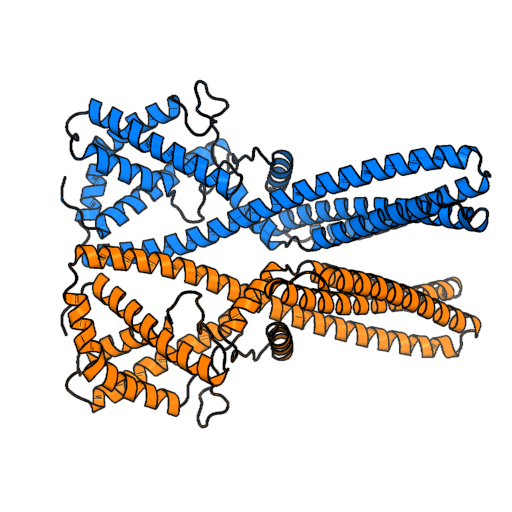1 1 97.38 15 LEU B N 1
ATOM 3039 C CA . LEU B 1 15 ? -14.289 -17.719 -13.117 1 97.38 15 LEU B CA 1
ATOM 3040 C C . LEU B 1 15 ? -15.523 -17.375 -12.289 1 97.38 15 LEU B C 1
ATOM 3042 O O . LEU B 1 15 ? -16.312 -16.5 -12.656 1 97.38 15 LEU B O 1
ATOM 3046 N N . TYR B 1 16 ? -15.68 -18.016 -11.188 1 97.19 16 TYR B N 1
ATOM 3047 C CA . TYR B 1 16 ? -16.859 -17.797 -10.352 1 97.19 16 TYR B CA 1
ATOM 3048 C C . TYR B 1 16 ? -16.781 -16.469 -9.625 1 97.19 16 TYR B C 1
ATOM 3050 O O . TYR B 1 16 ? -17.797 -15.852 -9.32 1 97.19 16 TYR B O 1
ATOM 3058 N N . SER B 1 17 ? -15.57 -16.016 -9.297 1 98.06 17 SER B N 1
ATOM 3059 C CA . SER B 1 17 ? -15.414 -14.664 -8.773 1 98.06 17 SER B CA 1
ATOM 3060 C C . SER B 1 17 ? -15.875 -13.625 -9.789 1 98.06 17 SER B C 1
ATOM 3062 O O . SER B 1 17 ? -16.5 -12.625 -9.422 1 98.06 17 SER B O 1
ATOM 3064 N N . PHE B 1 18 ? -15.5 -13.875 -10.992 1 97.81 18 PHE B N 1
ATOM 3065 C CA . PHE B 1 18 ? -15.875 -12.969 -12.078 1 97.81 18 PHE B CA 1
ATOM 3066 C C . PHE B 1 18 ? -17.391 -12.953 -12.273 1 97.81 18 PHE B C 1
ATOM 3068 O O . PHE B 1 18 ? -17.984 -11.891 -12.422 1 97.81 18 PHE B O 1
ATOM 3075 N N . LEU B 1 19 ? -18 -14.125 -12.273 1 95.38 19 LEU B N 1
ATOM 3076 C CA . LEU B 1 19 ? -19.438 -14.219 -12.43 1 95.38 19 LEU B CA 1
ATOM 3077 C C . LEU B 1 19 ? -20.156 -13.539 -11.266 1 95.38 19 LEU B C 1
ATOM 3079 O O . LEU B 1 19 ? -21.172 -12.859 -11.469 1 95.38 19 LEU B O 1
ATOM 3083 N N . GLY B 1 20 ? -19.672 -13.75 -10.078 1 94.81 20 GLY B N 1
ATOM 3084 C CA . GLY B 1 20 ? -20.219 -13.039 -8.93 1 94.81 20 GLY B CA 1
ATOM 3085 C C . GLY B 1 20 ? -20.125 -11.531 -9.062 1 94.81 20 GLY B C 1
ATOM 3086 O O . GLY B 1 20 ? -21.062 -10.812 -8.711 1 94.81 20 GLY B O 1
ATOM 3087 N N . TRP B 1 21 ? -19.016 -11.07 -9.586 1 96.56 21 TRP B N 1
ATOM 3088 C CA . TRP B 1 21 ? -18.812 -9.648 -9.805 1 96.56 21 TRP B CA 1
ATOM 3089 C C . TRP B 1 21 ? -19.828 -9.102 -10.812 1 96.56 21 TRP B C 1
ATOM 3091 O O . TRP B 1 21 ? -20.391 -8.023 -10.609 1 96.56 21 TRP B O 1
ATOM 3101 N N . ILE B 1 22 ? -20.031 -9.852 -11.828 1 95.94 22 ILE B N 1
ATOM 3102 C CA . ILE B 1 22 ? -21.016 -9.438 -12.828 1 95.94 22 ILE B CA 1
ATOM 3103 C C . ILE B 1 22 ? -22.391 -9.297 -12.172 1 95.94 22 ILE B C 1
ATOM 3105 O O . ILE B 1 22 ? -23.062 -8.273 -12.336 1 95.94 22 ILE B O 1
ATOM 3109 N N . TRP B 1 23 ? -22.75 -10.281 -11.422 1 91.81 23 TRP B N 1
ATOM 3110 C CA . TRP B 1 23 ? -24.062 -10.312 -10.781 1 91.81 23 TRP B CA 1
ATOM 3111 C C . TRP B 1 23 ? -24.234 -9.141 -9.82 1 91.81 23 TRP B C 1
ATOM 3113 O O . TRP B 1 23 ? -25.188 -8.367 -9.938 1 91.81 23 TRP B O 1
ATOM 3123 N N . GLU B 1 24 ? -23.328 -8.93 -8.977 1 92.5 24 GLU B N 1
ATOM 3124 C CA . GLU B 1 24 ? -23.469 -7.918 -7.934 1 92.5 24 GLU B CA 1
ATOM 3125 C C . GLU B 1 24 ? -23.312 -6.512 -8.5 1 92.5 24 GLU B C 1
ATOM 3127 O O . GLU B 1 24 ? -24.031 -5.59 -8.102 1 92.5 24 GLU B O 1
ATOM 3132 N N . SER B 1 25 ? -22.328 -6.328 -9.375 1 94.88 25 SER B N 1
ATOM 3133 C CA . SER B 1 25 ? -22.109 -5.012 -9.969 1 94.88 25 SER B CA 1
ATOM 3134 C C . SER B 1 25 ? -23.328 -4.562 -10.766 1 94.88 25 SER B C 1
ATOM 3136 O O . SER B 1 25 ? -23.719 -3.391 -10.727 1 94.88 25 SER B O 1
ATOM 3138 N N . CYS B 1 26 ? -23.953 -5.508 -11.453 1 94.81 26 CYS B N 1
ATOM 3139 C CA . CYS B 1 26 ? -25.156 -5.18 -12.195 1 94.81 26 CYS B CA 1
ATOM 3140 C C . CYS B 1 26 ? -26.312 -4.871 -11.242 1 94.81 26 CYS B C 1
ATOM 3142 O O . CYS B 1 26 ? -27.016 -3.875 -11.422 1 94.81 26 CYS B O 1
ATOM 3144 N N . TYR B 1 27 ? -26.453 -5.652 -10.25 1 91.56 27 TYR B N 1
ATOM 3145 C CA . TYR B 1 27 ? -27.531 -5.488 -9.289 1 91.56 27 TYR B CA 1
ATOM 3146 C C . TYR B 1 27 ? -27.438 -4.141 -8.586 1 91.56 27 TYR B C 1
ATOM 3148 O O . TYR B 1 27 ? -28.422 -3.381 -8.555 1 91.56 27 TYR B O 1
ATOM 3156 N N . VAL B 1 28 ? -26.266 -3.832 -8.117 1 91.88 28 VAL B N 1
ATOM 3157 C CA . VAL B 1 28 ? -26.078 -2.607 -7.348 1 91.88 28 VAL B CA 1
ATOM 3158 C C . VAL B 1 28 ? -26.125 -1.397 -8.273 1 91.88 28 VAL B C 1
ATOM 3160 O O . VAL B 1 28 ? -26.672 -0.351 -7.914 1 91.88 28 VAL B O 1
ATOM 3163 N N . SER B 1 29 ? -25.609 -1.538 -9.461 1 93.56 29 SER B N 1
ATOM 3164 C CA . SER B 1 29 ? -25.641 -0.436 -10.422 1 93.56 29 SER B CA 1
ATOM 3165 C C . SER B 1 29 ? -27.062 -0.056 -10.797 1 93.56 29 SER B C 1
ATOM 3167 O O . SER B 1 29 ? -27.375 1.127 -10.93 1 93.56 29 SER B O 1
ATOM 3169 N N . VAL B 1 30 ? -27.922 -1.031 -10.945 1 94.5 30 VAL B N 1
ATOM 3170 C CA . VAL B 1 30 ? -29.328 -0.784 -11.281 1 94.5 30 VAL B CA 1
ATOM 3171 C C . VAL B 1 30 ? -30.031 -0.096 -10.109 1 94.5 30 VAL B C 1
ATOM 3173 O O . VAL B 1 30 ? -30.781 0.854 -10.305 1 94.5 30 VAL B O 1
ATOM 3176 N N . ARG B 1 31 ? -29.75 -0.496 -8.938 1 91.06 31 ARG B N 1
ATOM 3177 C CA . ARG B 1 31 ? -30.375 0.066 -7.746 1 91.06 31 ARG B CA 1
ATOM 3178 C C . ARG B 1 31 ? -29.906 1.502 -7.512 1 91.06 31 ARG B C 1
ATOM 3180 O O . ARG B 1 31 ? -30.688 2.344 -7.066 1 91.06 31 ARG B O 1
ATOM 3187 N N . LYS B 1 32 ? -28.656 1.78 -7.848 1 90.81 32 LYS B N 1
ATOM 3188 C CA . LYS B 1 32 ? -28.094 3.1 -7.59 1 90.81 32 LYS B CA 1
ATOM 3189 C C . LYS B 1 32 ? -28.188 3.99 -8.828 1 90.81 32 LYS B C 1
ATOM 3191 O O . LYS B 1 32 ? -27.844 5.172 -8.773 1 90.81 32 LYS B O 1
ATOM 3196 N N . HIS B 1 33 ? -28.641 3.428 -9.969 1 93.12 33 HIS B N 1
ATOM 3197 C CA . HIS B 1 33 ? -28.828 4.148 -11.227 1 93.12 33 HIS B CA 1
ATOM 3198 C C . HIS B 1 33 ? -27.516 4.754 -11.711 1 93.12 33 HIS B C 1
ATOM 3200 O O . HIS B 1 33 ? -27.484 5.891 -12.195 1 93.12 33 HIS B O 1
ATOM 3206 N N . ARG B 1 34 ? -26.484 4.113 -11.367 1 91.38 34 ARG B N 1
ATOM 3207 C CA . ARG B 1 34 ? -25.141 4.449 -11.836 1 91.38 34 ARG B CA 1
ATOM 3208 C C . ARG B 1 34 ? -24.234 3.223 -11.828 1 91.38 34 ARG B C 1
ATOM 3210 O O . ARG B 1 34 ? -24.5 2.25 -11.117 1 91.38 34 ARG B O 1
ATOM 3217 N N . TRP B 1 35 ? -23.188 3.301 -12.602 1 92.94 35 TRP B N 1
ATOM 3218 C CA . TRP B 1 35 ? -22.266 2.176 -12.641 1 92.94 35 TRP B CA 1
ATOM 3219 C C . TRP B 1 35 ? -21.469 2.078 -11.344 1 92.94 35 TRP B C 1
ATOM 3221 O O . TRP B 1 35 ? -20.844 3.053 -10.914 1 92.94 35 TRP B O 1
ATOM 3231 N N . VAL B 1 36 ? -21.578 0.952 -10.758 1 92.12 36 VAL B N 1
ATOM 3232 C CA . VAL B 1 36 ? -20.844 0.695 -9.523 1 92.12 36 VAL B CA 1
ATOM 3233 C C . VAL B 1 36 ? -20 -0.571 -9.672 1 92.12 36 VAL B C 1
ATOM 3235 O O . VAL B 1 36 ? -20.547 -1.655 -9.906 1 92.12 36 VAL B O 1
ATOM 3238 N N . ASN B 1 37 ? -18.703 -0.427 -9.711 1 94.56 37 ASN B N 1
ATOM 3239 C CA . ASN B 1 37 ? -17.812 -1.577 -9.633 1 94.56 37 ASN B CA 1
ATOM 3240 C C . ASN B 1 37 ? -17.812 -2.199 -8.242 1 94.56 37 ASN B C 1
ATOM 3242 O O . ASN B 1 37 ? -16.922 -1.925 -7.43 1 94.56 37 ASN B O 1
ATOM 3246 N N . ARG B 1 38 ? -18.703 -3.045 -8.023 1 93.88 38 ARG B N 1
ATOM 3247 C CA . ARG B 1 38 ? -18.953 -3.572 -6.688 1 93.88 38 ARG B CA 1
ATOM 3248 C C . ARG B 1 38 ? -17.859 -4.547 -6.27 1 93.88 38 ARG B C 1
ATOM 3250 O O . ARG B 1 38 ? -17.438 -5.387 -7.062 1 93.88 38 ARG B O 1
ATOM 3257 N N . GLY B 1 39 ? -17.422 -4.328 -5.008 1 94.12 39 GLY B N 1
ATOM 3258 C CA . GLY B 1 39 ? -16.484 -5.305 -4.477 1 94.12 39 GLY B CA 1
ATOM 3259 C C . GLY B 1 39 ? -15.367 -4.68 -3.662 1 94.12 39 GLY B C 1
ATOM 3260 O O . GLY B 1 39 ? -15.148 -3.467 -3.725 1 94.12 39 GLY B O 1
ATOM 3261 N N . PHE B 1 40 ? -14.766 -5.492 -2.959 1 93.56 40 PHE B N 1
ATOM 3262 C CA . PHE B 1 40 ? -13.641 -5.09 -2.123 1 93.56 40 PHE B CA 1
ATOM 3263 C C . PHE B 1 40 ? -12.43 -4.746 -2.979 1 93.56 40 PHE B C 1
ATOM 3265 O O . PHE B 1 40 ? -11.703 -3.797 -2.678 1 93.56 40 PHE B O 1
ATOM 3272 N N . MET B 1 41 ? -12.305 -5.449 -4.094 1 95.5 41 MET B N 1
ATOM 3273 C CA . MET B 1 41 ? -11.148 -5.289 -4.969 1 95.5 41 MET B CA 1
ATOM 3274 C C . MET B 1 41 ? -11.484 -4.383 -6.152 1 95.5 41 MET B C 1
ATOM 3276 O O . MET B 1 41 ? -12.656 -4.137 -6.438 1 95.5 41 MET B O 1
ATOM 3280 N N . HIS B 1 42 ? -10.445 -3.871 -6.91 1 95 42 HIS B N 1
ATOM 3281 C CA . HIS B 1 42 ? -10.609 -3.031 -8.086 1 95 42 HIS B CA 1
ATOM 3282 C C . HIS B 1 42 ? -10.969 -3.867 -9.312 1 95 42 HIS B C 1
ATOM 3284 O O . HIS B 1 42 ? -11.758 -3.436 -10.156 1 95 42 HIS B O 1
ATOM 3290 N N . GLY B 1 43 ? -10.383 -4.988 -9.398 1 95.56 43 GLY B N 1
ATOM 3291 C CA . GLY B 1 43 ? -10.609 -5.859 -10.547 1 95.56 43 GLY B CA 1
ATOM 3292 C C . GLY B 1 43 ? -12 -6.477 -10.555 1 95.56 43 GLY B C 1
ATOM 3293 O O . GLY B 1 43 ? -12.703 -6.445 -9.547 1 95.56 43 GLY B O 1
ATOM 3294 N N . PRO B 1 44 ? -12.273 -6.992 -11.648 1 96.25 44 PRO B N 1
ATOM 3295 C CA . PRO B 1 44 ? -13.602 -7.59 -11.828 1 96.25 44 PRO B CA 1
ATOM 3296 C C . PRO B 1 44 ? -13.711 -8.984 -11.211 1 96.25 44 PRO B C 1
ATOM 3298 O O . PRO B 1 44 ? -13.875 -9.969 -11.93 1 96.25 44 PRO B O 1
ATOM 3301 N N . MET B 1 45 ? -13.672 -8.977 -9.953 1 96.88 45 MET B N 1
ATOM 3302 C CA . MET B 1 45 ? -13.797 -10.242 -9.242 1 96.88 45 MET B CA 1
ATOM 3303 C C . MET B 1 45 ? -14.281 -10.023 -7.816 1 96.88 45 MET B C 1
ATOM 3305 O O . MET B 1 45 ? -13.93 -9.031 -7.18 1 96.88 45 MET B O 1
ATOM 3309 N N . LEU B 1 46 ? -15.039 -10.922 -7.379 1 96.75 46 LEU B N 1
ATOM 3310 C CA . LEU B 1 46 ? -15.508 -10.984 -6 1 96.75 46 LEU B CA 1
ATOM 3311 C C . LEU B 1 46 ? -15.07 -12.289 -5.332 1 96.75 46 LEU B C 1
ATOM 3313 O O . LEU B 1 46 ? -15.773 -13.297 -5.418 1 96.75 46 LEU B O 1
ATOM 3317 N N . PRO B 1 47 ? -13.977 -12.18 -4.582 1 96.81 47 PRO B N 1
ATOM 3318 C CA . PRO B 1 47 ? -13.391 -13.391 -4.008 1 96.81 47 PRO B CA 1
ATOM 3319 C C . PRO B 1 47 ? -14.383 -14.172 -3.15 1 96.81 47 PRO B C 1
ATOM 3321 O O . PRO B 1 47 ? -14.289 -15.398 -3.053 1 96.81 47 PRO B O 1
ATOM 3324 N N . LEU B 1 48 ? -15.328 -13.555 -2.602 1 95.44 48 LEU B N 1
ATOM 3325 C CA . LEU B 1 48 ? -16.312 -14.25 -1.78 1 95.44 48 LEU B CA 1
ATOM 3326 C C . LEU B 1 48 ? -17.109 -15.258 -2.609 1 95.44 48 LEU B C 1
ATOM 3328 O O . LEU B 1 48 ? -17.328 -16.391 -2.17 1 95.44 48 LEU B O 1
ATOM 3332 N N . TYR B 1 49 ? -17.484 -14.852 -3.791 1 95.5 49 TYR B N 1
ATOM 3333 C CA . TYR B 1 49 ? -18.234 -15.734 -4.676 1 95.5 49 TYR B CA 1
ATOM 3334 C C . TYR B 1 49 ? -17.359 -16.875 -5.188 1 95.5 49 TYR B C 1
ATOM 3336 O O . TYR B 1 49 ? -17.812 -18.016 -5.285 1 95.5 49 TYR B O 1
ATOM 3344 N N . GLY B 1 50 ? -16.141 -16.562 -5.508 1 97 50 GLY B N 1
ATOM 3345 C CA . GLY B 1 50 ? -15.211 -17.609 -5.918 1 97 50 GLY B CA 1
ATOM 3346 C C . GLY B 1 50 ? -14.945 -18.625 -4.828 1 97 50 GLY B C 1
ATOM 3347 O O . GLY B 1 50 ? -15.008 -19.828 -5.07 1 97 50 GLY B O 1
ATOM 3348 N N . SER B 1 51 ? -14.688 -18.141 -3.646 1 97.12 51 SER B N 1
ATOM 3349 C CA . SER B 1 51 ? -14.453 -19.016 -2.508 1 97.12 51 SER B CA 1
ATOM 3350 C C . SER B 1 51 ? -15.703 -19.812 -2.168 1 97.12 51 SER B C 1
ATOM 3352 O O . SER B 1 51 ? -15.617 -21.016 -1.855 1 97.12 51 SER B O 1
ATOM 3354 N N . GLY B 1 52 ? -16.781 -19.141 -2.205 1 96.19 52 GLY B N 1
ATOM 3355 C CA . GLY B 1 52 ? -18.031 -19.844 -1.979 1 96.19 52 GLY B CA 1
ATOM 3356 C C . GLY B 1 52 ? -18.281 -20.969 -2.967 1 96.19 52 GLY B C 1
ATOM 3357 O O . GLY B 1 52 ? -18.703 -22.062 -2.584 1 96.19 52 GLY B O 1
ATOM 3358 N N . ALA B 1 53 ? -18 -20.672 -4.215 1 96.12 53 ALA B N 1
ATOM 3359 C CA . ALA B 1 53 ? -18.156 -21.688 -5.25 1 96.12 53 ALA B CA 1
ATOM 3360 C C . ALA B 1 53 ? -17.234 -22.875 -4.984 1 96.12 53 ALA B C 1
ATOM 3362 O O . ALA B 1 53 ? -17.641 -24.031 -5.152 1 96.12 53 ALA B O 1
ATOM 3363 N N . MET B 1 54 ? -16 -22.594 -4.578 1 96 54 MET B N 1
ATOM 3364 C CA . MET B 1 54 ? -15.062 -23.672 -4.266 1 96 54 MET B CA 1
ATOM 3365 C C . MET B 1 54 ? -15.578 -24.531 -3.119 1 96 54 MET B C 1
ATOM 3367 O O . MET B 1 54 ? -15.516 -25.766 -3.186 1 96 54 MET B O 1
ATOM 3371 N N . VAL B 1 55 ? -16.062 -23.875 -2.119 1 96.25 55 VAL B N 1
ATOM 3372 C CA . VAL B 1 55 ? -16.594 -24.578 -0.963 1 96.25 55 VAL B CA 1
ATOM 3373 C C . VAL B 1 55 ? -17.766 -25.469 -1.394 1 96.25 55 VAL B C 1
ATOM 3375 O O . VAL B 1 55 ? -17.797 -26.656 -1.063 1 96.25 55 VAL B O 1
ATOM 3378 N N . VAL B 1 56 ? -18.656 -24.953 -2.148 1 95.62 56 VAL B N 1
ATOM 3379 C CA . VAL B 1 56 ? -19.828 -25.688 -2.594 1 95.62 56 VAL B CA 1
ATOM 3380 C C . VAL B 1 56 ? -19.422 -26.875 -3.451 1 95.62 56 VAL B C 1
ATOM 3382 O O . VAL B 1 56 ? -19.922 -27.984 -3.258 1 95.62 56 VAL B O 1
ATOM 3385 N N . LEU B 1 57 ? -18.516 -26.625 -4.414 1 94.06 57 LEU B N 1
ATOM 3386 C CA . LEU B 1 57 ? -18.078 -27.688 -5.297 1 94.06 57 LEU B CA 1
ATOM 3387 C C . LEU B 1 57 ? -17.422 -28.812 -4.5 1 94.06 57 LEU B C 1
ATOM 3389 O O . LEU B 1 57 ? -17.703 -30 -4.742 1 94.06 57 LEU B O 1
ATOM 3393 N N . ILE B 1 58 ? -16.609 -28.453 -3.504 1 93.69 58 ILE B N 1
ATOM 3394 C CA . ILE B 1 58 ? -15.852 -29.438 -2.738 1 93.69 58 ILE B CA 1
ATOM 3395 C C . ILE B 1 58 ? -16.797 -30.234 -1.838 1 93.69 58 ILE B C 1
ATOM 3397 O O . ILE B 1 58 ? -16.75 -31.469 -1.811 1 93.69 58 ILE B O 1
ATOM 3401 N N . VAL B 1 59 ? -17.734 -29.578 -1.193 1 93.5 59 VAL B N 1
ATOM 3402 C CA . VAL B 1 59 ? -18.562 -30.234 -0.19 1 93.5 59 VAL B CA 1
ATOM 3403 C C . VAL B 1 59 ? -19.641 -31.078 -0.877 1 93.5 59 VAL B C 1
ATOM 3405 O O . VAL B 1 59 ? -20.172 -32.031 -0.29 1 93.5 59 VAL B O 1
ATOM 3408 N N . THR B 1 60 ? -19.984 -30.781 -2.094 1 92.62 60 THR B N 1
ATOM 3409 C CA . THR B 1 60 ? -21.078 -31.469 -2.746 1 92.62 60 THR B CA 1
ATOM 3410 C C . THR B 1 60 ? -20.578 -32.594 -3.652 1 92.62 60 THR B C 1
ATOM 3412 O O . THR B 1 60 ? -21.359 -33.344 -4.238 1 92.62 60 THR B O 1
ATOM 3415 N N . ILE B 1 61 ? -19.25 -32.688 -3.824 1 86.25 61 ILE B N 1
ATOM 3416 C CA . ILE B 1 61 ? -18.641 -33.719 -4.676 1 86.25 61 ILE B CA 1
ATOM 3417 C C . ILE B 1 61 ? -19.203 -35.094 -4.324 1 86.25 61 ILE B C 1
ATOM 3419 O O . ILE B 1 61 ? -19.672 -35.812 -5.203 1 86.25 61 ILE B O 1
ATOM 3423 N N . PRO B 1 62 ? -19.266 -35.469 -3.107 1 88.19 62 PRO B N 1
ATOM 3424 C CA . PRO B 1 62 ? -19.719 -36.812 -2.748 1 88.19 62 PRO B CA 1
ATOM 3425 C C . PRO B 1 62 ? -21.219 -37 -2.908 1 88.19 62 PRO B C 1
ATOM 3427 O O . PRO B 1 62 ? -21.719 -38.125 -2.926 1 88.19 62 PRO B O 1
ATOM 3430 N N . VAL B 1 63 ? -21.969 -35.938 -3.023 1 91.44 63 VAL B N 1
ATOM 3431 C CA . VAL B 1 63 ? -23.438 -36.031 -3.012 1 91.44 63 VAL B CA 1
ATOM 3432 C C . VAL B 1 63 ? -24 -35.344 -4.258 1 91.44 63 VAL B C 1
ATOM 3434 O O . VAL B 1 63 ? -25.125 -34.812 -4.23 1 91.44 63 VAL B O 1
ATOM 3437 N N . ARG B 1 64 ? -23.359 -35.312 -5.27 1 88.5 64 ARG B N 1
ATOM 3438 C CA . ARG B 1 64 ? -23.703 -34.531 -6.469 1 88.5 64 ARG B CA 1
ATOM 3439 C C . ARG B 1 64 ? -25.016 -35.031 -7.07 1 88.5 64 ARG B C 1
ATOM 3441 O O . ARG B 1 64 ? -25.734 -34.25 -7.719 1 88.5 64 ARG B O 1
ATOM 3448 N N . ASP B 1 65 ? -25.422 -36.188 -6.84 1 91.38 65 ASP B N 1
ATOM 3449 C CA . ASP B 1 65 ? -26.609 -36.781 -7.473 1 91.38 65 ASP B CA 1
ATOM 3450 C C . ASP B 1 65 ? -27.844 -36.562 -6.609 1 91.38 65 ASP B C 1
ATOM 3452 O O . ASP B 1 65 ? -28.969 -36.844 -7.047 1 91.38 65 ASP B O 1
ATOM 3456 N N . ASN B 1 66 ? -27.703 -36.094 -5.371 1 95.69 66 ASN B N 1
ATOM 3457 C CA . ASN B 1 66 ? -28.812 -35.844 -4.461 1 95.69 66 ASN B CA 1
ATOM 3458 C C . ASN B 1 66 ? -29.062 -34.344 -4.328 1 95.69 66 ASN B C 1
ATOM 3460 O O . ASN B 1 66 ? -28.328 -33.625 -3.631 1 95.69 66 ASN B O 1
ATOM 3464 N N . ILE B 1 67 ? -30.125 -33.875 -4.902 1 96.25 67 ILE B N 1
ATOM 3465 C CA . ILE B 1 67 ? -30.438 -32.469 -5 1 96.25 67 ILE B CA 1
ATOM 3466 C C . ILE B 1 67 ? -30.641 -31.875 -3.605 1 96.25 67 ILE B C 1
ATOM 3468 O O . ILE B 1 67 ? -30.203 -30.766 -3.322 1 96.25 67 ILE B O 1
ATOM 3472 N N . LEU B 1 68 ? -31.297 -32.562 -2.754 1 96.94 68 LEU B N 1
ATOM 3473 C CA . LEU B 1 68 ? -31.562 -32.094 -1.402 1 96.94 68 LEU B CA 1
ATOM 3474 C C . LEU B 1 68 ? -30.266 -31.922 -0.613 1 96.94 68 LEU B C 1
ATOM 3476 O O . LEU B 1 68 ? -30.109 -30.938 0.107 1 96.94 68 LEU B O 1
ATOM 3480 N N . LEU B 1 69 ? -29.422 -32.906 -0.739 1 96.81 69 LEU B N 1
ATOM 3481 C CA . LEU B 1 69 ? -28.156 -32.844 -0.021 1 96.81 69 LEU B CA 1
ATOM 3482 C C . LEU B 1 69 ? -27.266 -31.734 -0.597 1 96.81 69 LEU B C 1
ATOM 3484 O O . LEU B 1 69 ? -26.516 -31.078 0.136 1 96.81 69 LEU B O 1
ATOM 3488 N N . VAL B 1 70 ? -27.328 -31.547 -1.927 1 97.12 70 VAL B N 1
ATOM 3489 C CA . VAL B 1 70 ? -26.609 -30.438 -2.551 1 97.12 70 VAL B CA 1
ATOM 3490 C C . VAL B 1 70 ? -27.109 -29.109 -1.985 1 97.12 70 VAL B C 1
ATOM 3492 O O . VAL B 1 70 ? -26.312 -28.234 -1.652 1 97.12 70 VAL B O 1
ATOM 3495 N N . PHE B 1 71 ? -28.422 -29.031 -1.831 1 97.94 71 PHE B N 1
ATOM 3496 C CA . PHE B 1 71 ? -29.031 -27.844 -1.273 1 97.94 71 PHE B CA 1
ATOM 3497 C C . PHE B 1 71 ? -28.562 -27.609 0.157 1 97.94 71 PHE B C 1
ATOM 3499 O O . PHE B 1 71 ? -28.094 -26.516 0.488 1 97.94 71 PHE B O 1
ATOM 3506 N N . LEU B 1 72 ? -28.641 -28.594 0.958 1 97.94 72 LEU B N 1
ATOM 3507 C CA . LEU B 1 72 ? -28.359 -28.453 2.383 1 97.94 72 LEU B CA 1
ATOM 3508 C C . LEU B 1 72 ? -26.859 -28.219 2.621 1 97.94 72 LEU B C 1
ATOM 3510 O O . LEU B 1 72 ? -26.5 -27.312 3.375 1 97.94 72 LEU B O 1
ATOM 3514 N N . MET B 1 73 ? -26.031 -28.969 2.002 1 97.19 73 MET B N 1
ATOM 3515 C CA . MET B 1 73 ? -24.594 -28.828 2.199 1 97.19 73 MET B CA 1
ATOM 3516 C C . MET B 1 73 ? -24.078 -27.516 1.617 1 97.19 73 MET B C 1
ATOM 3518 O O . MET B 1 73 ? -23.203 -26.875 2.197 1 97.19 73 MET B O 1
ATOM 3522 N N . GLY B 1 74 ? -24.578 -27.188 0.443 1 97.06 74 GLY B N 1
ATOM 3523 C CA . GLY B 1 74 ? -24.219 -25.891 -0.139 1 97.06 74 GLY B CA 1
ATOM 3524 C C . GLY B 1 74 ? -24.641 -24.719 0.714 1 97.06 74 GLY B C 1
ATOM 3525 O O . GLY B 1 74 ? -23.875 -23.766 0.899 1 97.06 74 GLY B O 1
ATOM 3526 N N . MET B 1 75 ? -25.828 -24.828 1.226 1 97.88 75 MET B N 1
ATOM 3527 C CA . MET B 1 75 ? -26.359 -23.781 2.102 1 97.88 75 MET B CA 1
ATOM 3528 C C . MET B 1 75 ? -25.484 -23.609 3.336 1 97.88 75 MET B C 1
ATOM 3530 O O . MET B 1 75 ? -25.078 -22.5 3.666 1 97.88 75 MET B O 1
ATOM 3534 N N . ILE B 1 76 ? -25.172 -24.688 3.945 1 97.81 76 ILE B N 1
ATOM 3535 C CA . ILE B 1 76 ? -24.391 -24.656 5.18 1 97.81 76 ILE B CA 1
ATOM 3536 C C . ILE B 1 76 ? -22.969 -24.172 4.887 1 97.81 76 ILE B C 1
ATOM 3538 O O . ILE B 1 76 ? -22.469 -23.281 5.582 1 97.81 76 ILE B O 1
ATOM 3542 N N . GLY B 1 77 ? -22.375 -24.734 3.844 1 97.12 77 GLY B N 1
ATOM 3543 C CA . GLY B 1 77 ? -21.016 -24.344 3.496 1 97.12 77 GLY B CA 1
ATOM 3544 C C . GLY B 1 77 ? -20.875 -22.875 3.156 1 97.12 77 GLY B C 1
ATOM 3545 O O . GLY B 1 77 ? -19.984 -22.203 3.664 1 97.12 77 GLY B O 1
ATOM 3546 N N . ALA B 1 78 ? -21.719 -22.375 2.357 1 96.75 78 ALA B N 1
ATOM 3547 C CA . ALA B 1 78 ? -21.672 -20.969 1.939 1 96.75 78 ALA B CA 1
ATOM 3548 C C . ALA B 1 78 ? -21.984 -20.047 3.107 1 96.75 78 ALA B C 1
ATOM 3550 O O . ALA B 1 78 ? -21.406 -18.969 3.223 1 96.75 78 ALA B O 1
ATOM 3551 N N . THR B 1 79 ? -22.906 -20.438 3.961 1 97.75 79 THR B N 1
ATOM 3552 C CA . THR B 1 79 ? -23.281 -19.641 5.117 1 97.75 79 THR B CA 1
ATOM 3553 C C . THR B 1 79 ? -22.109 -19.531 6.102 1 97.75 79 THR B C 1
ATOM 3555 O O . THR B 1 79 ? -21.844 -18.453 6.645 1 97.75 79 THR B O 1
ATOM 3558 N N . ILE B 1 80 ? -21.438 -20.625 6.312 1 97.81 80 ILE B N 1
ATOM 3559 C CA . ILE B 1 80 ? -20.281 -20.625 7.191 1 97.81 80 ILE B CA 1
ATOM 3560 C C . ILE B 1 80 ? -19.219 -19.672 6.645 1 97.81 80 ILE B C 1
ATOM 3562 O O . ILE B 1 80 ? -18.656 -18.875 7.391 1 97.81 80 ILE B O 1
ATOM 3566 N N . LEU B 1 81 ? -19 -19.719 5.367 1 97.25 81 LEU B N 1
ATOM 3567 C CA . LEU B 1 81 ? -18.016 -18.828 4.727 1 97.25 81 LEU B CA 1
ATOM 3568 C C . LEU B 1 81 ? -18.438 -17.375 4.871 1 97.25 81 LEU B C 1
ATOM 3570 O O . LEU B 1 81 ? -17.609 -16.516 5.195 1 97.25 81 LEU B O 1
ATOM 3574 N N . GLU B 1 82 ? -19.672 -17.141 4.641 1 96.75 82 GLU B N 1
ATOM 3575 C CA . GLU B 1 82 ? -20.219 -15.789 4.754 1 96.75 82 GLU B CA 1
ATOM 3576 C C . GLU B 1 82 ? -20.047 -15.242 6.168 1 96.75 82 GLU B C 1
ATOM 3578 O O . GLU B 1 82 ? -19.594 -14.109 6.348 1 96.75 82 GLU B O 1
ATOM 3583 N N . TYR B 1 83 ? -20.344 -16.062 7.098 1 97.12 83 TYR B N 1
ATOM 3584 C CA . TYR B 1 83 ? -20.234 -15.656 8.5 1 97.12 83 TYR B CA 1
ATOM 3585 C C . TYR B 1 83 ? -18.797 -15.312 8.867 1 97.12 83 TYR B C 1
ATOM 3587 O O . TYR B 1 83 ? -18.531 -14.242 9.414 1 97.12 83 TYR B O 1
ATOM 3595 N N . PHE B 1 84 ? -17.922 -16.125 8.484 1 96.81 84 PHE B N 1
ATOM 3596 C CA . PHE B 1 84 ? -16.516 -15.93 8.844 1 96.81 84 PHE B CA 1
ATOM 3597 C C . PHE B 1 84 ? -15.914 -14.75 8.094 1 96.81 84 PHE B C 1
ATOM 3599 O O . PHE B 1 84 ? -15.109 -14 8.641 1 96.81 84 PHE B O 1
ATOM 3606 N N . THR B 1 85 ? -16.281 -14.648 6.855 1 96.25 85 THR B N 1
ATOM 3607 C CA . THR B 1 85 ? -15.789 -13.523 6.074 1 96.25 85 THR B CA 1
ATOM 3608 C C . THR B 1 85 ? -16.281 -12.195 6.652 1 96.25 85 THR B C 1
ATOM 3610 O O . THR B 1 85 ? -15.5 -11.25 6.801 1 96.25 85 THR B O 1
ATOM 3613 N N . GLY B 1 86 ? -17.531 -12.148 7.043 1 95.25 86 GLY B N 1
ATOM 3614 C CA . GLY B 1 86 ? -18.125 -10.945 7.613 1 95.25 86 GLY B CA 1
ATOM 3615 C C . GLY B 1 86 ? -17.469 -10.539 8.922 1 95.25 86 GLY B C 1
ATOM 3616 O O . GLY B 1 86 ? -17.062 -9.383 9.078 1 95.25 86 GLY B O 1
ATOM 3617 N N . ILE B 1 87 ? -17.312 -11.469 9.812 1 95.5 87 ILE B N 1
ATOM 3618 C CA . ILE B 1 87 ? -16.734 -11.172 11.117 1 95.5 87 ILE B CA 1
ATOM 3619 C C . ILE B 1 87 ? -15.289 -10.734 10.961 1 95.5 87 ILE B C 1
ATOM 3621 O O . ILE B 1 87 ? -14.836 -9.797 11.633 1 95.5 87 ILE B O 1
ATOM 3625 N N . THR B 1 88 ? -14.602 -11.391 10.078 1 95.88 88 THR B N 1
ATOM 3626 C CA . THR B 1 88 ? -13.188 -11.086 9.875 1 95.88 88 THR B CA 1
ATOM 3627 C C . THR B 1 88 ? -13.016 -9.68 9.297 1 95.88 88 THR B C 1
ATOM 3629 O O . THR B 1 88 ? -12.18 -8.914 9.773 1 95.88 88 THR B O 1
ATOM 3632 N N . MET B 1 89 ? -13.797 -9.375 8.344 1 94.25 89 MET B N 1
ATOM 3633 C CA . MET B 1 89 ? -13.688 -8.062 7.719 1 94.25 89 MET B CA 1
ATOM 3634 C C . MET B 1 89 ? -14.047 -6.957 8.703 1 94.25 89 MET B C 1
ATOM 3636 O O . MET B 1 89 ? -13.375 -5.926 8.758 1 94.25 89 MET B O 1
ATOM 3640 N N . GLU B 1 90 ? -15.07 -7.121 9.43 1 94.31 90 GLU B N 1
ATOM 3641 C CA . GLU B 1 90 ? -15.461 -6.102 10.406 1 94.31 90 GLU B CA 1
ATOM 3642 C C . GLU B 1 90 ? -14.398 -5.934 11.484 1 94.31 90 GLU B C 1
ATOM 3644 O O . GLU B 1 90 ? -14.125 -4.816 11.93 1 94.31 90 GLU B O 1
ATOM 3649 N N . ARG B 1 91 ? -13.859 -7.023 11.914 1 93.94 91 ARG B N 1
ATOM 3650 C CA . ARG B 1 91 ? -12.812 -6.957 12.93 1 93.94 91 ARG B CA 1
ATOM 3651 C C . ARG B 1 91 ? -11.57 -6.262 12.398 1 93.94 91 ARG B C 1
ATOM 3653 O O . ARG B 1 91 ? -10.93 -5.488 13.117 1 93.94 91 ARG B O 1
ATOM 3660 N N . LEU B 1 92 ? -11.258 -6.465 11.18 1 93.19 92 LEU B N 1
ATOM 3661 C CA . LEU B 1 92 ? -10.039 -5.922 10.594 1 93.19 92 LEU B CA 1
ATOM 3662 C C . LEU B 1 92 ? -10.227 -4.461 10.203 1 93.19 92 LEU B C 1
ATOM 3664 O O . LEU B 1 92 ? -9.344 -3.633 10.43 1 93.19 92 LEU B O 1
ATOM 3668 N N . PHE B 1 93 ? -11.398 -4.141 9.633 1 93.94 93 PHE B N 1
ATOM 3669 C CA . PHE B 1 93 ? -11.547 -2.838 9 1 93.94 93 PHE B CA 1
ATOM 3670 C C . PHE B 1 93 ? -12.57 -1.984 9.742 1 93.94 93 PHE B C 1
ATOM 3672 O O . PHE B 1 93 ? -12.734 -0.801 9.438 1 93.94 93 PHE B O 1
ATOM 3679 N N . HIS B 1 94 ? -13.336 -2.584 10.617 1 92.94 94 HIS B N 1
ATOM 3680 C CA . HIS B 1 94 ? -14.406 -1.91 11.344 1 92.94 94 HIS B CA 1
ATOM 3681 C C . HIS B 1 94 ? -15.508 -1.459 10.391 1 92.94 94 HIS B C 1
ATOM 3683 O O . HIS B 1 94 ? -16.141 -0.421 10.617 1 92.94 94 HIS B O 1
ATOM 3689 N N . VAL B 1 95 ? -15.586 -2.102 9.297 1 92.5 95 VAL B N 1
ATOM 3690 C CA . VAL B 1 95 ? -16.578 -1.786 8.273 1 92.5 95 VAL B CA 1
ATOM 3691 C C . VAL B 1 95 ? -17.297 -3.061 7.84 1 92.5 95 VAL B C 1
ATOM 3693 O O . VAL B 1 95 ? -16.672 -4.113 7.68 1 92.5 95 VAL B O 1
ATOM 3696 N N . ARG B 1 96 ? -18.531 -2.957 7.727 1 93.12 96 ARG B N 1
ATOM 3697 C CA . ARG B 1 96 ? -19.344 -4.027 7.168 1 93.12 96 ARG B CA 1
ATOM 3698 C C . ARG B 1 96 ? -19.688 -3.752 5.711 1 93.12 96 ARG B C 1
ATOM 3700 O O . ARG B 1 96 ? -20.297 -2.723 5.391 1 93.12 96 ARG B O 1
ATOM 3707 N N . TYR B 1 97 ? -19.375 -4.66 4.918 1 91.31 97 TYR B N 1
ATOM 3708 C CA . TYR B 1 97 ? -19.609 -4.477 3.49 1 91.31 97 TYR B CA 1
ATOM 3709 C C . TYR B 1 97 ? -21.016 -4.918 3.107 1 91.31 97 TYR B C 1
ATOM 3711 O O . TYR B 1 97 ? -21.531 -4.547 2.047 1 91.31 97 TYR B O 1
ATOM 3719 N N . TRP B 1 98 ? -21.625 -5.785 3.855 1 91 98 TRP B N 1
ATOM 3720 C CA . TRP B 1 98 ? -23.047 -6.102 3.809 1 91 98 TRP B CA 1
ATOM 3721 C C . TRP B 1 98 ? -23.641 -6.164 5.215 1 91 98 TRP B C 1
ATOM 3723 O O . TRP B 1 98 ? -22.906 -6.324 6.195 1 91 98 TRP B O 1
ATOM 3733 N N . ASP B 1 99 ? -24.891 -5.902 5.258 1 91.75 99 ASP B N 1
ATOM 3734 C CA . ASP B 1 99 ? -25.531 -5.832 6.566 1 91.75 99 ASP B CA 1
ATOM 3735 C C . ASP B 1 99 ? -26.969 -6.344 6.5 1 91.75 99 ASP B C 1
ATOM 3737 O O . ASP B 1 99 ? -27.828 -5.742 5.84 1 91.75 99 ASP B O 1
ATOM 3741 N N . TYR B 1 100 ? -27.203 -7.383 7.332 1 93.5 100 TYR B N 1
ATOM 3742 C CA . TYR B 1 100 ? -28.516 -8 7.301 1 93.5 100 TYR B CA 1
ATOM 3743 C C . TYR B 1 100 ? -29.297 -7.688 8.578 1 93.5 100 TYR B C 1
ATOM 3745 O O . TYR B 1 100 ? -30.281 -8.352 8.883 1 93.5 100 TYR B O 1
ATOM 3753 N N . ARG B 1 101 ? -29 -6.797 9.406 1 91.88 101 ARG B N 1
ATOM 3754 C CA . ARG B 1 101 ? -29.594 -6.516 10.703 1 91.88 101 ARG B CA 1
ATOM 3755 C C . ARG B 1 101 ? -31.062 -6.121 10.555 1 91.88 101 ARG B C 1
ATOM 3757 O O . ARG B 1 101 ? -31.859 -6.289 11.484 1 91.88 101 ARG B O 1
ATOM 3764 N N . ASN B 1 102 ? -31.406 -5.617 9.383 1 91.5 102 ASN B N 1
ATOM 3765 C CA . ASN B 1 102 ? -32.781 -5.215 9.141 1 91.5 102 ASN B CA 1
ATOM 3766 C C . ASN B 1 102 ? -33.656 -6.402 8.758 1 91.5 102 ASN B C 1
ATOM 3768 O O . ASN B 1 102 ? -34.875 -6.27 8.625 1 91.5 102 ASN B O 1
ATOM 3772 N N . LEU B 1 103 ? -33.094 -7.52 8.586 1 93.62 103 LEU B N 1
ATOM 3773 C CA . LEU B 1 103 ? -33.812 -8.727 8.203 1 93.62 103 LEU B CA 1
ATOM 3774 C C . LEU B 1 103 ? -34.094 -9.602 9.422 1 93.62 103 LEU B C 1
ATOM 3776 O O . LEU B 1 103 ? -33.281 -9.641 10.359 1 93.62 103 LEU B O 1
ATOM 3780 N N . LYS B 1 104 ? -35.125 -10.305 9.328 1 93.56 104 LYS B N 1
ATOM 3781 C CA . LYS B 1 104 ? -35.562 -11.133 10.461 1 93.56 104 LYS B CA 1
ATOM 3782 C C . LYS B 1 104 ? -34.625 -12.344 10.625 1 93.56 104 LYS B C 1
ATOM 3784 O O . LYS B 1 104 ? -34.156 -12.914 9.641 1 93.56 104 LYS B O 1
ATOM 3789 N N . PHE B 1 105 ? -34.344 -12.688 11.922 1 95.56 105 PHE B N 1
ATOM 3790 C CA . PHE B 1 105 ? -33.594 -13.875 12.32 1 95.56 105 PHE B CA 1
ATOM 3791 C C . PHE B 1 105 ? -32.156 -13.797 11.844 1 95.56 105 PHE B C 1
ATOM 3793 O O . PHE B 1 105 ? -31.562 -14.812 11.469 1 95.56 105 PHE B O 1
ATOM 3800 N N . ASN B 1 106 ? -31.672 -12.664 11.688 1 94.94 106 ASN B N 1
ATOM 3801 C CA . ASN B 1 106 ? -30.266 -12.492 11.336 1 94.94 106 ASN B CA 1
ATOM 3802 C C . ASN B 1 106 ? -29.344 -12.852 12.508 1 94.94 106 ASN B C 1
ATOM 3804 O O . ASN B 1 106 ? -29.781 -12.859 13.656 1 94.94 106 ASN B O 1
ATOM 3808 N N . VAL B 1 107 ? -28.219 -13.25 12.242 1 95.62 107 VAL B N 1
ATOM 3809 C CA . VAL B 1 107 ? -27.219 -13.508 13.266 1 95.62 107 VAL B CA 1
ATOM 3810 C C . VAL B 1 107 ? -26.172 -12.406 13.234 1 95.62 107 VAL B C 1
ATOM 3812 O O . VAL B 1 107 ? -25.281 -12.398 12.375 1 95.62 107 VAL B O 1
ATOM 3815 N N . ARG B 1 108 ? -26.281 -11.445 14.172 1 93.5 108 ARG B N 1
ATOM 3816 C CA . ARG B 1 108 ? -25.359 -10.328 14.352 1 93.5 108 ARG B CA 1
ATOM 3817 C C . ARG B 1 108 ? -25.234 -9.508 13.07 1 93.5 108 ARG B C 1
ATOM 3819 O O . ARG B 1 108 ? -24.234 -8.82 12.867 1 93.5 108 ARG B O 1
ATOM 3826 N N . GLY B 1 109 ? -26.125 -9.82 12.07 1 93.81 109 GLY B N 1
ATOM 3827 C CA . GLY B 1 109 ? -26.156 -9.031 10.844 1 93.81 109 GLY B CA 1
ATOM 3828 C C . GLY B 1 109 ? -25.266 -9.586 9.758 1 93.81 109 GLY B C 1
ATOM 3829 O O . GLY B 1 109 ? -25.203 -9.039 8.648 1 93.81 109 GLY B O 1
ATOM 3830 N N . TYR B 1 110 ? -24.531 -10.695 10.016 1 95.19 110 TYR B N 1
ATOM 3831 C CA . TYR B 1 110 ? -23.594 -11.25 9.047 1 95.19 110 TYR B CA 1
ATOM 3832 C C . TYR B 1 110 ? -24.297 -12.234 8.117 1 95.19 110 TYR B C 1
ATOM 3834 O O . TYR B 1 110 ? -23.922 -12.367 6.949 1 95.19 110 TYR B O 1
ATOM 3842 N N . ILE B 1 111 ? -25.203 -12.938 8.688 1 96.88 111 ILE B N 1
ATOM 3843 C CA . ILE B 1 111 ? -25.953 -13.922 7.914 1 96.88 111 ILE B CA 1
ATOM 3844 C C . ILE B 1 111 ? -27.438 -13.852 8.273 1 96.88 111 ILE B C 1
ATOM 3846 O O . ILE B 1 111 ? -27.797 -13.312 9.32 1 96.88 111 ILE B O 1
ATOM 3850 N N . CYS B 1 112 ? -28.266 -14.297 7.414 1 96.56 112 CYS B N 1
ATOM 3851 C CA . CYS B 1 112 ? -29.703 -14.367 7.625 1 96.56 112 CYS B CA 1
ATOM 3852 C C . CYS B 1 112 ? -30.297 -15.562 6.887 1 96.56 112 CYS B C 1
ATOM 3854 O O . CYS B 1 112 ? -29.703 -16.078 5.938 1 96.56 112 CYS B O 1
ATOM 3856 N N . PRO B 1 113 ? -31.422 -16.047 7.316 1 96.69 113 PRO B N 1
ATOM 3857 C CA . PRO B 1 113 ? -32 -17.234 6.707 1 96.69 113 PRO B CA 1
ATOM 3858 C C . PRO B 1 113 ? -32.312 -17.047 5.223 1 96.69 113 PRO B C 1
ATOM 3860 O O . PRO B 1 113 ? -32.156 -17.984 4.434 1 96.69 113 PRO B O 1
ATOM 3863 N N . VAL B 1 114 ? -32.75 -15.914 4.879 1 95.69 114 VAL B N 1
ATOM 3864 C CA . VAL B 1 114 ? -33.094 -15.648 3.48 1 95.69 114 VAL B CA 1
ATOM 3865 C C . VAL B 1 114 ? -31.844 -15.828 2.611 1 95.69 114 VAL B C 1
ATOM 3867 O O . VAL B 1 114 ? -31.891 -16.5 1.577 1 95.69 114 VAL B O 1
ATOM 3870 N N . ALA B 1 115 ? -30.781 -15.234 3.043 1 94.81 115 ALA B N 1
ATOM 3871 C CA . ALA B 1 115 ? -29.531 -15.367 2.305 1 94.81 115 ALA B CA 1
ATOM 3872 C C . ALA B 1 115 ? -29.062 -16.812 2.271 1 94.81 115 ALA B C 1
ATOM 3874 O O . ALA B 1 115 ? -28.594 -17.297 1.238 1 94.81 115 ALA B O 1
ATOM 3875 N N . SER B 1 116 ? -29.156 -17.5 3.361 1 97.19 116 SER B N 1
ATOM 3876 C CA . SER B 1 116 ? -28.766 -18.906 3.447 1 97.19 116 SER B CA 1
ATOM 3877 C C . SER B 1 116 ? -29.562 -19.766 2.484 1 97.19 116 SER B C 1
ATOM 3879 O O . SER B 1 116 ? -29.016 -20.641 1.813 1 97.19 116 SER B O 1
ATOM 3881 N N . LEU B 1 117 ? -30.844 -19.547 2.471 1 97 117 LEU B N 1
ATOM 3882 C CA . LEU B 1 117 ? -31.703 -20.281 1.548 1 97 117 LEU B CA 1
ATOM 3883 C C . LEU B 1 117 ? -31.312 -20 0.101 1 97 117 LEU B C 1
ATOM 3885 O O . LEU B 1 117 ? -31.312 -20.906 -0.737 1 97 117 LEU B O 1
ATOM 3889 N N . CYS B 1 118 ? -30.969 -18.766 -0.181 1 94.75 118 CYS B N 1
ATOM 3890 C CA . CYS B 1 118 ? -30.5 -18.391 -1.515 1 94.75 118 CYS B CA 1
ATOM 3891 C C . CYS B 1 118 ? -29.219 -19.109 -1.866 1 94.75 118 CYS B C 1
ATOM 3893 O O . CYS B 1 118 ? -29.047 -19.578 -2.998 1 94.75 118 CYS B O 1
ATOM 3895 N N . TRP B 1 119 ? -28.312 -19.297 -0.895 1 95.62 119 TRP B N 1
ATOM 3896 C CA . TRP B 1 119 ? -27.062 -20.016 -1.111 1 95.62 119 TRP B CA 1
ATOM 3897 C C . TRP B 1 119 ? -27.344 -21.469 -1.486 1 95.62 119 TRP B C 1
ATOM 3899 O O . TRP B 1 119 ? -26.656 -22.047 -2.33 1 95.62 119 TRP B O 1
ATOM 3909 N N . GLY B 1 120 ? -28.344 -22.047 -0.769 1 96.69 120 GLY B N 1
ATOM 3910 C CA . GLY B 1 120 ? -28.75 -23.406 -1.131 1 96.69 120 GLY B CA 1
ATOM 3911 C C . GLY B 1 120 ? -29.234 -23.516 -2.564 1 96.69 120 GLY B C 1
ATOM 3912 O O . GLY B 1 120 ? -28.797 -24.406 -3.303 1 96.69 120 GLY B O 1
ATOM 3913 N N . ALA B 1 121 ? -30.062 -22.625 -2.957 1 96.44 121 ALA B N 1
ATOM 3914 C CA . ALA B 1 121 ? -30.594 -22.609 -4.32 1 96.44 121 ALA B CA 1
ATOM 3915 C C . ALA B 1 121 ? -29.484 -22.375 -5.336 1 96.44 121 ALA B C 1
ATOM 3917 O O . ALA B 1 121 ? -29.422 -23.047 -6.371 1 96.44 121 ALA B O 1
ATOM 3918 N N . PHE B 1 122 ? -28.562 -21.438 -5.031 1 94.62 122 PHE B N 1
ATOM 3919 C CA . PHE B 1 122 ? -27.438 -21.141 -5.914 1 94.62 122 PHE B CA 1
ATOM 3920 C C . PHE B 1 122 ? -26.516 -22.359 -6.043 1 94.62 122 PHE B C 1
ATOM 3922 O O . PHE B 1 122 ? -25.906 -22.578 -7.094 1 94.62 122 PHE B O 1
ATOM 3929 N N . SER B 1 123 ? -26.469 -23.125 -4.98 1 96.5 123 SER B N 1
ATOM 3930 C CA . SER B 1 123 ? -25.641 -24.328 -5.016 1 96.5 123 SER B CA 1
ATOM 3931 C C . SER B 1 123 ? -26.188 -25.344 -6.004 1 96.5 123 SER B C 1
ATOM 3933 O O . SER B 1 123 ? -25.438 -25.969 -6.758 1 96.5 123 SER B O 1
ATOM 3935 N N . ILE B 1 124 ? -27.516 -25.547 -5.988 1 96.38 124 ILE B N 1
ATOM 3936 C CA . ILE B 1 124 ? -28.156 -26.453 -6.941 1 96.38 124 ILE B CA 1
ATOM 3937 C C . ILE B 1 124 ? -27.906 -25.953 -8.367 1 96.38 124 ILE B C 1
ATOM 3939 O O . ILE B 1 124 ? -27.516 -26.734 -9.242 1 96.38 124 ILE B O 1
ATOM 3943 N N . LEU B 1 125 ? -28.125 -24.688 -8.516 1 94.75 125 LEU B N 1
ATOM 3944 C CA . LEU B 1 125 ? -27.938 -24.078 -9.828 1 94.75 125 LEU B CA 1
ATOM 3945 C C . LEU B 1 125 ? -26.5 -24.234 -10.305 1 94.75 125 LEU B C 1
ATOM 3947 O O . LEU B 1 125 ? -26.25 -24.547 -11.469 1 94.75 125 LEU B O 1
ATOM 3951 N N . MET B 1 126 ? -25.547 -24.078 -9.43 1 94.38 126 MET B N 1
ATOM 3952 C CA . MET B 1 126 ? -24.125 -24.156 -9.766 1 94.38 126 MET B CA 1
ATOM 3953 C C . MET B 1 126 ? -23.75 -25.594 -10.156 1 94.38 126 MET B C 1
ATOM 3955 O O . MET B 1 126 ? -23.141 -25.812 -11.211 1 94.38 126 MET B O 1
ATOM 3959 N N . VAL B 1 127 ? -24.172 -26.531 -9.406 1 93.69 127 VAL B N 1
ATOM 3960 C CA . VAL B 1 127 ? -23.703 -27.906 -9.562 1 93.69 127 VAL B CA 1
ATOM 3961 C C . VAL B 1 127 ? -24.422 -28.562 -10.75 1 93.69 127 VAL B C 1
ATOM 3963 O O . VAL B 1 127 ? -23.797 -29.297 -11.523 1 93.69 127 VAL B O 1
ATOM 3966 N N . LYS B 1 128 ? -25.703 -28.172 -10.953 1 93.94 128 LYS B N 1
ATOM 3967 C CA . LYS B 1 128 ? -26.5 -28.906 -11.938 1 93.94 128 LYS B CA 1
ATOM 3968 C C . LYS B 1 128 ? -26.516 -28.172 -13.273 1 93.94 128 LYS B C 1
ATOM 3970 O O . LYS B 1 128 ? -26.797 -28.781 -14.312 1 93.94 128 LYS B O 1
ATOM 3975 N N . VAL B 1 129 ? -26.188 -26.906 -13.266 1 93.69 129 VAL B N 1
ATOM 3976 C CA . VAL B 1 129 ? -26.406 -26.172 -14.508 1 93.69 129 VAL B CA 1
ATOM 3977 C C . VAL B 1 129 ? -25.125 -25.406 -14.875 1 93.69 129 VAL B C 1
ATOM 3979 O O . VAL B 1 129 ? -24.516 -25.672 -15.906 1 93.69 129 VAL B O 1
ATOM 3982 N N . VAL B 1 130 ? -24.609 -24.562 -13.953 1 93.88 130 VAL B N 1
ATOM 3983 C CA . VAL B 1 130 ? -23.594 -23.562 -14.289 1 93.88 130 VAL B CA 1
ATOM 3984 C C . VAL B 1 130 ? -22.234 -24.25 -14.422 1 93.88 130 VAL B C 1
ATOM 3986 O O . VAL B 1 130 ? -21.469 -23.938 -15.352 1 93.88 130 VAL B O 1
ATOM 3989 N N . HIS B 1 131 ? -21.891 -25.172 -13.547 1 93.5 131 HIS B N 1
ATOM 3990 C CA . HIS B 1 131 ? -20.547 -25.734 -13.484 1 93.5 131 HIS B CA 1
ATOM 3991 C C . HIS B 1 131 ? -20.266 -26.641 -14.672 1 93.5 131 HIS B C 1
ATOM 3993 O O . HIS B 1 131 ? -19.109 -26.812 -15.078 1 93.5 131 HIS B O 1
ATOM 3999 N N . ILE B 1 132 ? -21.312 -27.219 -15.289 1 92.75 132 ILE B N 1
ATOM 4000 C CA . ILE B 1 132 ? -21.172 -28.219 -16.344 1 92.75 132 ILE B CA 1
ATOM 4001 C C . ILE B 1 132 ? -20.5 -27.578 -17.562 1 92.75 132 ILE B C 1
ATOM 4003 O O . ILE B 1 132 ? -19.406 -28 -17.969 1 92.75 132 ILE B O 1
ATOM 4007 N N . PRO B 1 133 ? -21.031 -26.484 -18.062 1 94.44 133 PRO B N 1
ATOM 4008 C CA . PRO B 1 133 ? -20.359 -25.875 -19.203 1 94.44 133 PRO B CA 1
ATOM 4009 C C . PRO B 1 133 ? -19 -25.281 -18.828 1 94.44 133 PRO B C 1
ATOM 4011 O O . PRO B 1 133 ? -18.078 -25.297 -19.625 1 94.44 133 PRO B O 1
ATOM 4014 N N . PHE B 1 134 ? -18.844 -24.75 -17.688 1 94.25 134 PHE B N 1
ATOM 4015 C CA . PHE B 1 134 ? -17.594 -24.109 -17.266 1 94.25 134 PHE B CA 1
ATOM 4016 C C . PHE B 1 134 ? -16.516 -25.141 -17.031 1 94.25 134 PHE B C 1
ATOM 4018 O O . PHE B 1 134 ? -15.328 -24.906 -17.297 1 94.25 134 PHE B O 1
ATOM 4025 N N . GLU B 1 135 ? -16.953 -26.219 -16.5 1 93.75 135 GLU B N 1
ATOM 4026 C CA . GLU B 1 135 ? -16.016 -27.312 -16.328 1 93.75 135 GLU B CA 1
ATOM 4027 C C . GLU B 1 135 ? -15.453 -27.766 -17.672 1 93.75 135 GLU B C 1
ATOM 4029 O O . GLU B 1 135 ? -14.25 -27.953 -17.828 1 93.75 135 GLU B O 1
ATOM 4034 N N . HIS B 1 136 ? -16.375 -27.922 -18.656 1 94.06 136 HIS B N 1
ATOM 4035 C CA . HIS B 1 136 ? -15.961 -28.312 -20 1 94.06 136 HIS B CA 1
ATOM 4036 C C . HIS B 1 136 ? -15 -27.297 -20.609 1 94.06 136 HIS B C 1
ATOM 4038 O O . HIS B 1 136 ? -13.984 -27.688 -21.203 1 94.06 136 HIS B O 1
ATOM 4044 N N . MET B 1 137 ? -15.273 -26.078 -20.391 1 95 137 MET B N 1
ATOM 4045 C CA . MET B 1 137 ? -14.445 -25 -20.938 1 95 137 MET B CA 1
ATOM 4046 C C . MET B 1 137 ? -13.039 -25.031 -20.359 1 95 137 MET B C 1
ATOM 4048 O O . MET B 1 137 ? -12.055 -24.922 -21.078 1 95 137 MET B O 1
ATOM 4052 N N . VAL B 1 138 ? -12.867 -25.219 -19.062 1 95.25 138 VAL B N 1
ATOM 4053 C CA . VAL B 1 138 ? -11.586 -25.203 -18.375 1 95.25 138 VAL B CA 1
ATOM 4054 C C . VAL B 1 138 ? -10.781 -26.453 -18.734 1 95.25 138 VAL B C 1
ATOM 4056 O O . VAL B 1 138 ? -9.562 -26.391 -18.906 1 95.25 138 VAL B O 1
ATOM 4059 N N . LEU B 1 139 ? -11.516 -27.578 -18.938 1 93.69 139 LEU B N 1
ATOM 4060 C CA . LEU B 1 139 ? -10.844 -28.844 -19.234 1 93.69 139 LEU B CA 1
ATOM 4061 C C . LEU B 1 139 ? -10.344 -28.875 -20.672 1 93.69 139 LEU B C 1
ATOM 4063 O O . LEU B 1 139 ? -9.477 -29.688 -21.016 1 93.69 139 LEU B O 1
ATOM 4067 N N . LEU B 1 140 ? -10.906 -27.984 -21.531 1 94.88 140 LEU B N 1
ATOM 4068 C CA . LEU B 1 140 ? -10.461 -27.875 -22.922 1 94.88 140 LEU B CA 1
ATOM 4069 C C . LEU B 1 140 ? -9.133 -27.141 -23.016 1 94.88 140 LEU B C 1
ATOM 4071 O O . LEU B 1 140 ? -8.422 -27.266 -24.016 1 94.88 140 LEU B O 1
ATOM 4075 N N . ILE B 1 141 ? -8.781 -26.406 -22.016 1 95.12 141 ILE B N 1
ATOM 4076 C CA . ILE B 1 141 ? -7.543 -25.641 -22 1 95.12 141 ILE B CA 1
ATOM 4077 C C . ILE B 1 141 ? -6.363 -26.562 -21.688 1 95.12 141 ILE B C 1
ATOM 4079 O O . ILE B 1 141 ? -6.383 -27.297 -20.703 1 95.12 141 ILE B O 1
ATOM 4083 N N . PRO B 1 142 ? -5.359 -26.531 -22.562 1 94.75 142 PRO B N 1
ATOM 4084 C CA . PRO B 1 142 ? -4.172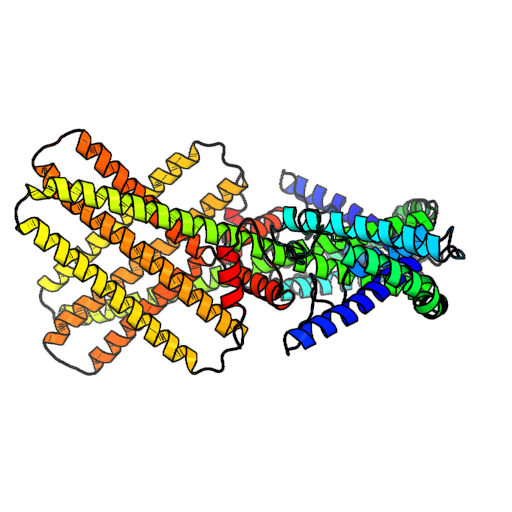 -27.344 -22.25 1 94.75 142 PRO B CA 1
ATOM 4085 C C . PRO B 1 142 ? -3.555 -27 -20.906 1 94.75 142 PRO B C 1
ATOM 4087 O O . PRO B 1 142 ? -3.561 -25.828 -20.5 1 94.75 142 PRO B O 1
ATOM 4090 N N . VAL B 1 143 ? -3.027 -27.984 -20.297 1 90.06 143 VAL B N 1
ATOM 4091 C CA . VAL B 1 143 ? -2.551 -27.891 -18.922 1 90.06 143 VAL B CA 1
ATOM 4092 C C . VAL B 1 143 ? -1.513 -26.781 -18.812 1 90.06 143 VAL B C 1
ATOM 4094 O O . VAL B 1 143 ? -1.532 -26 -17.844 1 90.06 143 VAL B O 1
ATOM 4097 N N . THR B 1 144 ? -0.6 -26.656 -19.766 1 91.19 144 THR B N 1
ATOM 4098 C CA . THR B 1 144 ? 0.451 -25.641 -19.719 1 91.19 144 THR B CA 1
ATOM 4099 C C . THR B 1 144 ? -0.148 -24.234 -19.734 1 91.19 144 THR B C 1
ATOM 4101 O O . THR B 1 144 ? 0.282 -23.359 -18.984 1 91.19 144 THR B O 1
ATOM 4104 N N . ILE B 1 145 ? -1.105 -24.047 -20.594 1 95.25 145 ILE B N 1
ATOM 4105 C CA . ILE B 1 145 ? -1.763 -22.75 -20.719 1 95.25 145 ILE B CA 1
ATOM 4106 C C . ILE B 1 145 ? -2.568 -22.469 -19.453 1 95.25 145 ILE B C 1
ATOM 4108 O O . ILE B 1 145 ? -2.592 -21.328 -18.969 1 95.25 145 ILE B O 1
ATOM 4112 N N . ALA B 1 146 ? -3.236 -23.516 -18.938 1 95.5 146 ALA B N 1
ATOM 4113 C CA . ALA B 1 146 ? -3.998 -23.375 -17.703 1 95.5 146 ALA B CA 1
ATOM 4114 C C . ALA B 1 146 ? -3.094 -22.938 -16.547 1 95.5 146 ALA B C 1
ATOM 4116 O O . ALA B 1 146 ? -3.465 -22.078 -15.75 1 95.5 146 ALA B O 1
ATOM 4117 N N . ASP B 1 147 ? -1.922 -23.531 -16.5 1 94.75 147 ASP B N 1
ATOM 4118 C CA . ASP B 1 147 ? -0.963 -23.188 -15.445 1 94.75 147 ASP B CA 1
ATOM 4119 C C . ASP B 1 147 ? -0.519 -21.734 -15.57 1 94.75 147 ASP B C 1
ATOM 4121 O O . ASP B 1 147 ? -0.5 -21 -14.578 1 94.75 147 ASP B O 1
ATOM 4125 N N . ILE B 1 148 ? -0.203 -21.312 -16.719 1 95.5 148 ILE B N 1
ATOM 4126 C CA . ILE B 1 148 ? 0.265 -19.953 -16.953 1 95.5 148 ILE B CA 1
ATOM 4127 C C . ILE B 1 148 ? -0.833 -18.953 -16.594 1 95.5 148 ILE B C 1
ATOM 4129 O O . ILE B 1 148 ? -0.584 -17.984 -15.875 1 95.5 148 ILE B O 1
ATOM 4133 N N . LEU B 1 149 ? -2.027 -19.266 -17.047 1 96.88 149 LEU B N 1
ATOM 4134 C CA . LEU B 1 149 ? -3.156 -18.391 -16.766 1 96.88 149 LEU B CA 1
ATOM 4135 C C . LEU B 1 149 ? -3.416 -18.297 -15.266 1 96.88 149 LEU B C 1
ATOM 4137 O O . LEU B 1 149 ? -3.645 -17.203 -14.734 1 96.88 149 LEU B O 1
ATOM 4141 N N . ALA B 1 150 ? -3.367 -19.469 -14.633 1 97.06 150 ALA B N 1
ATOM 4142 C CA . ALA B 1 150 ? -3.598 -19.516 -13.188 1 97.06 150 ALA B CA 1
ATOM 4143 C C . ALA B 1 150 ? -2.561 -18.688 -12.445 1 97.06 150 ALA B C 1
ATOM 4145 O O . ALA B 1 150 ? -2.9 -17.938 -11.516 1 97.06 150 ALA B O 1
ATOM 4146 N N . PHE B 1 151 ? -1.345 -18.734 -12.836 1 95.19 151 PHE B N 1
ATOM 4147 C CA . PHE B 1 151 ? -0.283 -17.984 -12.172 1 95.19 151 PHE B CA 1
ATOM 4148 C C . PHE B 1 151 ? -0.438 -16.484 -12.414 1 95.19 151 PHE B C 1
ATOM 4150 O O . PHE B 1 151 ? -0.337 -15.695 -11.484 1 95.19 151 PHE B O 1
ATOM 4157 N N . VAL B 1 152 ? -0.721 -16.109 -13.609 1 96.81 152 VAL B N 1
ATOM 4158 C CA . VAL B 1 152 ? -0.844 -14.703 -13.977 1 96.81 152 VAL B CA 1
ATOM 4159 C C . VAL B 1 152 ? -2.027 -14.086 -13.234 1 96.81 152 VAL B C 1
ATOM 41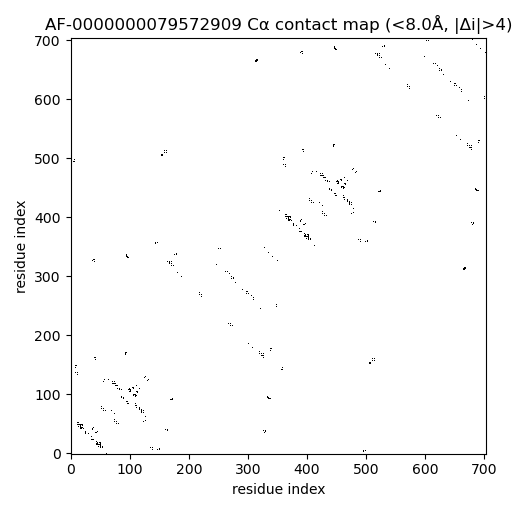61 O O . VAL B 1 152 ? -1.908 -13 -12.664 1 96.81 152 VAL B O 1
ATOM 4164 N N . LEU B 1 153 ? -3.1 -14.805 -13.211 1 97.75 153 LEU B N 1
ATOM 4165 C CA . LEU B 1 153 ? -4.293 -14.305 -12.531 1 97.75 153 LEU B CA 1
ATOM 4166 C C . LEU B 1 153 ? -4.062 -14.211 -11.031 1 97.75 153 LEU B C 1
ATOM 4168 O O . LEU B 1 153 ? -4.523 -13.266 -10.383 1 97.75 153 LEU B O 1
ATOM 4172 N N . THR B 1 154 ? -3.344 -15.188 -10.516 1 97.06 154 THR B N 1
ATOM 4173 C CA . THR B 1 154 ? -3.057 -15.188 -9.086 1 97.06 154 THR B CA 1
ATOM 4174 C C . THR B 1 154 ? -2.186 -13.992 -8.711 1 97.06 154 THR B C 1
ATOM 4176 O O . THR B 1 154 ? -2.424 -13.336 -7.695 1 97.06 154 THR B O 1
ATOM 4179 N N . ILE B 1 155 ? -1.229 -13.68 -9.5 1 97.06 155 ILE B N 1
ATOM 4180 C CA . ILE B 1 155 ? -0.359 -12.539 -9.25 1 97.06 155 ILE B CA 1
ATOM 4181 C C . ILE B 1 155 ? -1.172 -11.242 -9.32 1 97.06 155 ILE B C 1
ATOM 4183 O O . ILE B 1 155 ? -1.092 -10.406 -8.414 1 97.06 155 ILE B O 1
ATOM 4187 N N . ALA B 1 156 ? -1.965 -11.141 -10.352 1 97.44 156 ALA B N 1
ATOM 4188 C CA . ALA B 1 156 ? -2.789 -9.953 -10.523 1 97.44 156 ALA B CA 1
ATOM 4189 C C . ALA B 1 156 ? -3.752 -9.773 -9.352 1 97.44 156 ALA B C 1
ATOM 4191 O O . ALA B 1 156 ? -3.92 -8.664 -8.844 1 97.44 156 ALA B O 1
ATOM 4192 N N . ALA B 1 157 ? -4.312 -10.828 -8.938 1 97.44 157 ALA B N 1
ATOM 4193 C CA . ALA B 1 157 ? -5.266 -10.789 -7.836 1 97.44 157 ALA B CA 1
ATOM 4194 C C . ALA B 1 157 ? -4.57 -10.438 -6.523 1 97.44 157 ALA B C 1
ATOM 4196 O O . ALA B 1 157 ? -5.113 -9.695 -5.703 1 97.44 157 ALA B O 1
ATOM 4197 N N . ALA B 1 158 ? -3.416 -10.992 -6.34 1 96.81 158 ALA B N 1
ATOM 4198 C CA . ALA B 1 158 ? -2.67 -10.719 -5.113 1 96.81 158 ALA B CA 1
ATOM 4199 C C . ALA B 1 158 ? -2.293 -9.242 -5.023 1 96.81 158 ALA B C 1
ATOM 4201 O O . ALA B 1 158 ? -2.377 -8.641 -3.949 1 96.81 158 ALA B O 1
ATOM 4202 N N . VAL B 1 159 ? -1.912 -8.68 -6.094 1 96.56 159 VAL B N 1
ATOM 4203 C CA . VAL B 1 159 ? -1.562 -7.262 -6.145 1 96.56 159 VAL B CA 1
ATOM 4204 C C . VAL B 1 159 ? -2.799 -6.414 -5.859 1 96.56 159 VAL B C 1
ATOM 4206 O O . VAL B 1 159 ? -2.76 -5.508 -5.02 1 96.56 159 VAL B O 1
ATOM 4209 N N . ASP B 1 160 ? -3.844 -6.711 -6.523 1 97.38 160 ASP B N 1
ATOM 4210 C CA . ASP B 1 160 ? -5.09 -5.969 -6.348 1 97.38 160 ASP B CA 1
ATOM 4211 C C . ASP B 1 160 ? -5.609 -6.102 -4.918 1 97.38 160 ASP B C 1
ATOM 4213 O O . ASP B 1 160 ? -6.047 -5.117 -4.316 1 97.38 160 ASP B O 1
ATOM 4217 N N . PHE B 1 161 ? -5.523 -7.301 -4.414 1 96.62 161 PHE B N 1
ATOM 4218 C CA . PHE B 1 161 ? -5.98 -7.535 -3.051 1 96.62 161 PHE B CA 1
ATOM 4219 C C . PHE B 1 161 ? -5.16 -6.723 -2.057 1 96.62 161 PHE B C 1
ATOM 4221 O O . PHE B 1 161 ? -5.711 -6.121 -1.134 1 96.62 161 PHE B O 1
ATOM 4228 N N . THR B 1 162 ? -3.902 -6.691 -2.258 1 95.94 162 THR B N 1
ATOM 4229 C CA . THR B 1 162 ? -3.023 -5.957 -1.356 1 95.94 162 THR B CA 1
ATOM 4230 C C . THR B 1 162 ? -3.336 -4.461 -1.396 1 95.94 162 THR B C 1
ATOM 4232 O O . THR B 1 162 ? -3.432 -3.814 -0.351 1 95.94 162 THR B O 1
ATOM 4235 N N . GLN B 1 163 ? -3.512 -3.957 -2.586 1 95.31 163 GLN B N 1
ATOM 4236 C CA . GLN B 1 163 ? -3.854 -2.543 -2.717 1 95.31 163 GLN B CA 1
ATOM 4237 C C . GLN B 1 163 ? -5.199 -2.242 -2.066 1 95.31 163 GLN B C 1
ATOM 4239 O O . GLN B 1 163 ? -5.348 -1.236 -1.37 1 95.31 163 GLN B O 1
ATOM 4244 N N . SER B 1 164 ? -6.133 -3.08 -2.311 1 95.19 164 SER B N 1
ATOM 4245 C CA . SER B 1 164 ? -7.465 -2.898 -1.739 1 95.19 164 SER B CA 1
ATOM 4246 C C . SER B 1 164 ? -7.434 -3.018 -0.219 1 95.19 164 SER B C 1
ATOM 4248 O O . SER B 1 164 ? -8.141 -2.287 0.479 1 95.19 164 SER B O 1
ATOM 4250 N N . PHE B 1 165 ? -6.641 -3.92 0.231 1 95.12 165 PHE B N 1
ATOM 4251 C CA . PHE B 1 165 ? -6.457 -4.078 1.669 1 95.12 165 PHE B CA 1
ATOM 4252 C C . PHE B 1 165 ? -5.887 -2.809 2.287 1 95.12 165 PHE B C 1
ATOM 4254 O O . PHE B 1 165 ? -6.375 -2.34 3.318 1 95.12 165 PHE B O 1
ATOM 4261 N N . ASN B 1 166 ? -4.926 -2.24 1.667 1 93.25 166 ASN B N 1
ATOM 4262 C CA . ASN B 1 166 ? -4.332 -0.995 2.139 1 93.25 166 ASN B CA 1
ATOM 4263 C C . ASN B 1 166 ? -5.344 0.147 2.131 1 93.25 166 ASN B C 1
ATOM 4265 O O . ASN B 1 166 ? -5.359 0.973 3.045 1 93.25 166 ASN B O 1
ATOM 4269 N N . GLU B 1 167 ? -6.145 0.172 1.088 1 92.62 167 GLU B N 1
ATOM 4270 C CA . GLU B 1 167 ? -7.184 1.192 1.004 1 92.62 167 GLU B CA 1
ATOM 4271 C C . GLU B 1 167 ? -8.18 1.061 2.15 1 92.62 167 GLU B C 1
ATOM 4273 O O . GLU B 1 167 ? -8.594 2.061 2.742 1 92.62 167 GLU B O 1
ATOM 4278 N N . ALA B 1 168 ? -8.555 -0.15 2.439 1 93.56 168 ALA B N 1
ATOM 4279 C CA . ALA B 1 168 ? -9.492 -0.399 3.533 1 93.56 168 ALA B CA 1
ATOM 4280 C C . ALA B 1 168 ? -8.875 -0.016 4.879 1 93.56 168 ALA B C 1
ATOM 4282 O O . ALA B 1 168 ? -9.562 0.52 5.75 1 93.56 168 ALA B O 1
ATOM 4283 N N . MET B 1 169 ? -7.629 -0.277 4.992 1 92.44 169 MET B N 1
ATOM 4284 C CA . MET B 1 169 ? -6.934 0.097 6.219 1 92.44 169 MET B CA 1
ATOM 4285 C C . MET B 1 169 ? -6.867 1.613 6.367 1 92.44 169 MET B C 1
ATOM 4287 O O . MET B 1 169 ? -6.977 2.139 7.477 1 92.44 169 MET B O 1
ATOM 4291 N N . ASP B 1 170 ? -6.629 2.275 5.258 1 89.69 170 ASP B N 1
ATOM 4292 C CA . ASP B 1 170 ? -6.641 3.734 5.277 1 89.69 170 ASP B CA 1
ATOM 4293 C C . ASP B 1 170 ? -8 4.27 5.715 1 89.69 170 ASP B C 1
ATOM 4295 O O . ASP B 1 170 ? -8.078 5.227 6.488 1 89.69 170 ASP B O 1
ATOM 4299 N N . MET B 1 171 ? -9.031 3.656 5.191 1 90.44 171 MET B N 1
ATOM 4300 C CA . MET B 1 171 ? -10.383 4.062 5.582 1 90.44 171 MET B CA 1
ATOM 4301 C C . MET B 1 171 ? -10.594 3.859 7.078 1 90.44 171 MET B C 1
ATOM 4303 O O . MET B 1 171 ? -11.164 4.723 7.75 1 90.44 171 MET B O 1
ATOM 4307 N N . LYS B 1 172 ? -10.148 2.74 7.609 1 91.25 172 LYS B N 1
ATOM 4308 C CA . LYS B 1 172 ? -10.242 2.463 9.039 1 91.25 172 LYS B CA 1
ATOM 4309 C C . LYS B 1 172 ? -9.539 3.547 9.852 1 91.25 172 LYS B C 1
ATOM 4311 O O . LYS B 1 172 ? -10.086 4.039 10.844 1 91.25 172 LYS B O 1
ATOM 4316 N N . ARG B 1 173 ? -8.43 3.918 9.422 1 87.69 173 ARG B N 1
ATOM 4317 C CA . ARG B 1 173 ? -7.648 4.93 10.125 1 87.69 173 ARG B CA 1
ATOM 4318 C C . ARG B 1 173 ? -8.375 6.27 10.148 1 87.69 173 ARG B C 1
ATOM 4320 O O . ARG B 1 173 ? -8.406 6.945 11.18 1 87.69 173 ARG B O 1
ATOM 4327 N N . ILE B 1 174 ? -8.914 6.617 8.992 1 85.25 174 ILE B N 1
ATOM 4328 C CA . ILE B 1 174 ? -9.641 7.883 8.898 1 85.25 174 ILE B CA 1
ATOM 4329 C C . ILE B 1 174 ? -10.844 7.852 9.844 1 85.25 174 ILE B C 1
ATOM 4331 O O . ILE B 1 174 ? -11.125 8.836 10.531 1 85.25 174 ILE B O 1
ATOM 4335 N N . LEU B 1 175 ? -11.516 6.73 9.859 1 88.56 175 LEU B N 1
ATOM 4336 C CA . LEU B 1 175 ? -12.688 6.602 10.719 1 88.56 175 LEU B CA 1
ATOM 4337 C C . LEU B 1 175 ? -12.312 6.777 12.18 1 88.56 175 LEU B C 1
ATOM 4339 O O . LEU B 1 175 ? -12.984 7.512 12.914 1 88.56 175 LEU B O 1
ATOM 4343 N N . VAL B 1 176 ? -11.242 6.168 12.539 1 85.69 176 VAL B N 1
ATOM 4344 C CA . VAL B 1 176 ? -10.773 6.238 13.922 1 85.69 176 VAL B CA 1
ATOM 4345 C C . VAL B 1 176 ? -10.352 7.664 14.25 1 85.69 176 VAL B C 1
ATOM 4347 O O . VAL B 1 176 ? -10.711 8.195 15.305 1 85.69 176 VAL B O 1
ATOM 4350 N N . GLN B 1 177 ? -9.648 8.273 13.344 1 82.94 177 GLN B N 1
ATOM 4351 C CA . GLN B 1 177 ? -9.133 9.625 13.562 1 82.94 177 GLN B CA 1
ATOM 4352 C C . GLN B 1 177 ? -10.273 10.641 13.609 1 82.94 177 GLN B C 1
ATOM 4354 O O . GLN B 1 177 ? -10.258 11.555 14.438 1 82.94 177 GLN B O 1
ATOM 4359 N N . LEU B 1 178 ? -11.203 10.5 12.656 1 81.62 178 LEU B N 1
ATOM 4360 C CA . LEU B 1 178 ? -12.336 11.422 12.625 1 81.62 178 LEU B CA 1
ATOM 4361 C C . LEU B 1 178 ? -13.148 11.32 13.914 1 81.62 178 LEU B C 1
ATOM 4363 O O . LEU B 1 178 ? -13.578 12.344 14.461 1 81.62 178 LEU B O 1
ATOM 4367 N N . GLU B 1 179 ? -13.312 10.156 14.398 1 82.69 179 GLU B N 1
ATOM 4368 C CA . GLU B 1 179 ? -14.078 9.961 15.633 1 82.69 179 GLU B CA 1
ATOM 4369 C C . GLU B 1 179 ? -13.312 10.492 16.844 1 82.69 179 GLU B C 1
ATOM 4371 O O . GLU B 1 179 ? -13.898 11.133 17.719 1 82.69 179 GLU B O 1
ATOM 4376 N N . ALA B 1 180 ? -12.086 10.211 16.891 1 80.25 180 ALA B N 1
ATOM 4377 C CA . ALA B 1 180 ? -11.25 10.695 17.984 1 80.25 180 ALA B CA 1
ATOM 4378 C C . ALA B 1 180 ? -11.195 12.219 18.016 1 80.25 180 ALA B C 1
ATOM 4380 O O . ALA B 1 180 ? -11.234 12.836 19.078 1 80.25 180 ALA B O 1
ATOM 4381 N N . SER B 1 181 ? -11.039 12.75 16.859 1 78.06 181 SER B N 1
ATOM 4382 C CA . SER B 1 181 ? -10.984 14.203 16.75 1 78.06 181 SER B CA 1
ATOM 4383 C C . SER B 1 181 ? -12.297 14.836 17.203 1 78.06 181 SER B C 1
ATOM 4385 O O . SER B 1 181 ? -12.297 15.836 17.922 1 78.06 181 SER B O 1
ATOM 4387 N N . LYS B 1 182 ? -13.391 14.289 16.797 1 78.38 182 LYS B N 1
ATOM 4388 C CA . LYS B 1 182 ? -14.695 14.805 17.188 1 78.38 182 LYS B CA 1
ATOM 4389 C C . LYS B 1 182 ? -14.883 14.703 18.703 1 78.38 182 LYS B C 1
ATOM 4391 O O . LYS B 1 182 ? -15.375 15.641 19.344 1 78.38 182 LYS B O 1
ATOM 4396 N N . GLU B 1 183 ? -14.477 13.641 19.203 1 80.88 183 GLU B N 1
ATOM 4397 C CA . GLU B 1 183 ? -14.594 13.43 20.641 1 80.88 183 GLU B CA 1
ATOM 4398 C C . GLU B 1 183 ? -13.711 14.406 21.422 1 80.88 183 GLU B C 1
ATOM 4400 O O . GLU B 1 183 ? -14.133 14.961 22.438 1 80.88 183 GLU B O 1
ATOM 4405 N N . GLN B 1 184 ? -12.523 14.562 20.906 1 78.19 184 GLN B N 1
ATOM 4406 C CA . GLN B 1 184 ? -11.594 15.469 21.562 1 78.19 184 GLN B CA 1
ATOM 4407 C C . GLN B 1 184 ? -12.078 16.906 21.5 1 78.19 184 GLN B C 1
ATOM 4409 O O . GLN B 1 184 ? -11.984 17.656 22.469 1 78.19 184 GLN B O 1
ATOM 4414 N N . ILE B 1 185 ? -12.555 17.266 20.375 1 77.12 185 ILE B N 1
ATOM 4415 C CA . ILE B 1 185 ? -13.062 18.625 20.203 1 77.12 185 ILE B CA 1
ATOM 4416 C C . ILE B 1 185 ? -14.266 18.844 21.125 1 77.12 185 ILE B C 1
ATOM 4418 O O . ILE B 1 185 ? -14.391 19.891 21.766 1 77.12 185 ILE B O 1
ATOM 4422 N N . GLN B 1 186 ? -15.102 17.844 21.219 1 78.56 186 GLN B N 1
ATOM 4423 C CA . GLN B 1 186 ? -16.266 17.938 22.078 1 78.56 186 GLN B CA 1
ATOM 4424 C C . GLN B 1 186 ? -15.852 18.031 23.547 1 78.56 186 GLN B C 1
ATOM 4426 O O . GLN B 1 186 ? -16.422 18.828 24.297 1 78.56 186 GLN B O 1
ATOM 4431 N N . LYS B 1 187 ? -14.898 17.312 23.875 1 79.31 187 LYS B N 1
ATOM 4432 C CA . LYS B 1 187 ? -14.398 17.359 25.25 1 79.31 187 LYS B CA 1
ATOM 4433 C C . LYS B 1 187 ? -13.781 18.719 25.562 1 79.31 187 LYS B C 1
ATOM 4435 O O . LYS B 1 187 ? -13.977 19.266 26.656 1 79.31 187 LYS B O 1
ATOM 4440 N N . MET B 1 188 ? -13.031 19.203 24.609 1 77.62 188 MET B N 1
ATOM 4441 C CA . MET B 1 188 ? -12.414 20.516 24.797 1 77.62 188 MET B CA 1
ATOM 4442 C C . MET B 1 188 ? -13.469 21.609 24.891 1 77.62 188 MET B C 1
ATOM 4444 O O . MET B 1 188 ? -13.328 22.547 25.688 1 77.62 188 MET B O 1
ATOM 4448 N N . GLN B 1 189 ? -14.469 21.453 24.094 1 75.69 189 GLN B N 1
ATOM 4449 C CA . GLN B 1 189 ? -15.562 22.422 24.125 1 75.69 189 GLN B CA 1
ATOM 4450 C C . GLN B 1 189 ? -16.297 22.375 25.469 1 75.69 189 GLN B C 1
ATOM 4452 O O . GLN B 1 189 ? -16.641 23.422 26.031 1 75.69 189 GLN B O 1
ATOM 4457 N N . GLU B 1 190 ? -16.469 21.25 25.953 1 78.69 190 GLU B N 1
ATOM 4458 C CA . GLU B 1 190 ? -17.141 21.078 27.25 1 78.69 190 GLU B CA 1
ATOM 4459 C C . GLU B 1 190 ? -16.281 21.641 28.375 1 78.69 190 GLU B C 1
ATOM 4461 O O . GLU B 1 190 ? -16.797 22.312 29.281 1 78.69 190 GLU B O 1
ATOM 4466 N N . ARG B 1 191 ? -15.07 21.359 28.312 1 75.56 191 ARG B N 1
ATOM 4467 C CA . ARG B 1 191 ? -14.156 21.859 29.344 1 75.56 191 ARG B CA 1
ATOM 4468 C C . ARG B 1 191 ? -14.062 23.375 29.312 1 75.56 191 ARG B C 1
ATOM 4470 O O . ARG B 1 191 ? -13.969 24.016 30.359 1 75.56 191 ARG B O 1
ATOM 4477 N N . LEU B 1 192 ? -13.977 23.859 28.109 1 75.56 192 LEU B N 1
ATOM 4478 C CA . LEU B 1 192 ? -13.93 25.312 27.969 1 75.56 192 LEU B CA 1
ATOM 4479 C C . LEU B 1 192 ? -15.211 25.969 28.484 1 75.56 192 LEU B C 1
ATOM 4481 O O . LEU B 1 192 ? -15.164 27.031 29.094 1 75.56 192 LEU B O 1
ATOM 4485 N N . LYS B 1 193 ? -16.281 25.297 28.188 1 74.69 193 LYS B N 1
ATOM 4486 C CA . LYS B 1 193 ? -17.562 25.797 28.688 1 74.69 193 LYS B CA 1
ATOM 4487 C C . LYS B 1 193 ? -17.578 25.797 30.219 1 74.69 193 LYS B C 1
ATOM 4489 O O . LYS B 1 193 ? -18.016 26.766 30.844 1 74.69 193 LYS B O 1
ATOM 4494 N N . ASP B 1 194 ? -17.062 24.828 30.766 1 76.12 194 ASP B N 1
ATOM 4495 C CA . ASP B 1 194 ? -16.984 24.75 32.219 1 76.12 194 ASP B CA 1
ATOM 4496 C C . ASP B 1 194 ? -16.062 25.812 32.781 1 76.12 194 ASP B C 1
ATOM 4498 O O . ASP B 1 194 ? -16.391 26.469 33.781 1 76.12 194 ASP B O 1
ATOM 4502 N N . ALA B 1 195 ? -14.945 25.922 32.156 1 70.88 195 ALA B N 1
ATOM 4503 C CA . ALA B 1 195 ? -13.977 26.906 32.594 1 70.88 195 ALA B CA 1
ATOM 4504 C C . ALA B 1 195 ? -14.523 28.328 32.438 1 70.88 195 ALA B C 1
ATOM 4506 O O . ALA B 1 195 ? -14.289 29.172 33.312 1 70.88 195 ALA B O 1
ATOM 4507 N N . SER B 1 196 ? -15.203 28.562 31.375 1 71 196 SER B N 1
ATOM 4508 C CA . SER B 1 196 ? -15.812 29.859 31.141 1 71 196 SER B CA 1
ATOM 4509 C C . SER B 1 196 ? -16.891 30.172 32.156 1 71 196 SER B C 1
ATOM 4511 O O . SER B 1 196 ? -17.016 31.312 32.625 1 71 196 SER B O 1
ATOM 4513 N N . GLU B 1 197 ? -17.641 29.203 32.469 1 73 197 GLU B N 1
ATOM 4514 C CA . GLU B 1 197 ? -18.688 29.375 33.469 1 73 197 GLU B CA 1
ATOM 4515 C C . GLU B 1 197 ? -18.094 29.625 34.844 1 73 197 GLU B C 1
ATOM 4517 O O . GLU B 1 197 ? -18.578 30.484 35.594 1 73 197 GLU B O 1
ATOM 4522 N N . GLU B 1 198 ? -17.109 28.938 35.125 1 71.38 198 GLU B N 1
ATOM 4523 C CA . GLU B 1 198 ? -16.438 29.141 36.406 1 71.38 198 GLU B CA 1
ATOM 4524 C C . GLU B 1 198 ? -15.828 30.547 36.5 1 71.38 198 GLU B C 1
ATOM 4526 O O . GLU B 1 198 ? -15.867 31.172 37.562 1 71.38 198 GLU B O 1
ATOM 4531 N N . MET B 1 199 ? -15.273 30.984 35.438 1 67.44 199 MET B N 1
ATOM 4532 C CA . MET B 1 199 ? -14.672 32.312 35.375 1 67.44 199 MET B CA 1
ATOM 4533 C C . MET B 1 199 ? -15.734 33.406 35.469 1 67.44 199 MET B C 1
ATOM 4535 O O . MET B 1 199 ? -15.523 34.406 36.156 1 67.44 199 MET B O 1
ATOM 4539 N N . GLN B 1 200 ? -16.812 33.219 34.719 1 67 200 GLN B N 1
ATOM 4540 C CA . GLN B 1 200 ? -17.906 34.188 34.781 1 67 200 GLN B CA 1
ATOM 4541 C C . GLN B 1 200 ? -18.406 34.344 36.219 1 67 200 GLN B C 1
ATOM 4543 O O . GLN B 1 200 ? -18.75 35.438 36.656 1 67 200 GLN B O 1
ATOM 4548 N N . ASP B 1 201 ? -18.422 33.281 36.844 1 69.12 201 ASP B N 1
ATOM 4549 C CA . ASP B 1 201 ? -18.844 33.312 38.25 1 69.12 201 ASP B CA 1
ATOM 4550 C C . ASP B 1 201 ? -17.844 34.094 39.125 1 69.12 201 ASP B C 1
ATOM 4552 O O . ASP B 1 201 ? -18.25 34.812 40.031 1 69.12 201 ASP B O 1
ATOM 4556 N N . ARG B 1 202 ? -16.656 34 38.75 1 61.72 202 ARG B N 1
ATOM 4557 C CA . ARG B 1 202 ? -15.609 34.688 39.5 1 61.72 202 ARG B CA 1
ATOM 4558 C C . ARG B 1 202 ? -15.539 36.156 39.125 1 61.72 202 ARG B C 1
ATOM 4560 O O . ARG B 1 202 ? -15.195 37 39.969 1 61.72 202 ARG B O 1
ATOM 4567 N N . LEU B 1 203 ? -15.711 36.469 37.844 1 59 203 LEU B N 1
ATOM 4568 C CA . LEU B 1 203 ? -15.648 37.812 37.312 1 59 203 LEU B CA 1
ATOM 4569 C C . LEU B 1 203 ? -16.906 38.594 37.688 1 59 203 LEU B C 1
ATOM 4571 O O . LEU B 1 203 ? -16.922 39.844 37.625 1 59 203 LEU B O 1
ATOM 4575 N N . LYS B 1 204 ? -18.031 38 37.844 1 60.19 204 LYS B N 1
ATOM 4576 C CA . LYS B 1 204 ? -19.188 38.75 38.344 1 60.19 204 LYS B CA 1
ATOM 4577 C C . LYS B 1 204 ? -18.781 39.719 39.438 1 60.19 204 LYS B C 1
ATOM 4579 O O . LYS B 1 204 ? -19.359 40.781 39.594 1 60.19 204 LYS B O 1
ATOM 4584 N N . ASP B 1 205 ? -17.75 39.406 40.156 1 55.16 205 ASP B N 1
ATOM 4585 C CA . ASP B 1 205 ? -17.312 40.344 41.156 1 55.16 205 ASP B CA 1
ATOM 4586 C C . ASP B 1 205 ? -16.219 41.281 40.594 1 55.16 205 ASP B C 1
ATOM 4588 O O . ASP B 1 205 ? -15.75 42.188 41.281 1 55.16 205 ASP B O 1
ATOM 4592 N N . ALA B 1 206 ? -15.703 41 39.438 1 53.44 206 ALA B N 1
ATOM 4593 C CA . ALA B 1 206 ? -14.594 41.75 38.844 1 53.44 206 ALA B CA 1
ATOM 4594 C C . ALA B 1 206 ? -15.109 42.938 38.062 1 53.44 206 ALA B C 1
ATOM 4596 O O . ALA B 1 206 ? -16.266 42.969 37.656 1 53.44 206 ALA B O 1
ATOM 4597 N N . SER B 1 207 ? -14.32 44.062 37.812 1 56.31 207 SER B N 1
ATOM 4598 C CA . SER B 1 207 ? -14.641 45.375 37.312 1 56.31 207 SER B CA 1
ATOM 4599 C C . SER B 1 207 ? -15.062 45.344 35.844 1 56.31 207 SER B C 1
ATOM 4601 O O . SER B 1 207 ? -14.664 44.438 35.094 1 56.31 207 SER B O 1
ATOM 4603 N N . GLU B 1 208 ? -16.109 46.031 35.219 1 60.19 208 GLU B N 1
ATOM 4604 C CA . GLU B 1 208 ? -16.703 46.281 33.906 1 60.19 208 GLU B CA 1
ATOM 4605 C C . GLU B 1 208 ? -15.617 46.344 32.844 1 60.19 208 GLU B C 1
ATOM 4607 O O . GLU B 1 208 ? -15.828 45.875 31.703 1 60.19 208 GLU B O 1
ATOM 4612 N N . GLY B 1 209 ? -14.484 46.719 33.156 1 57.31 209 GLY B N 1
ATOM 4613 C CA . GLY B 1 209 ? -13.398 46.906 32.219 1 57.31 209 GLY B CA 1
ATOM 4614 C C . GLY B 1 209 ? -12.828 45.594 31.688 1 57.31 209 GLY B C 1
ATOM 4615 O O . GLY B 1 209 ? -12.5 45.5 30.5 1 57.31 209 GLY B O 1
ATOM 4616 N N . VAL B 1 210 ? -12.812 44.688 32.5 1 58.34 210 VAL B N 1
ATOM 4617 C CA . VAL B 1 210 ? -12.266 43.375 32.125 1 58.34 210 VAL B CA 1
ATOM 4618 C C . VAL B 1 210 ? -13.211 42.688 31.141 1 58.34 210 VAL B C 1
ATOM 4620 O O . VAL B 1 210 ? -12.766 42.062 30.172 1 58.34 210 VAL B O 1
ATOM 4623 N N . GLN B 1 211 ? -14.5 42.844 31.344 1 59.56 211 GLN B N 1
ATOM 4624 C CA . GLN B 1 211 ? -15.492 42.281 30.453 1 59.56 211 GLN B CA 1
ATOM 4625 C C . GLN B 1 211 ? -15.383 42.875 29.047 1 59.56 211 GLN B C 1
ATOM 4627 O O . GLN B 1 211 ? -15.516 42.156 28.047 1 59.56 211 GLN B O 1
ATOM 4632 N N . GLU B 1 212 ? -15.164 44.062 29.031 1 63.59 212 GLU B N 1
ATOM 4633 C CA . GLU B 1 212 ? -15.055 44.75 27.75 1 63.59 212 GLU B CA 1
ATOM 4634 C C . GLU B 1 212 ? -13.812 44.312 26.984 1 63.59 212 GLU B C 1
ATOM 4636 O O . GLU B 1 212 ? -13.852 44.156 25.766 1 63.59 212 GLU B O 1
ATOM 4641 N N . ARG B 1 213 ? -12.805 44.062 27.609 1 57.97 213 ARG B N 1
ATOM 4642 C CA . ARG B 1 213 ? -11.57 43.625 26.969 1 57.97 213 ARG B CA 1
ATOM 4643 C C . ARG B 1 213 ? -11.727 42.219 26.391 1 57.97 213 ARG B C 1
ATOM 4645 O O . ARG B 1 213 ? -11.234 41.938 25.297 1 57.97 213 ARG B O 1
ATOM 4652 N N . LEU B 1 214 ? -12.391 41.469 27.125 1 59.22 214 LEU B N 1
ATOM 4653 C CA . LEU B 1 214 ? -12.633 40.094 26.672 1 59.22 214 LEU B CA 1
ATOM 4654 C C . LEU B 1 214 ? -13.516 40.062 25.422 1 59.22 214 LEU B C 1
ATOM 4656 O O . LEU B 1 214 ? -13.289 39.281 24.516 1 59.22 214 LEU B O 1
ATOM 4660 N N . LYS B 1 215 ? -14.492 40.938 25.5 1 61.16 215 LYS B N 1
ATOM 4661 C CA . LYS B 1 215 ? -15.375 41.062 24.344 1 61.16 215 LYS B CA 1
ATOM 4662 C C . LYS B 1 215 ? -14.609 41.531 23.109 1 61.16 215 LYS B C 1
ATOM 4664 O O . LYS B 1 215 ? -14.812 41 22 1 61.16 215 LYS B O 1
ATOM 4669 N N . ARG B 1 216 ? -13.742 42.375 23.297 1 60.12 216 ARG B N 1
ATOM 4670 C CA . ARG B 1 216 ? -12.961 42.906 22.188 1 60.12 216 ARG B CA 1
ATOM 4671 C C . ARG B 1 216 ? -12 41.875 21.641 1 60.12 216 ARG B C 1
ATOM 4673 O O . ARG B 1 216 ? -11.805 41.75 20.422 1 60.12 216 ARG B O 1
ATOM 4680 N N . ALA B 1 217 ? -11.469 41.188 22.516 1 57.53 217 ALA B N 1
ATOM 4681 C CA . ALA B 1 217 ? -10.555 40.125 22.109 1 57.53 217 ALA B CA 1
ATOM 4682 C C . ALA B 1 217 ? -11.281 39.062 21.297 1 57.53 217 ALA B C 1
ATOM 4684 O O . ALA B 1 217 ? -10.742 38.562 20.312 1 57.53 217 ALA B O 1
ATOM 4685 N N . SER B 1 218 ? -12.477 38.875 21.75 1 57.44 218 SER B N 1
ATOM 4686 C CA . SER B 1 218 ? -13.305 37.875 21.047 1 57.44 218 SER B CA 1
ATOM 4687 C C . SER B 1 218 ? -13.672 38.375 19.656 1 57.44 218 SER B C 1
ATOM 4689 O O . SER B 1 218 ? -13.703 37.625 18.688 1 57.44 218 SER B O 1
ATOM 4691 N N . GLU B 1 219 ? -13.961 39.656 19.625 1 60.34 219 GLU B N 1
ATOM 4692 C CA . GLU B 1 219 ? -14.328 40.25 18.344 1 60.34 219 GLU B CA 1
ATOM 4693 C C . GLU B 1 219 ? -13.148 40.25 17.375 1 60.34 219 GLU B C 1
ATOM 4695 O O . GLU B 1 219 ? -13.328 40.031 16.172 1 60.34 219 GLU B O 1
ATOM 4700 N N . GLY B 1 220 ? -12.016 40.438 17.859 1 54.88 220 GLY B N 1
ATOM 4701 C CA . GLY B 1 220 ? -10.828 40.375 17.016 1 54.88 220 GLY B CA 1
ATOM 4702 C C . GLY B 1 220 ? -10.555 39 16.438 1 54.88 220 GLY B C 1
ATOM 4703 O O . GLY B 1 220 ? -10.188 38.875 15.273 1 54.88 220 GLY B O 1
ATOM 4704 N N . VAL B 1 221 ? -10.742 38.094 17.266 1 56.84 221 VAL B N 1
ATOM 4705 C CA . VAL B 1 221 ? -10.57 36.719 16.812 1 56.84 221 VAL B CA 1
ATOM 4706 C C . VAL B 1 221 ? -11.602 36.375 15.734 1 56.84 221 VAL B C 1
ATOM 4708 O O . VAL B 1 221 ? -11.273 35.75 14.727 1 56.84 221 VAL B O 1
ATOM 4711 N N . GLN B 1 222 ? -12.812 36.844 15.969 1 56.06 222 GLN B N 1
ATOM 4712 C CA . GLN B 1 222 ? -13.867 36.625 14.984 1 56.06 222 GLN B CA 1
ATOM 4713 C C . GLN B 1 222 ? -13.516 37.281 13.648 1 56.06 222 GLN B C 1
ATOM 4715 O O . GLN B 1 222 ? -13.758 36.688 12.586 1 56.06 222 GLN B O 1
ATOM 4720 N N . GLU B 1 223 ? -12.945 38.406 13.82 1 56.56 223 GLU B N 1
ATOM 4721 C CA . GLU B 1 223 ? -12.578 39.125 12.609 1 56.56 223 GLU B CA 1
ATOM 4722 C C . GLU B 1 223 ? -11.469 38.375 11.852 1 56.56 223 GLU B C 1
ATOM 4724 O O . GLU B 1 223 ? -11.508 38.312 10.625 1 56.56 223 GLU B O 1
ATOM 4729 N N . ARG B 1 224 ? -10.531 37.906 12.555 1 55.62 224 ARG B N 1
ATOM 4730 C CA . ARG B 1 224 ? -9.438 37.188 11.906 1 55.62 224 ARG B CA 1
ATOM 4731 C C . ARG B 1 224 ? -9.945 35.906 11.25 1 55.62 224 ARG B C 1
ATOM 4733 O O . ARG B 1 224 ? -9.5 35.531 10.156 1 55.62 224 ARG B O 1
ATOM 4740 N N . LEU B 1 225 ? -10.82 35.281 11.945 1 56.69 225 LEU B N 1
ATOM 4741 C CA . LEU B 1 225 ? -11.422 34.062 11.398 1 56.69 225 LEU B CA 1
ATOM 4742 C C . LEU B 1 225 ? -12.227 34.375 10.141 1 56.69 225 LEU B C 1
ATOM 4744 O O . LEU B 1 225 ? -12.172 33.625 9.164 1 56.69 225 LEU B O 1
ATOM 4748 N N . GLU B 1 226 ? -12.922 35.469 10.227 1 57.34 226 GLU B N 1
ATOM 4749 C CA . GLU B 1 226 ? -13.703 35.875 9.07 1 57.34 226 GLU B CA 1
ATOM 4750 C C . GLU B 1 226 ? -12.797 36.188 7.879 1 57.34 226 GLU B C 1
ATOM 4752 O O . GLU B 1 226 ? -13.117 35.844 6.742 1 57.34 226 GLU B O 1
ATOM 4757 N N . ASP B 1 227 ? -11.719 36.75 8.172 1 55.88 227 ASP B N 1
ATOM 4758 C CA . ASP B 1 227 ? -10.766 37.062 7.109 1 55.88 227 ASP B CA 1
ATOM 4759 C C . ASP B 1 227 ? -10.203 35.781 6.484 1 55.88 227 ASP B C 1
ATOM 4761 O O . ASP B 1 227 ? -10.07 35.688 5.262 1 55.88 227 ASP B O 1
ATOM 4765 N N . SER B 1 228 ? -9.898 34.906 7.348 1 57.22 228 SER B N 1
ATOM 4766 C CA . SER B 1 228 ? -9.359 33.656 6.848 1 57.22 228 SER B CA 1
ATOM 4767 C C . SER B 1 228 ? -10.383 32.906 5.992 1 57.22 228 SER B C 1
ATOM 4769 O O . SER B 1 228 ? -10.023 32.312 4.984 1 57.22 228 SER B O 1
ATOM 4771 N N . TYR B 1 229 ? -11.594 33.031 6.457 1 57.03 229 TYR B N 1
ATOM 4772 C CA . TYR B 1 229 ? -12.688 32.438 5.707 1 57.03 229 TYR B CA 1
ATOM 4773 C C . TYR B 1 229 ? -12.859 33.094 4.348 1 57.03 229 TYR B C 1
ATOM 4775 O O . TYR B 1 229 ? -13.07 32.406 3.34 1 57.03 229 TYR B O 1
ATOM 4783 N N . LEU B 1 230 ? -12.773 34.375 4.422 1 52.78 230 LEU B N 1
ATOM 4784 C CA . LEU B 1 230 ? -12.93 35.125 3.172 1 52.78 230 LEU B CA 1
ATOM 4785 C C . LEU B 1 230 ? -11.805 34.781 2.197 1 52.78 230 LEU B C 1
ATOM 4787 O O . LEU B 1 230 ? -12.047 34.625 0.999 1 52.78 230 LEU B O 1
ATOM 4791 N N . LEU B 1 231 ? -10.664 34.688 2.635 1 54.22 231 LEU B N 1
ATOM 4792 C CA . LEU B 1 231 ? -9.531 34.344 1.787 1 54.22 231 LEU B CA 1
ATOM 4793 C C . LEU B 1 231 ? -9.695 32.938 1.218 1 54.22 231 LEU B C 1
ATOM 4795 O O . LEU B 1 231 ? -9.352 32.688 0.058 1 54.22 231 LEU B O 1
ATOM 4799 N N . TYR B 1 232 ? -10.188 32.156 2.014 1 57.41 232 TYR B N 1
ATOM 4800 C CA . TYR B 1 232 ? -10.43 30.781 1.566 1 57.41 232 TYR B CA 1
ATOM 4801 C C . TYR B 1 232 ? -11.508 30.734 0.49 1 57.41 232 TYR B C 1
ATOM 4803 O O . TYR B 1 232 ? -11.367 30.031 -0.512 1 57.41 232 TYR B O 1
ATOM 4811 N N . GLU B 1 233 ? -12.555 31.453 0.796 1 56.38 233 GLU B N 1
ATOM 4812 C CA . GLU B 1 233 ? -13.648 31.5 -0.169 1 56.38 233 GLU B CA 1
ATOM 4813 C C . GLU B 1 233 ? -13.188 32.062 -1.508 1 56.38 233 GLU B C 1
ATOM 4815 O O . GLU B 1 233 ? -13.594 31.578 -2.566 1 56.38 233 GLU B O 1
ATOM 4820 N N . GLU B 1 234 ? -12.352 32.969 -1.435 1 55.53 234 GLU B N 1
ATOM 4821 C CA . GLU B 1 234 ? -11.797 33.562 -2.652 1 55.53 234 GLU B CA 1
ATOM 4822 C C . GLU B 1 234 ? -10.953 32.562 -3.416 1 55.53 234 GLU B C 1
ATOM 4824 O O . GLU B 1 234 ? -11.023 32.469 -4.645 1 55.53 234 GLU B O 1
ATOM 4829 N N . ARG B 1 235 ? -10.219 31.781 -2.734 1 55.44 235 ARG B N 1
ATOM 4830 C CA . ARG B 1 235 ? -9.367 30.781 -3.363 1 55.44 235 ARG B CA 1
ATOM 4831 C C . ARG B 1 235 ? -10.203 29.656 -3.965 1 55.44 235 ARG B C 1
ATOM 4833 O O . ARG B 1 235 ? -9.875 29.125 -5.027 1 55.44 235 ARG B O 1
ATOM 4840 N N . LYS B 1 236 ? -11.188 29.297 -3.205 1 59.78 236 LYS B N 1
ATOM 4841 C CA . LYS B 1 236 ? -12.141 28.297 -3.67 1 59.78 236 LYS B CA 1
ATOM 4842 C C . LYS B 1 236 ? -12.789 28.719 -4.98 1 59.78 236 LYS B C 1
ATOM 4844 O O . LYS B 1 236 ? -12.953 27.906 -5.895 1 59.78 236 LYS B O 1
ATOM 4849 N N . GLU B 1 237 ? -13.195 29.938 -4.93 1 54.47 237 GLU B N 1
ATOM 4850 C CA . GLU B 1 237 ? -13.836 30.484 -6.125 1 54.47 237 GLU B CA 1
ATOM 4851 C C . GLU B 1 237 ? -12.859 30.531 -7.297 1 54.47 237 GLU B C 1
ATOM 4853 O O . GLU B 1 237 ? -13.242 30.266 -8.438 1 54.47 237 GLU B O 1
ATOM 4858 N N . MET B 1 238 ? -11.688 30.781 -7.039 1 53.34 238 MET B N 1
ATOM 4859 C CA . MET B 1 238 ? -10.68 30.844 -8.086 1 53.34 238 MET B CA 1
ATOM 4860 C C . MET B 1 238 ? -10.406 29.453 -8.656 1 53.34 238 MET B C 1
ATOM 4862 O O . MET B 1 238 ? -10.172 29.297 -9.859 1 53.34 238 MET B O 1
ATOM 4866 N N . LYS B 1 239 ? -10.43 28.484 -7.789 1 56.69 239 LYS B N 1
ATOM 4867 C CA . LYS B 1 239 ? -10.195 27.109 -8.219 1 56.69 239 LYS B CA 1
ATOM 4868 C C . LYS B 1 239 ? -11.438 26.516 -8.859 1 56.69 239 LYS B C 1
ATOM 4870 O O . LYS B 1 239 ? -11.344 25.625 -9.711 1 56.69 239 LYS B O 1
ATOM 4875 N N . ALA B 1 240 ? -12.617 26.844 -8.422 1 55.25 240 ALA B N 1
ATOM 4876 C CA . ALA B 1 240 ? -13.891 26.328 -8.93 1 55.25 240 ALA B CA 1
ATOM 4877 C C . ALA B 1 240 ? -14.031 26.594 -10.43 1 55.25 240 ALA B C 1
ATOM 4879 O O . ALA B 1 240 ? -14.773 25.891 -11.117 1 55.25 240 ALA B O 1
ATOM 4880 N N . ALA B 1 241 ? -13.367 27.578 -10.984 1 54.38 241 ALA B N 1
ATOM 4881 C CA . ALA B 1 241 ? -13.516 27.875 -12.406 1 54.38 241 ALA B CA 1
ATOM 4882 C C . ALA B 1 241 ? -12.891 26.766 -13.25 1 54.38 241 ALA B C 1
ATOM 4884 O O . ALA B 1 241 ? -13.195 26.641 -14.438 1 54.38 241 ALA B O 1
ATOM 4885 N N . GLU B 1 242 ? -12.047 26.016 -12.797 1 55.75 242 GLU B N 1
ATOM 4886 C CA . GLU B 1 242 ? -11.375 25.016 -13.633 1 55.75 242 GLU B CA 1
ATOM 4887 C C . GLU B 1 242 ? -12.062 23.656 -13.523 1 55.75 242 GLU B C 1
ATOM 4889 O O . GLU B 1 242 ? -12.688 23.359 -12.508 1 55.75 242 GLU B O 1
ATOM 4894 N N . LYS B 1 243 ? -12.336 23.062 -14.609 1 57.28 243 LYS B N 1
ATOM 4895 C CA . LYS B 1 243 ? -12.898 21.719 -14.734 1 57.28 243 LYS B CA 1
ATOM 4896 C C . LYS B 1 243 ? -12.281 20.766 -13.719 1 57.28 243 LYS B C 1
ATOM 4898 O O . LYS B 1 243 ? -11.094 20.438 -13.82 1 57.28 243 LYS B O 1
ATOM 4903 N N . GLN B 1 244 ? -12.945 20.703 -12.57 1 67.56 244 GLN B N 1
ATOM 4904 C CA . GLN B 1 244 ? -12.367 19.938 -11.477 1 67.56 244 GLN B CA 1
ATOM 4905 C C . GLN B 1 244 ? -12.742 18.469 -11.586 1 67.56 244 GLN B C 1
ATOM 4907 O O . GLN B 1 244 ? -13.883 18.125 -11.906 1 67.56 244 GLN B O 1
ATOM 4912 N N . THR B 1 245 ? -11.82 17.562 -11.742 1 74.75 245 THR B N 1
ATOM 4913 C CA . THR B 1 245 ? -12.023 16.125 -11.68 1 74.75 245 THR B CA 1
ATOM 4914 C C . THR B 1 245 ? -12.75 15.734 -10.398 1 74.75 245 THR B C 1
ATOM 4916 O O . THR B 1 245 ? -12.836 16.531 -9.461 1 74.75 245 THR B O 1
ATOM 4919 N N . ARG B 1 246 ? -13.555 14.695 -10.492 1 76.94 246 ARG B N 1
ATOM 4920 C CA . ARG B 1 246 ? -14.266 14.18 -9.328 1 76.94 246 ARG B CA 1
ATOM 4921 C C . ARG B 1 246 ? -13.352 14.102 -8.109 1 76.94 246 ARG B C 1
ATOM 4923 O O . ARG B 1 246 ? -13.766 14.438 -6.996 1 76.94 246 ARG B O 1
ATOM 4930 N N . LYS B 1 247 ? -12.156 13.695 -8.375 1 78.62 247 LYS B N 1
ATOM 4931 C CA . LYS B 1 247 ? -11.172 13.617 -7.309 1 78.62 247 LYS B CA 1
ATOM 4932 C C . LYS B 1 247 ? -10.898 14.992 -6.699 1 78.62 247 LYS B C 1
ATOM 4934 O O . LYS B 1 247 ? -10.805 15.125 -5.48 1 78.62 247 LYS B O 1
ATOM 4939 N N . GLU B 1 248 ? -10.844 15.953 -7.535 1 75.31 248 GLU B N 1
ATOM 4940 C CA . GLU B 1 248 ? -10.555 17.312 -7.066 1 75.31 248 GLU B CA 1
ATOM 4941 C C . GLU B 1 248 ? -11.734 17.875 -6.273 1 75.31 248 GLU B C 1
ATOM 4943 O O . GLU B 1 248 ? -11.539 18.578 -5.277 1 75.31 248 GLU B O 1
ATOM 4948 N N . LEU B 1 249 ? -12.875 17.469 -6.75 1 77.25 249 LEU B N 1
ATOM 4949 C CA . LEU B 1 249 ? -14.078 17.922 -6.047 1 77.25 249 LEU B CA 1
ATOM 4950 C C . LEU B 1 249 ? -14.156 17.297 -4.66 1 77.25 249 LEU B C 1
ATOM 4952 O O . LEU B 1 249 ? -14.508 17.969 -3.689 1 77.25 249 LEU B O 1
ATOM 4956 N N . TYR B 1 250 ? -13.867 16.062 -4.637 1 80.19 250 TYR B N 1
ATOM 4957 C CA . TYR B 1 250 ? -13.852 15.367 -3.357 1 80.19 250 TYR B CA 1
ATOM 4958 C C . TYR B 1 250 ? -12.82 15.977 -2.414 1 80.19 250 TYR B C 1
ATOM 4960 O O . TYR B 1 250 ? -13.125 16.25 -1.251 1 80.19 250 TYR B O 1
ATOM 4968 N N . LEU B 1 251 ? -11.711 16.219 -2.965 1 79.25 251 LEU B N 1
ATOM 4969 C CA . LEU B 1 251 ? -10.633 16.766 -2.146 1 79.25 251 LEU B CA 1
ATOM 4970 C C . LEU B 1 251 ? -10.969 18.188 -1.685 1 79.25 251 LEU B C 1
ATOM 4972 O O . LEU B 1 251 ? -10.586 18.594 -0.583 1 79.25 251 LEU B O 1
ATOM 4976 N N . ALA B 1 252 ? -11.695 18.859 -2.492 1 75.19 252 ALA B N 1
ATOM 4977 C CA . ALA B 1 252 ? -12.125 20.203 -2.105 1 75.19 252 ALA B CA 1
ATOM 4978 C C . ALA B 1 252 ? -13.086 20.141 -0.917 1 75.19 252 ALA B C 1
ATOM 4980 O O . ALA B 1 252 ? -13 20.969 -0.006 1 75.19 252 ALA B O 1
ATOM 4981 N N . LYS B 1 253 ? -13.953 19.188 -0.93 1 77.94 253 LYS B N 1
ATOM 4982 C CA . LYS B 1 253 ? -14.883 19.016 0.179 1 77.94 253 LYS B CA 1
ATOM 4983 C C . LYS B 1 253 ? -14.148 18.656 1.468 1 77.94 253 LYS B C 1
ATOM 4985 O O . LYS B 1 253 ? -14.477 19.172 2.539 1 77.94 253 LYS B O 1
ATOM 4990 N N . ILE B 1 254 ? -13.195 17.812 1.292 1 80.38 254 ILE B N 1
ATOM 4991 C CA . ILE B 1 254 ? -12.398 17.391 2.443 1 80.38 254 ILE B CA 1
ATOM 4992 C C . ILE B 1 254 ? -11.625 18.594 2.992 1 80.38 254 ILE B C 1
ATOM 4994 O O . ILE B 1 254 ? -11.523 18.766 4.211 1 80.38 254 ILE B O 1
ATOM 4998 N N . GLU B 1 255 ? -11.125 19.344 2.117 1 75.88 255 GLU B N 1
ATOM 4999 C CA . GLU B 1 255 ? -10.383 20.531 2.531 1 75.88 255 GLU B CA 1
ATOM 5000 C C . GLU B 1 255 ? -11.281 21.516 3.258 1 75.88 255 GLU B C 1
ATOM 5002 O O . GLU B 1 255 ? -10.859 22.156 4.223 1 75.88 255 GLU B O 1
ATOM 5007 N N . GLU B 1 256 ? -12.461 21.578 2.781 1 76.06 256 GLU B N 1
ATOM 5008 C CA . GLU B 1 256 ? -13.43 22.453 3.436 1 76.06 256 GLU B CA 1
ATOM 5009 C C . GLU B 1 256 ? -13.734 21.984 4.855 1 76.06 256 GLU B C 1
ATOM 5011 O O . GLU B 1 256 ? -13.781 22.781 5.785 1 76.06 256 GLU B O 1
ATOM 5016 N N . GLN B 1 257 ? -13.883 20.75 5.016 1 77.06 257 GLN B N 1
ATOM 5017 C CA . GLN B 1 257 ? -14.148 20.188 6.336 1 77.06 257 GLN B CA 1
ATOM 5018 C C . GLN B 1 257 ? -12.945 20.375 7.262 1 77.06 257 GLN B C 1
ATOM 5020 O O . GLN B 1 257 ? -13.109 20.672 8.445 1 77.06 257 GLN B O 1
ATOM 5025 N N . ARG B 1 258 ? -11.828 20.188 6.719 1 75.62 258 ARG B N 1
ATOM 5026 C CA . ARG B 1 258 ? -10.602 20.391 7.484 1 75.62 258 ARG B CA 1
ATOM 5027 C C . ARG B 1 258 ? -10.492 21.828 7.965 1 75.62 258 ARG B C 1
ATOM 5029 O O . ARG B 1 258 ? -10.102 22.078 9.102 1 75.62 258 ARG B O 1
ATOM 5036 N N . ARG B 1 259 ? -10.844 22.656 7.129 1 73.62 259 ARG B N 1
ATOM 5037 C CA . ARG B 1 259 ? -10.781 24.078 7.461 1 73.62 259 ARG B CA 1
ATOM 5038 C C . ARG B 1 259 ? -11.781 24.422 8.562 1 73.62 259 ARG B C 1
ATOM 5040 O O . ARG B 1 259 ? -11.469 25.188 9.477 1 73.62 259 ARG B O 1
ATOM 5047 N N . GLU B 1 260 ? -12.883 23.875 8.406 1 76 260 GLU B N 1
ATOM 5048 C CA . GLU B 1 260 ? -13.906 24.109 9.422 1 76 260 GLU B CA 1
ATOM 5049 C C . GLU B 1 260 ? -13.438 23.625 10.789 1 76 260 GLU B C 1
ATOM 5051 O O . GLU B 1 260 ? -13.609 24.328 11.797 1 76 260 GLU B O 1
ATOM 5056 N N . ARG B 1 261 ? -12.852 22.547 10.789 1 76.88 261 ARG B N 1
ATOM 5057 C CA . ARG B 1 261 ? -12.367 21.984 12.047 1 76.88 261 ARG B CA 1
ATOM 5058 C C . ARG B 1 261 ? -11.203 22.797 12.594 1 76.88 261 ARG B C 1
ATOM 5060 O O . ARG B 1 261 ? -11.102 23.016 13.805 1 76.88 261 ARG B O 1
ATOM 5067 N N . LYS B 1 262 ? -10.398 23.219 11.711 1 74.81 262 LYS B N 1
ATOM 5068 C CA . LYS B 1 262 ? -9.281 24.062 12.117 1 74.81 262 LYS B CA 1
ATOM 5069 C C . LYS B 1 262 ? -9.773 25.391 12.695 1 74.81 262 LYS B C 1
ATOM 5071 O O . LYS B 1 262 ? -9.219 25.891 13.68 1 74.81 262 LYS B O 1
ATOM 5076 N N . GLU B 1 263 ? -10.734 25.859 12.047 1 74 263 GLU B N 1
ATOM 5077 C CA . GLU B 1 263 ? -11.328 27.094 12.539 1 74 263 GLU B CA 1
ATOM 5078 C C . GLU B 1 263 ? -11.938 26.906 13.922 1 74 263 GLU B C 1
ATOM 5080 O O . GLU B 1 263 ? -11.789 27.781 14.789 1 74 263 GLU B O 1
ATOM 5085 N N . GLN B 1 264 ? -12.562 25.844 14.023 1 76.12 264 GLN B N 1
ATOM 5086 C CA . GLN B 1 264 ? -13.133 25.531 15.336 1 76.12 264 GLN B CA 1
ATOM 5087 C C . GLN B 1 264 ? -12.039 25.422 16.391 1 76.12 264 GLN B C 1
ATOM 5089 O O . GLN B 1 264 ? -12.188 25.938 17.5 1 76.12 264 GLN B O 1
ATOM 5094 N N . LEU B 1 265 ? -11.008 24.844 16.047 1 77.81 265 LEU B N 1
ATOM 5095 C CA . LEU B 1 265 ? -9.898 24.672 16.969 1 77.81 265 LEU B CA 1
ATOM 5096 C C . LEU B 1 265 ? -9.227 26 17.266 1 77.81 265 LEU B C 1
ATOM 5098 O O . LEU B 1 265 ? -8.797 26.266 18.391 1 77.81 265 LEU B O 1
ATOM 5102 N N . THR B 1 266 ? -9.125 26.812 16.266 1 74 266 THR B N 1
ATOM 5103 C CA . THR B 1 266 ? -8.562 28.141 16.453 1 74 266 THR B CA 1
ATOM 5104 C C . THR B 1 266 ? -9.438 28.969 17.391 1 74 266 THR B C 1
ATOM 5106 O O . THR B 1 266 ? -8.93 29.688 18.25 1 74 266 THR B O 1
ATOM 5109 N N . GLN B 1 267 ? -10.695 28.844 17.156 1 73 267 GLN B N 1
ATOM 5110 C CA . GLN B 1 267 ? -11.625 29.547 18.031 1 73 267 GLN B CA 1
ATOM 5111 C C . GLN B 1 267 ? -11.477 29.078 19.484 1 73 267 GLN B C 1
ATOM 5113 O O . GLN B 1 267 ? -11.477 29.891 20.406 1 73 267 GLN B O 1
ATOM 5118 N N . LEU B 1 268 ? -11.32 27.844 19.609 1 75.88 268 LEU B N 1
ATOM 5119 C CA . LEU B 1 268 ? -11.133 27.281 20.938 1 75.88 268 LEU B CA 1
ATOM 5120 C C . LEU B 1 268 ? -9.82 27.766 21.562 1 75.88 268 LEU B C 1
ATOM 5122 O O . LEU B 1 268 ? -9.773 28.109 22.734 1 75.88 268 LEU B O 1
ATOM 5126 N N . SER B 1 269 ? -8.805 27.812 20.812 1 75.25 269 SER B N 1
ATOM 5127 C CA . SER B 1 269 ? -7.5 28.266 21.281 1 75.25 269 SER B CA 1
ATOM 5128 C C . SER B 1 269 ? -7.551 29.734 21.703 1 75.25 269 SER B C 1
ATOM 5130 O O . SER B 1 269 ? -6.938 30.109 22.703 1 75.25 269 SER B O 1
ATOM 5132 N N . GLU B 1 270 ? -8.18 30.484 20.953 1 73.25 270 GLU B N 1
ATOM 5133 C CA . GLU B 1 270 ? -8.297 31.906 21.266 1 73.25 270 GLU B CA 1
ATOM 5134 C C . GLU B 1 270 ? -9.086 32.125 22.547 1 73.25 270 GLU B C 1
ATOM 5136 O O . GLU B 1 270 ? -8.75 33 23.344 1 73.25 270 GLU B O 1
ATOM 5141 N N . LYS B 1 271 ? -10.102 31.406 22.641 1 71.75 271 LYS B N 1
ATOM 5142 C CA . LYS B 1 271 ? -10.875 31.5 23.875 1 71.75 271 LYS B CA 1
ATOM 5143 C C . LYS B 1 271 ? -10.031 31.125 25.094 1 71.75 271 LYS B C 1
ATOM 5145 O O . LYS B 1 271 ? -10.117 31.766 26.141 1 71.75 271 LYS B O 1
ATOM 5150 N N . VAL B 1 272 ? -9.242 30.125 24.891 1 76.19 272 VAL B N 1
ATOM 5151 C CA . VAL B 1 272 ? -8.359 29.703 25.984 1 76.19 272 VAL B CA 1
ATOM 5152 C C . VAL B 1 272 ? -7.336 30.797 26.266 1 76.19 272 VAL B C 1
ATOM 5154 O O . VAL B 1 272 ? -7.023 31.078 27.422 1 76.19 272 VAL B O 1
ATOM 5157 N N . GLU B 1 273 ? -6.824 31.406 25.234 1 74.69 273 GLU B N 1
ATOM 5158 C CA . GLU B 1 273 ? -5.852 32.469 25.406 1 74.69 273 GLU B CA 1
ATOM 5159 C C . GLU B 1 273 ? -6.469 33.688 26.109 1 74.69 273 GLU B C 1
ATOM 5161 O O . GLU B 1 273 ? -5.82 34.344 26.938 1 74.69 273 GLU B O 1
ATOM 5166 N N . ALA B 1 274 ? -7.617 33.969 25.75 1 69.75 274 ALA B N 1
ATOM 5167 C CA . ALA B 1 274 ? -8.328 35.062 26.406 1 69.75 274 ALA B CA 1
ATOM 5168 C C . ALA B 1 274 ? -8.508 34.781 27.891 1 69.75 274 ALA B C 1
ATOM 5170 O O . ALA B 1 274 ? -8.336 35.688 28.719 1 69.75 274 ALA B O 1
ATOM 5171 N N . LEU B 1 275 ? -8.812 33.625 28.156 1 72.06 275 LEU B N 1
ATOM 5172 C CA . LEU B 1 275 ? -8.977 33.219 29.547 1 72.06 275 LEU B CA 1
ATOM 5173 C C . LEU B 1 275 ? -7.652 33.312 30.297 1 72.06 275 LEU B C 1
ATOM 5175 O O . LEU B 1 275 ? -7.602 33.75 31.438 1 72.06 275 LEU B O 1
ATOM 5179 N N . LEU B 1 276 ? -6.676 32.875 29.641 1 73.5 276 LEU B N 1
ATOM 5180 C CA . LEU B 1 276 ? -5.344 32.906 30.234 1 73.5 276 LEU B CA 1
ATOM 5181 C C . LEU B 1 276 ? -4.898 34.344 30.5 1 73.5 276 LEU B C 1
ATOM 5183 O O . LEU B 1 276 ? -4.285 34.625 31.531 1 73.5 276 LEU B O 1
ATOM 5187 N N . ARG B 1 277 ? -5.09 35.219 29.625 1 71.5 277 ARG B N 1
ATOM 5188 C CA . ARG B 1 277 ? -4.754 36.625 29.797 1 71.5 277 ARG B CA 1
ATOM 5189 C C . ARG B 1 277 ? -5.52 37.25 30.953 1 71.5 277 ARG B C 1
ATOM 5191 O O . ARG B 1 277 ? -4.969 38.031 31.719 1 71.5 277 ARG B O 1
ATOM 5198 N N . THR B 1 278 ? -6.695 36.875 31.094 1 67.62 278 THR B N 1
ATOM 5199 C CA . THR B 1 278 ? -7.516 37.406 32.188 1 67.62 278 THR B CA 1
ATOM 5200 C C . THR B 1 278 ? -6.984 36.906 33.531 1 67.62 278 THR B C 1
ATOM 5202 O O . THR B 1 278 ? -6.961 37.656 34.5 1 67.62 278 THR B O 1
ATOM 5205 N N . VAL B 1 279 ? -6.629 35.656 33.5 1 67.31 279 VAL B N 1
ATOM 5206 C CA . VAL B 1 279 ? -6.09 35.094 34.75 1 67.31 279 VAL B CA 1
ATOM 5207 C C . VAL B 1 279 ? -4.766 35.781 35.094 1 67.31 279 VAL B C 1
ATOM 5209 O O . VAL B 1 279 ? -4.48 36.031 36.25 1 67.31 279 VAL B O 1
ATOM 5212 N N . ARG B 1 280 ? -3.979 36.031 34.094 1 66.56 280 ARG B N 1
ATOM 5213 C CA . ARG B 1 280 ? -2.701 36.688 34.312 1 66.56 280 ARG B CA 1
ATOM 5214 C C . ARG B 1 280 ? -2.904 38.094 34.875 1 66.56 280 ARG B C 1
ATOM 5216 O O . ARG B 1 280 ? -2.162 38.531 35.75 1 66.56 280 ARG B O 1
ATOM 5223 N N . LEU B 1 281 ? -3.809 38.781 34.438 1 61.19 281 LEU B N 1
ATOM 5224 C CA . LEU B 1 281 ? -4.098 40.125 34.875 1 61.19 281 LEU B CA 1
ATOM 5225 C C . LEU B 1 281 ? -4.637 40.156 36.312 1 61.19 281 LEU B C 1
ATOM 5227 O O . LEU B 1 281 ? -4.32 41.031 37.094 1 61.19 281 LEU B O 1
ATOM 5231 N N . GLU B 1 282 ? -5.32 39.062 36.562 1 59.97 282 GLU B N 1
ATOM 5232 C CA . GLU B 1 282 ? -5.84 39 37.938 1 59.97 282 GLU B CA 1
ATOM 5233 C C . GLU B 1 282 ? -4.754 38.562 38.906 1 59.97 282 GLU B C 1
ATOM 5235 O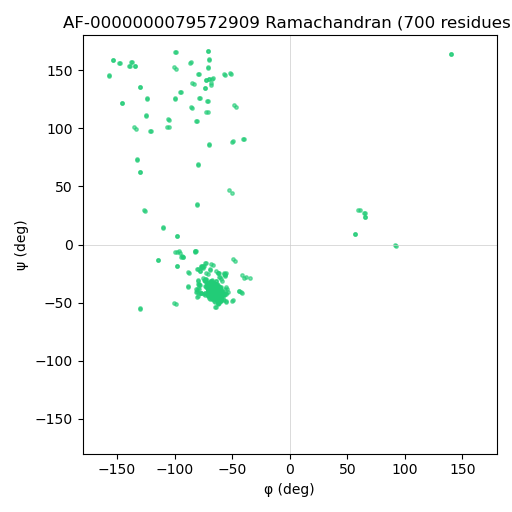 O . GLU B 1 282 ? -4.785 38.938 40.094 1 59.97 282 GLU B O 1
ATOM 5240 N N . ASN B 1 283 ? -3.969 37.531 38.531 1 57.44 283 ASN B N 1
ATOM 5241 C CA . ASN B 1 283 ? -2.904 37 39.375 1 57.44 283 ASN B CA 1
ATOM 5242 C C . ASN B 1 283 ? -1.94 38.125 39.812 1 57.44 283 ASN B C 1
ATOM 5244 O O . ASN B 1 283 ? -1.307 38.031 40.844 1 57.44 283 ASN B O 1
ATOM 5248 N N . GLU B 1 284 ? -1.509 39.125 39 1 52.5 284 GLU B N 1
ATOM 5249 C CA . GLU B 1 284 ? -0.688 40.188 39.531 1 52.5 284 GLU B CA 1
ATOM 5250 C C . GLU B 1 284 ? -1.284 40.75 40.844 1 52.5 284 GLU B C 1
ATOM 5252 O O . GLU B 1 284 ? -0.567 41.344 41.656 1 52.5 284 GLU B O 1
ATOM 5257 N N . ALA B 1 285 ? -2.508 40.438 41.156 1 51.62 285 ALA B N 1
ATOM 5258 C CA . ALA B 1 285 ? -3.027 41.031 42.406 1 51.62 285 ALA B CA 1
ATOM 5259 C C . ALA B 1 285 ? -2.949 40.062 43.562 1 51.62 285 ALA B C 1
ATOM 5261 O O . ALA B 1 285 ? -2.734 40.438 44.719 1 51.62 285 ALA B O 1
ATOM 5262 N N . GLN B 1 286 ? -3.473 38.719 43.5 1 51.59 286 GLN B N 1
ATOM 5263 C CA . GLN B 1 286 ? -3.457 37.812 44.656 1 51.59 286 GLN B CA 1
ATOM 5264 C C . GLN B 1 286 ? -2.951 36.438 44.281 1 51.59 286 GLN B C 1
ATOM 5266 O O . GLN B 1 286 ? -3.469 35.812 43.344 1 51.59 286 GLN B O 1
ATOM 5271 N N . GLU B 1 287 ? -1.749 36.062 44.5 1 52.44 287 GLU B N 1
ATOM 5272 C CA . GLU B 1 287 ? -0.938 34.844 44.281 1 52.44 287 GLU B CA 1
ATOM 5273 C C . GLU B 1 287 ? -1.644 33.594 44.812 1 52.44 287 GLU B C 1
ATOM 5275 O O . GLU B 1 287 ? -1.428 33.188 45.938 1 52.44 287 GLU B O 1
ATOM 5280 N N . SER B 1 288 ? -2.922 33.219 44.688 1 55.59 288 SER B N 1
ATOM 5281 C CA . SER B 1 288 ? -3.436 32.031 45.344 1 55.59 288 SER B CA 1
ATOM 5282 C C . SER B 1 288 ? -3.141 30.766 44.531 1 55.59 288 SER B C 1
ATOM 5284 O O . SER B 1 288 ? -3.01 30.828 43.281 1 55.59 288 SER B O 1
ATOM 5286 N N . GLU B 1 289 ? -2.717 29.578 45.125 1 57.94 289 GLU B N 1
ATOM 5287 C CA . GLU B 1 289 ? -2.408 28.219 44.688 1 57.94 289 GLU B CA 1
ATOM 5288 C C . GLU B 1 289 ? -3.422 27.719 43.656 1 57.94 289 GLU B C 1
ATOM 5290 O O . GLU B 1 289 ? -3.057 27.047 42.688 1 57.94 289 GLU B O 1
ATOM 5295 N N . SER B 1 290 ? -4.707 28.031 43.906 1 58.03 290 SER B N 1
ATOM 5296 C CA . SER B 1 290 ? -5.789 27.594 43.031 1 58.03 290 SER B CA 1
ATOM 5297 C C . SER B 1 290 ? -5.621 28.141 41.625 1 58.03 290 SER B C 1
ATOM 5299 O O . SER B 1 290 ? -5.879 27.453 40.656 1 58.03 290 SER B O 1
ATOM 5301 N N . LYS B 1 291 ? -5.023 29.188 41.625 1 61.41 291 LYS B N 1
ATOM 5302 C CA . LYS B 1 291 ? -4.883 29.875 40.344 1 61.41 291 LYS B CA 1
ATOM 5303 C C . LYS B 1 291 ? -3.762 29.266 39.5 1 61.41 291 LYS B C 1
ATOM 5305 O O . LYS B 1 291 ? -3.855 29.203 38.281 1 61.41 291 LYS B O 1
ATOM 5310 N N . GLY B 1 292 ? -2.83 28.812 40.281 1 63.16 292 GLY B N 1
ATOM 5311 C CA . GLY B 1 292 ? -1.755 28.094 39.594 1 63.16 292 GLY B CA 1
ATOM 5312 C C . GLY B 1 292 ? -2.227 26.844 38.875 1 63.16 292 GLY B C 1
ATOM 5313 O O . GLY B 1 292 ? -1.794 26.562 37.781 1 63.16 292 GLY B O 1
ATOM 5314 N N . ASN B 1 293 ? -3.201 26.156 39.531 1 67.81 293 ASN B N 1
ATOM 5315 C CA . ASN B 1 293 ? -3.75 24.938 38.906 1 67.81 293 ASN B CA 1
ATOM 5316 C C . ASN B 1 293 ? -4.57 25.266 37.688 1 67.81 293 ASN B C 1
ATOM 5318 O O . ASN B 1 293 ? -4.52 24.531 36.688 1 67.81 293 ASN B O 1
ATOM 5322 N N . TRP B 1 294 ? -5.219 26.375 37.75 1 70 294 TRP B N 1
ATOM 5323 C CA . TRP B 1 294 ? -6.039 26.781 36.625 1 70 294 TRP B CA 1
ATOM 5324 C C . TRP B 1 294 ? -5.168 27.156 35.438 1 70 294 TRP B C 1
ATOM 5326 O O . TRP B 1 294 ? -5.492 26.812 34.281 1 70 294 TRP B O 1
ATOM 5336 N N . ARG B 1 295 ? -4.121 27.844 35.719 1 71.19 295 ARG B N 1
ATOM 5337 C CA . ARG B 1 295 ? -3.193 28.203 34.656 1 71.19 295 ARG B CA 1
ATOM 5338 C C . ARG B 1 295 ? -2.617 26.953 34 1 71.19 295 ARG B C 1
ATOM 5340 O O . ARG B 1 295 ? -2.488 26.906 32.781 1 71.19 295 ARG B O 1
ATOM 5347 N N . LYS B 1 296 ? -2.379 26.047 34.812 1 72.69 296 LYS B N 1
ATOM 5348 C CA . LYS B 1 296 ? -1.82 24.812 34.281 1 72.69 296 LYS B CA 1
ATOM 5349 C C . LYS B 1 296 ? -2.846 24.078 33.406 1 72.69 296 LYS B C 1
ATOM 5351 O O . LYS B 1 296 ? -2.512 23.531 32.375 1 72.69 296 LYS B O 1
ATOM 5356 N N . GLU B 1 297 ? -4.047 24.062 33.906 1 73.38 297 GLU B N 1
ATOM 5357 C CA . GLU B 1 297 ? -5.109 23.391 33.156 1 73.38 297 GLU B CA 1
ATOM 5358 C C . GLU B 1 297 ? -5.367 24.062 31.812 1 73.38 297 GLU B C 1
ATOM 5360 O O . GLU B 1 297 ? -5.559 23.391 30.797 1 73.38 297 GLU B O 1
ATOM 5365 N N . LEU B 1 298 ? -5.34 25.328 31.891 1 75.5 298 LEU B N 1
ATOM 5366 C CA . LEU B 1 298 ? -5.586 26.078 30.656 1 75.5 298 LEU B CA 1
ATOM 5367 C C . LEU B 1 298 ? -4.422 25.922 29.688 1 75.5 298 LEU B C 1
ATOM 5369 O O . LEU B 1 298 ? -4.629 25.828 28.469 1 75.5 298 LEU B O 1
ATOM 5373 N N . ALA B 1 299 ? -3.322 25.875 30.266 1 69.56 299 ALA B N 1
ATOM 5374 C CA . ALA B 1 299 ? -2.143 25.672 29.438 1 69.56 299 ALA B CA 1
ATOM 5375 C C . ALA B 1 299 ? -2.166 24.281 28.797 1 69.56 299 ALA B C 1
ATOM 5377 O O . ALA B 1 299 ? -1.787 24.109 27.625 1 69.56 299 ALA B O 1
ATOM 5378 N N . GLN B 1 300 ? -2.668 23.359 29.547 1 74.5 300 GLN B N 1
ATOM 5379 C CA . GLN B 1 300 ? -2.795 22 29.031 1 74.5 300 GLN B CA 1
ATOM 5380 C C . GLN B 1 300 ? -3.838 21.938 27.922 1 74.5 300 GLN B C 1
ATOM 5382 O O . GLN B 1 300 ? -3.65 21.234 26.922 1 74.5 300 GLN B O 1
ATOM 5387 N N . MET B 1 301 ? -4.863 22.656 28.109 1 75.69 301 MET B N 1
ATOM 5388 C CA . MET B 1 301 ? -5.906 22.703 27.078 1 75.69 301 MET B CA 1
ATOM 5389 C C . MET B 1 301 ? -5.375 23.312 25.797 1 75.69 301 MET B C 1
ATOM 5391 O O . MET B 1 301 ? -5.68 22.812 24.703 1 75.69 301 MET B O 1
ATOM 5395 N N . ARG B 1 302 ? -4.613 24.297 25.984 1 74.56 302 ARG B N 1
ATOM 5396 C CA . ARG B 1 302 ? -4.004 24.922 24.828 1 74.56 302 ARG B CA 1
ATOM 5397 C C . ARG B 1 302 ? -3.086 23.953 24.094 1 74.56 302 ARG B C 1
ATOM 5399 O O . ARG B 1 302 ? -3.111 23.859 22.859 1 74.56 302 ARG B O 1
ATOM 5406 N N . SER B 1 303 ? -2.391 23.219 24.859 1 70.88 303 SER B N 1
ATOM 5407 C CA . SER B 1 303 ? -1.476 22.25 24.266 1 70.88 303 SER B CA 1
ATOM 5408 C C . SER B 1 303 ? -2.234 21.141 23.547 1 70.88 303 SER B C 1
ATOM 5410 O O . SER B 1 303 ? -1.818 20.703 22.469 1 70.88 303 SER B O 1
ATOM 5412 N N . ASN B 1 304 ? -3.312 20.719 24.078 1 71.62 304 ASN B N 1
ATOM 5413 C CA . ASN B 1 304 ? -4.141 19.688 23.453 1 71.62 304 ASN B CA 1
ATOM 5414 C C . ASN B 1 304 ? -4.738 20.188 22.125 1 71.62 304 ASN B C 1
ATOM 5416 O O . ASN B 1 304 ? -4.832 19.422 21.172 1 71.62 304 ASN B O 1
ATOM 5420 N N . ILE B 1 305 ? -5.086 21.422 22.141 1 76.44 305 ILE B N 1
ATOM 5421 C CA . ILE B 1 305 ? -5.66 22.016 20.938 1 76.44 305 ILE B CA 1
ATOM 5422 C C . ILE B 1 305 ? -4.605 22.062 19.828 1 76.44 305 ILE B C 1
ATOM 5424 O O . ILE B 1 305 ? -4.887 21.719 18.672 1 76.44 305 ILE B O 1
ATOM 5428 N N . LEU B 1 306 ? -3.434 22.406 20.25 1 67.44 306 LEU B N 1
ATOM 5429 C CA . LEU B 1 306 ? -2.346 22.484 19.281 1 67.44 306 LEU B CA 1
ATOM 5430 C C . LEU B 1 306 ? -1.984 21.109 18.75 1 67.44 306 LEU B C 1
ATOM 5432 O O . LEU B 1 306 ? -1.716 20.938 17.547 1 67.44 306 LEU B O 1
ATOM 5436 N N . SER B 1 307 ? -2.078 20.188 19.641 1 68.38 307 SER B N 1
ATOM 5437 C CA . SER B 1 307 ? -1.777 18.828 19.234 1 68.38 307 SER B CA 1
ATOM 5438 C C . SER B 1 307 ? -2.82 18.297 18.25 1 68.38 307 SER B C 1
ATOM 5440 O O . SER B 1 307 ? -2.48 17.625 17.281 1 68.38 307 SER B O 1
ATOM 5442 N N . GLU B 1 308 ? -4.016 18.641 18.562 1 73.94 308 GLU B N 1
ATOM 5443 C CA . GLU B 1 308 ? -5.086 18.203 17.672 1 73.94 308 GLU B CA 1
ATOM 5444 C C . GLU B 1 308 ? -4.973 18.875 16.297 1 73.94 308 GLU B C 1
ATOM 5446 O O . GLU B 1 308 ? -5.281 18.25 15.281 1 73.94 308 GLU B O 1
ATOM 5451 N N . ARG B 1 309 ? -4.535 20.047 16.312 1 70.88 309 ARG B N 1
ATOM 5452 C CA . ARG B 1 309 ? -4.332 20.766 15.062 1 70.88 309 ARG B CA 1
ATOM 5453 C C . ARG B 1 309 ? -3.234 20.109 14.227 1 70.88 309 ARG B C 1
ATOM 5455 O O . ARG B 1 309 ? -3.352 20.016 13.008 1 70.88 309 ARG B O 1
ATOM 5462 N N . GLN B 1 310 ? -2.326 19.672 14.93 1 64.44 310 GLN B N 1
ATOM 5463 C CA . GLN B 1 310 ? -1.219 19 14.25 1 64.44 310 GLN B CA 1
ATOM 5464 C C . GLN B 1 310 ? -1.654 17.656 13.664 1 64.44 310 GLN B C 1
ATOM 5466 O O . GLN B 1 310 ? -1.255 17.312 12.555 1 64.44 310 GLN B O 1
ATOM 5471 N N . LYS B 1 311 ? -2.463 17 14.398 1 68.25 311 LYS B N 1
ATOM 5472 C CA . LYS B 1 311 ? -2.955 15.703 13.938 1 68.25 311 LYS B CA 1
ATOM 5473 C C . LYS B 1 311 ? -3.818 15.852 12.688 1 68.25 311 LYS B C 1
ATOM 5475 O O . LYS B 1 311 ? -3.789 15 11.797 1 68.25 311 LYS B O 1
ATOM 5480 N N . LEU B 1 312 ? -4.582 16.875 12.648 1 68.75 312 LEU B N 1
ATOM 5481 C CA . LEU B 1 312 ? -5.434 17.141 11.5 1 68.75 312 LEU B CA 1
ATOM 5482 C C . LEU B 1 312 ? -4.602 17.281 10.227 1 68.75 312 LEU B C 1
ATOM 5484 O O . LEU B 1 312 ? -5.047 16.906 9.141 1 68.75 312 LEU B O 1
ATOM 5488 N N . GLY B 1 313 ? -3.4 17.781 10.43 1 62.69 313 GLY B N 1
ATOM 5489 C CA . GLY B 1 313 ? -2.512 17.969 9.297 1 62.69 313 GLY B CA 1
ATOM 5490 C C . GLY B 1 313 ? -1.897 16.672 8.797 1 62.69 313 GLY B C 1
ATOM 5491 O O . GLY B 1 313 ? -1.434 16.594 7.66 1 62.69 313 GLY B O 1
ATOM 5492 N N . SER B 1 314 ? -1.912 15.719 9.625 1 60.59 314 SER B N 1
ATOM 5493 C CA . SER B 1 314 ? -1.277 14.453 9.266 1 60.59 314 SER B CA 1
ATOM 5494 C C . SER B 1 314 ? -2.195 13.602 8.391 1 60.59 314 SER B C 1
ATOM 5496 O O . SER B 1 314 ? -1.771 12.578 7.848 1 60.59 314 SER B O 1
ATOM 5498 N N . ARG B 1 315 ? -3.447 14.078 8.188 1 59.62 315 ARG B N 1
ATOM 5499 C CA . ARG B 1 315 ? -4.383 13.352 7.34 1 59.62 315 ARG B CA 1
ATOM 5500 C C . ARG B 1 315 ? -4.133 13.648 5.867 1 59.62 315 ARG B C 1
ATOM 5502 O O . ARG B 1 315 ? -4.312 14.781 5.418 1 59.62 315 ARG B O 1
ATOM 5509 N N . THR B 1 316 ? -3.547 12.609 5.234 1 65 316 THR B N 1
ATOM 5510 C CA . THR B 1 316 ? -3.113 12.828 3.859 1 65 316 THR B CA 1
ATOM 5511 C C . THR B 1 316 ? -4.297 12.734 2.898 1 65 316 THR B C 1
ATOM 5513 O O . THR B 1 316 ? -5.273 12.039 3.172 1 65 316 THR B O 1
ATOM 5516 N N . ASP B 1 317 ? -4.23 13.5 1.884 1 74.94 317 ASP B N 1
ATOM 5517 C CA . ASP B 1 317 ? -5.199 13.469 0.792 1 74.94 317 ASP B CA 1
ATOM 5518 C C . ASP B 1 317 ? -5.281 12.078 0.17 1 74.94 317 ASP B C 1
ATOM 5520 O O . ASP B 1 317 ? -6.359 11.633 -0.222 1 74.94 317 ASP B O 1
ATOM 5524 N N . ARG B 1 318 ? -4.223 11.43 0.328 1 78.94 318 ARG B N 1
ATOM 5525 C CA . ARG 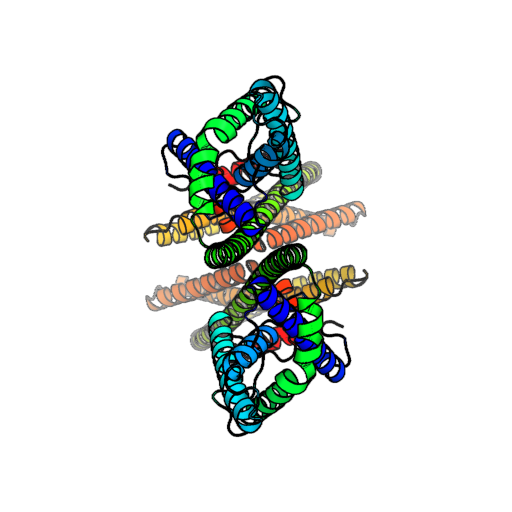B 1 318 ? -4.176 10.117 -0.296 1 78.94 318 ARG B CA 1
ATOM 5526 C C . ARG B 1 318 ? -5.043 9.117 0.464 1 78.94 318 ARG B C 1
ATOM 5528 O O . ARG B 1 318 ? -5.73 8.289 -0.145 1 78.94 318 ARG B O 1
ATOM 5535 N N . ASN B 1 319 ? -4.988 9.18 1.734 1 82.69 319 ASN B N 1
ATOM 5536 C CA . ASN B 1 319 ? -5.816 8.289 2.543 1 82.69 319 ASN B CA 1
ATOM 5537 C C . ASN B 1 319 ? -7.305 8.516 2.273 1 82.69 319 ASN B C 1
ATOM 5539 O O . ASN B 1 319 ? -8.07 7.555 2.189 1 82.69 319 ASN B O 1
ATOM 5543 N N . TYR B 1 320 ? -7.633 9.734 2.098 1 83.94 320 TYR B N 1
ATOM 5544 C CA . TYR B 1 320 ? -9.031 10.055 1.841 1 83.94 320 TYR B CA 1
ATOM 5545 C C . TYR B 1 320 ? -9.461 9.562 0.462 1 83.94 320 TYR B C 1
ATOM 5547 O O . TYR B 1 320 ? -10.586 9.086 0.286 1 83.94 320 TYR B O 1
ATOM 5555 N N . VAL B 1 321 ? -8.555 9.734 -0.447 1 85.06 321 VAL B N 1
ATOM 5556 C CA . VAL B 1 321 ? -8.867 9.281 -1.798 1 85.06 321 VAL B CA 1
ATOM 5557 C C . VAL B 1 321 ? -9.055 7.766 -1.803 1 85.06 321 VAL B C 1
ATOM 5559 O O . VAL B 1 321 ? -9.977 7.25 -2.438 1 85.06 321 VAL B O 1
ATOM 5562 N N . ASN B 1 322 ? -8.164 7.129 -1.12 1 88.12 322 ASN B N 1
ATOM 5563 C CA . ASN B 1 322 ? -8.281 5.676 -1.014 1 88.12 322 ASN B CA 1
ATOM 5564 C C . ASN B 1 322 ? -9.594 5.266 -0.347 1 88.12 322 ASN B C 1
ATOM 5566 O O . ASN B 1 322 ? -10.234 4.305 -0.771 1 88.12 322 ASN B O 1
ATOM 5570 N N . ALA B 1 323 ? -10 5.953 0.646 1 88.25 323 ALA B N 1
ATOM 5571 C CA . ALA B 1 323 ? -11.273 5.688 1.316 1 88.25 323 ALA B CA 1
ATOM 5572 C C . ALA B 1 323 ? -12.445 5.918 0.374 1 88.25 323 ALA B C 1
ATOM 5574 O O . ALA B 1 323 ? -13.398 5.133 0.354 1 88.25 323 ALA B O 1
ATOM 5575 N N . MET B 1 324 ? -12.344 6.965 -0.389 1 87.12 324 MET B N 1
ATOM 5576 C CA . MET B 1 324 ? -13.398 7.277 -1.349 1 87.12 324 MET B CA 1
ATOM 5577 C C . MET B 1 324 ? -13.555 6.156 -2.373 1 87.12 324 MET B C 1
ATOM 5579 O O . MET B 1 324 ? -14.672 5.785 -2.73 1 87.12 324 MET B O 1
ATOM 5583 N N . ARG B 1 325 ? -12.422 5.676 -2.809 1 88.25 325 ARG B N 1
ATOM 5584 C CA . ARG B 1 325 ? -12.461 4.59 -3.785 1 88.25 325 ARG B CA 1
ATOM 5585 C C . ARG B 1 325 ? -13.172 3.367 -3.219 1 88.25 325 ARG B C 1
ATOM 5587 O O . ARG B 1 325 ? -13.984 2.742 -3.906 1 88.25 325 ARG B O 1
ATOM 5594 N N . GLN B 1 326 ? -12.867 3.082 -2.021 1 90.25 326 GLN B N 1
ATOM 5595 C CA . GLN B 1 326 ? -13.508 1.947 -1.364 1 90.25 326 GLN B CA 1
ATOM 5596 C C . GLN B 1 326 ? -15.008 2.178 -1.198 1 90.25 326 GLN B C 1
ATOM 5598 O O . GLN B 1 326 ? -15.805 1.267 -1.418 1 90.25 326 GLN B O 1
ATOM 5603 N N . LEU B 1 327 ? -15.375 3.344 -0.84 1 89.75 327 LEU B N 1
ATOM 5604 C CA . LEU B 1 327 ? -16.766 3.66 -0.575 1 89.75 327 LEU B CA 1
ATOM 5605 C C . LEU B 1 327 ? -17.578 3.705 -1.871 1 89.75 327 LEU B C 1
ATOM 5607 O O . LEU B 1 327 ? -18.75 3.346 -1.889 1 89.75 327 LEU B O 1
ATOM 5611 N N . ARG B 1 328 ? -16.984 4.121 -2.885 1 88.56 328 ARG B N 1
ATOM 5612 C CA . ARG B 1 328 ? -17.656 4.176 -4.176 1 88.56 328 ARG B CA 1
ATOM 5613 C C . ARG B 1 328 ? -17.969 2.773 -4.684 1 88.56 328 ARG B C 1
ATOM 5615 O O . ARG B 1 328 ? -19 2.564 -5.348 1 88.56 328 ARG B O 1
ATOM 5622 N N . ARG B 1 329 ? -17.156 1.811 -4.398 1 91.75 329 ARG B N 1
ATOM 5623 C CA . ARG B 1 329 ? -17.375 0.428 -4.809 1 91.75 329 ARG B CA 1
ATOM 5624 C C . ARG B 1 329 ? -18.359 -0.268 -3.883 1 91.75 329 ARG B C 1
ATOM 5626 O O . ARG B 1 329 ? -18.938 -1.297 -4.242 1 91.75 329 ARG B O 1
ATOM 5633 N N . ASN B 1 330 ? -18.484 0.311 -2.699 1 91.38 330 ASN B N 1
ATOM 5634 C CA . ASN B 1 330 ? -19.359 -0.285 -1.692 1 91.38 330 ASN B CA 1
ATOM 5635 C C . ASN B 1 330 ? -20.266 0.76 -1.044 1 91.38 330 ASN B C 1
ATOM 5637 O O . ASN B 1 330 ? -20.125 1.059 0.143 1 91.38 330 ASN B O 1
ATOM 5641 N N . PRO B 1 331 ? -21.219 1.216 -1.723 1 87.25 331 PRO B N 1
ATOM 5642 C CA . PRO B 1 331 ? -22.062 2.307 -1.237 1 87.25 331 PRO B CA 1
ATOM 5643 C C . PRO B 1 331 ? -22.906 1.904 -0.035 1 87.25 331 PRO B C 1
ATOM 5645 O O . PRO B 1 331 ? -23.391 2.768 0.703 1 87.25 331 PRO B O 1
ATOM 5648 N N . THR B 1 332 ? -23.094 0.636 0.237 1 85.94 332 THR B N 1
ATOM 5649 C CA . THR B 1 332 ? -23.953 0.178 1.323 1 85.94 332 THR B CA 1
ATOM 5650 C C . THR B 1 332 ? -23.125 -0.162 2.561 1 85.94 332 THR B C 1
ATOM 5652 O O . THR B 1 332 ? -23.656 -0.679 3.545 1 85.94 332 THR B O 1
ATOM 5655 N N . ALA B 1 333 ? -21.859 0.136 2.514 1 90.56 333 ALA B N 1
ATOM 5656 C CA . ALA B 1 333 ? -20.984 -0.192 3.629 1 90.56 333 ALA B CA 1
ATOM 5657 C C . ALA B 1 333 ? -21.344 0.617 4.871 1 90.56 333 ALA B C 1
ATOM 5659 O O . ALA B 1 333 ? -21.75 1.774 4.77 1 90.56 333 ALA B O 1
ATOM 5660 N N . VAL B 1 334 ? -21.219 -0.02 6.055 1 90.88 334 VAL B N 1
ATOM 5661 C CA . VAL B 1 334 ? -21.562 0.651 7.305 1 90.88 334 VAL B CA 1
ATOM 5662 C C . VAL B 1 334 ? -20.531 0.297 8.375 1 90.88 334 VAL B C 1
ATOM 5664 O O . VAL B 1 334 ? -19.812 -0.697 8.25 1 90.88 334 VAL B O 1
ATOM 5667 N N . SER B 1 335 ? -20.391 1.175 9.305 1 92.44 335 SER B N 1
ATOM 5668 C CA . SER B 1 335 ? -19.531 0.921 10.461 1 92.44 335 SER B CA 1
ATOM 5669 C C . SER B 1 335 ? -20.297 1.083 11.766 1 92.44 335 SER B C 1
ATOM 5671 O O . SER B 1 335 ? -20.906 2.127 12.008 1 92.44 335 SER B O 1
ATOM 5673 N N . ASP B 1 336 ? -20.281 0.083 12.586 1 89.31 336 ASP B N 1
ATOM 5674 C CA . ASP B 1 336 ? -20.984 0.14 13.859 1 89.31 336 ASP B CA 1
ATOM 5675 C C . ASP B 1 336 ? -20.219 0.971 14.883 1 89.31 336 ASP B C 1
ATOM 5677 O O . ASP B 1 336 ? -20.812 1.771 15.617 1 89.31 336 ASP B O 1
ATOM 5681 N N . LYS B 1 337 ? -18.984 0.806 14.906 1 88.31 337 LYS B N 1
ATOM 5682 C CA . LYS B 1 337 ? -18.141 1.476 15.891 1 88.31 337 LYS B CA 1
ATOM 5683 C C . LYS B 1 337 ? -18 2.963 15.57 1 88.31 337 LYS B C 1
ATOM 5685 O O . LYS B 1 337 ? -17.922 3.791 16.484 1 88.31 337 LYS B O 1
ATOM 5690 N N . PHE B 1 338 ? -18.078 3.236 14.211 1 91.38 338 PHE B N 1
ATOM 5691 C CA . PHE B 1 338 ? -17.844 4.613 13.789 1 91.38 338 PHE B CA 1
ATOM 5692 C C . PHE B 1 338 ? -18.969 5.082 12.859 1 91.38 338 PHE B C 1
ATOM 5694 O O . PHE B 1 338 ? -18.688 5.52 11.734 1 91.38 338 PHE B O 1
ATOM 5701 N N . LYS B 1 339 ? -20.094 5.113 13.352 1 89.12 339 LYS B N 1
ATOM 5702 C CA . LYS B 1 339 ? -21.281 5.398 12.539 1 89.12 339 LYS B CA 1
ATOM 5703 C C . LYS B 1 339 ? -21.25 6.828 12.008 1 89.12 339 LYS B C 1
ATOM 5705 O O . LYS B 1 339 ? -21.422 7.059 10.812 1 89.12 339 LYS B O 1
ATOM 5710 N N . ASN B 1 340 ? -20.938 7.762 12.812 1 84.88 340 ASN B N 1
ATOM 5711 C CA . ASN B 1 340 ? -20.969 9.172 12.43 1 84.88 340 ASN B CA 1
ATOM 5712 C C . ASN B 1 340 ? -19.844 9.508 11.453 1 84.88 340 ASN B C 1
ATOM 5714 O O . ASN B 1 340 ? -20.078 10.195 10.453 1 84.88 340 ASN B O 1
ATOM 5718 N N . ALA B 1 341 ? -18.719 9.016 11.766 1 87.75 341 ALA B N 1
ATOM 5719 C CA . ALA B 1 341 ? -17.578 9.25 10.875 1 87.75 341 ALA B CA 1
ATOM 5720 C C . ALA B 1 341 ? -17.844 8.641 9.492 1 87.75 341 ALA B C 1
ATOM 5722 O O . ALA B 1 341 ? -17.5 9.242 8.477 1 87.75 341 ALA B O 1
ATOM 5723 N N . MET B 1 342 ? -18.484 7.496 9.555 1 91.44 342 MET B N 1
ATOM 5724 C CA . MET B 1 342 ? -18.781 6.805 8.297 1 91.44 342 MET B CA 1
ATOM 5725 C C . MET B 1 342 ? -19.781 7.586 7.473 1 91.44 342 MET B C 1
ATOM 5727 O O . MET B 1 342 ? -19.641 7.715 6.254 1 91.44 342 MET B O 1
ATOM 5731 N N . GLU B 1 343 ? -20.75 8.062 8.094 1 87.25 343 GLU B N 1
ATOM 5732 C CA . GLU B 1 343 ? -21.766 8.844 7.398 1 87.25 343 GLU B CA 1
ATOM 5733 C C . GLU B 1 343 ? -21.172 10.117 6.801 1 87.25 343 GLU B C 1
ATOM 5735 O O . GLU B 1 343 ? -21.531 10.516 5.691 1 87.25 343 GLU B O 1
ATOM 5740 N N . GLU B 1 344 ? -20.312 10.688 7.512 1 84.88 344 GLU B N 1
ATOM 5741 C CA . GLU B 1 344 ? -19.625 11.883 7.016 1 84.88 344 GLU B CA 1
ATOM 5742 C C . GLU B 1 344 ? -18.797 11.57 5.781 1 84.88 344 GLU B C 1
ATOM 5744 O O . GLU B 1 344 ? -18.828 12.312 4.797 1 84.88 344 GLU B O 1
ATOM 5749 N N . LEU B 1 345 ? -18.109 10.523 5.855 1 86.12 345 LEU B N 1
ATOM 5750 C CA . LEU B 1 345 ? -17.266 10.125 4.73 1 86.12 345 LEU B CA 1
ATOM 5751 C C . LEU B 1 345 ? -18.109 9.781 3.508 1 86.12 345 LEU B C 1
ATOM 5753 O O . LEU B 1 345 ? -17.75 10.133 2.383 1 86.12 345 LEU B O 1
ATOM 5757 N N . LYS B 1 346 ? -19.203 9.125 3.752 1 87.81 346 LYS B N 1
ATOM 5758 C CA . LYS B 1 346 ? -20.094 8.734 2.654 1 87.81 346 LYS B CA 1
ATOM 5759 C C . LYS B 1 346 ? -20.703 9.953 1.988 1 87.81 346 LYS B C 1
ATOM 5761 O O . LYS B 1 346 ? -20.828 10.008 0.763 1 87.81 346 LYS B O 1
ATOM 5766 N N . LYS B 1 347 ? -21.062 10.891 2.756 1 82.81 347 LYS B N 1
ATOM 5767 C CA . LYS B 1 347 ? -21.641 12.133 2.238 1 82.81 347 LYS B CA 1
ATOM 5768 C C . LYS B 1 347 ? -20.641 12.859 1.341 1 82.81 347 LYS B C 1
ATOM 5770 O O . LYS B 1 347 ? -21.016 13.375 0.281 1 82.81 347 LYS B O 1
ATOM 5775 N N . ASN B 1 348 ? -19.406 12.82 1.741 1 81.12 348 ASN B N 1
ATOM 5776 C CA . ASN B 1 348 ? -18.375 13.484 0.961 1 81.12 348 ASN B CA 1
ATOM 5777 C C . ASN B 1 348 ? -18.062 12.719 -0.321 1 81.12 348 ASN B C 1
ATOM 5779 O O . ASN B 1 348 ? -17.672 13.312 -1.326 1 81.12 348 ASN B O 1
ATOM 5783 N N . ALA B 1 349 ? -18.203 11.438 -0.248 1 79.94 349 ALA B N 1
ATOM 5784 C CA . ALA B 1 349 ? -17.844 10.586 -1.382 1 79.94 349 ALA B CA 1
ATOM 5785 C C . ALA B 1 349 ? -18.891 10.664 -2.48 1 79.94 349 ALA B C 1
ATOM 5787 O O . ALA B 1 349 ? -18.641 10.273 -3.623 1 79.94 349 ALA B O 1
ATOM 5788 N N . GLU B 1 350 ? -20.078 11.102 -2.221 1 76.75 350 GLU B N 1
ATOM 5789 C CA . GLU B 1 350 ? -21.156 11.188 -3.191 1 76.75 350 GLU B CA 1
ATOM 5790 C C . GLU B 1 350 ? -21.031 12.438 -4.059 1 76.75 350 GLU B C 1
ATOM 5792 O O . GLU B 1 350 ? -22.016 12.906 -4.629 1 76.75 350 GLU B O 1
ATOM 5797 N N . VAL B 1 351 ? -19.703 12.898 -4.406 1 66.75 351 VAL B N 1
ATOM 5798 C CA . VAL B 1 351 ? -19.5 14.055 -5.277 1 66.75 351 VAL B CA 1
ATOM 5799 C C . VAL B 1 351 ? -19.859 13.688 -6.715 1 66.75 351 VAL B C 1
ATOM 5801 O O . VAL B 1 351 ? -19.531 12.602 -7.188 1 66.75 351 VAL B O 1
ATOM 5804 N N . LYS B 1 352 ? -21.047 14.344 -7.383 1 57.84 352 LYS B N 1
ATOM 5805 C CA . LYS B 1 352 ? -21.547 14.125 -8.734 1 57.84 352 LYS B CA 1
ATOM 5806 C C . LYS B 1 352 ? -20.516 14.523 -9.781 1 57.84 352 LYS B C 1
ATOM 5808 O O . LYS B 1 352 ? -19.75 15.469 -9.57 1 57.84 352 LYS B O 1
#

Radius of gyration: 32.61 Å; Cα contacts (8 Å, |Δi|>4): 682; chains: 2; bounding box: 71×96×71 Å

Nearest PDB structures (foldseek):
  8d9o-assembly1_A  TM=3.530E-01  e=7.799E+00  synthetic construct
  8d9o-assembly1_A  TM=3.532E-01  e=6.739E+00  synthetic construct

Solvent-accessible surface area (backbone atoms only — not comparable to full-atom values): 36122 Å² total; per-residue (Å²): 124,79,88,67,52,70,38,53,54,47,44,51,30,52,52,38,5,28,53,40,20,52,52,47,18,51,54,50,12,63,74,67,73,42,92,30,66,38,37,80,31,85,57,78,32,23,66,66,42,8,52,35,50,51,46,30,55,62,71,25,53,89,37,68,88,39,66,68,57,24,23,52,49,16,15,51,48,37,42,52,50,43,38,52,51,43,54,50,42,28,70,74,37,52,37,34,75,64,75,32,66,90,43,76,78,34,55,98,17,50,40,33,57,68,59,30,54,49,37,11,53,50,31,41,45,34,70,75,52,55,42,54,62,51,48,53,56,57,70,68,44,54,66,69,58,36,42,52,49,32,51,53,50,46,41,54,47,29,38,39,45,47,53,31,50,52,25,43,48,34,32,32,48,50,36,52,48,49,46,49,49,52,50,49,51,51,50,50,50,51,50,47,50,50,51,49,50,54,45,52,65,59,40,73,78,50,68,74,65,59,56,52,51,52,50,48,52,50,51,49,51,50,49,50,50,49,48,54,49,50,54,46,52,52,50,47,54,63,51,64,72,46,90,62,51,65,66,50,50,35,50,49,53,51,49,50,53,50,48,52,52,49,48,50,44,49,53,52,43,48,52,48,49,53,50,49,52,52,48,53,65,48,42,80,72,57,85,52,72,70,52,54,55,48,51,50,51,50,49,48,49,44,50,51,46,52,50,51,54,51,51,61,28,38,61,35,69,60,40,51,50,33,28,37,55,50,40,59,20,35,76,72,46,45,25,84,91,37,44,67,40,44,51,53,50,52,63,51,55,65,63,124,124,80,87,66,52,70,37,53,54,48,43,50,28,52,52,37,4,29,52,39,20,53,53,48,18,50,52,50,12,61,75,66,73,42,92,30,67,36,38,80,32,85,57,78,33,23,65,66,40,7,52,34,48,50,46,29,54,62,71,26,52,88,38,68,88,38,65,66,57,25,23,51,50,15,15,52,46,35,42,53,50,42,36,51,51,42,53,49,42,27,71,74,36,52,37,32,76,63,74,33,68,91,41,78,79,33,54,97,17,50,40,34,58,69,59,31,52,48,36,12,53,49,32,42,45,34,69,74,53,55,42,55,61,52,49,52,55,59,68,69,44,54,67,69,60,36,42,52,50,31,51,53,51,45,40,54,47,29,37,39,45,47,53,30,50,51,25,44,48,35,32,32,50,49,35,53,49,50,45,50,50,53,50,49,52,50,49,50,50,51,50,49,49,50,51,49,51,54,44,49,64,59,41,73,76,49,67,74,66,60,58,51,51,53,51,50,53,51,49,49,51,50,49,52,51,49,49,53,48,50,53,47,52,52,50,48,55,62,53,62,74,46,92,63,50,63,68,51,50,35,50,48,52,52,51,49,52,49,46,52,51,48,49,51,46,48,53,50,44,49,54,49,48,52,50,50,52,53,48,53,65,48,42,82,73,58,85,50,72,70,52,55,54,51,52,49,51,49,50,48,50,45,49,51,47,52,50,50,55,52,53,60,29,38,59,35,70,61,40,53,49,34,27,37,55,52,40,60,22,35,77,72,46,45,25,84,90,37,46,67,39,43,51,53,50,50,62,51,55,65,64,126

Sequence (704 aa):
MQEYDLSQWVLFFFLYSFLGWIWESCYVSVRKHRWVNRGFMHGPMLPLYGSGAMVVLIVTIPVRDNILLVFLMGMIGATILEYFTGITMERLFHVRYWDYRNLKFNVRGYICPVASLCWGAFSILMVKVVHIPFEHMVLLIPVTIADILAFVLTIAAAVDFTQSFNEAMDMKRILVQLEASKEQIQKMQERLKDASEEMQDRLKDASEGVQERLKRASEGVQERLEDSYLLYEERKEMKAAEKQTRKELYLAKIEEQRRERKEQLTQLSEKVEALLRTVRLENEAQESESKGNWRKELAQMRSNILSERQKLGSRTDRNYVNAMRQLRRNPTAVSDKFKNAMEELKKNAEVKMQEYDLSQWVLFFFLYSFLGWIWESCYVSVRKHRWVNRGFMHGPMLPLYGSGAMVVLIVTIPVRDNILLVFLMGMIGATILEYFTGITMERLFHVRYWDYRNLKFNVRGYICPVASLCWGAFSILMVKVVHIPFEHMVLLIPVTIADILAFVLTIAAAVDFTQSFNEAMDMKRILVQLEASKEQIQKMQERLKDASEEMQDRLKDASEGVQERLKRASEGVQERLEDSYLLYEERKEMKAAEKQTRKELYLAKIEEQRRERKEQLTQLSEKVEALLRTVRLENEAQESESKGNWRKELAQMRSNILSERQKLGSRTDRNYVNAMRQLRRNPTAVSDKFKNAMEELKKNAEVK

Organism: NCBI:txid592978

Secondary structure (DSSP, 8-state):
-----HHHHHHHHHHHHHHHHHHHHHHHHHHHTS----SSSSSS--HHHHHHHHHHHHHHGGGTT-HHHHHHHHHHHHHHHHHHHHHHHHHHHS-BSS--TTSTT-BTTTB-HHHHHHHHHHHHHIIIIIHHHHHHHHHHS-HHHHHHHHHHHHHHHHHHHHHHHHHHHHHHHHHHHHHHHHHHHHHHHHHHHHHHHHHHHHHTTS-HHHHHHHHHHHHHHHHHHHHHHHHHHHHHHHHHTS---HHHHHHHHHHHHHHHHHHHHHHHHHHHHHHHHHHHHHHTT---HHHHHHHHHHHHHHHHHHHHHHHHHT--HHHHHHHHHHHHH-TT-B-STTHHHHHHHHHHHT--/-----HHHHHHHHHHHHHHHHHHHHHHHHHHHTS----SSSSSS--HHHHHHHHHHHHHHGGGTT-HHHHHHHHHHHHHHHHHHHHHHHHHHHS-BSS--TTSTT-BTTTB-HHHHHHHHHHHHHIIIIIHHHHHHHHHHS-HHHHHHHHHHHHHHHHHHHHHHHHHHHHHHHHHHHHHHHHHHHHHHHHHHHHHHHHHHHHHTTS-HHHHHHHHHHHHHHHHHHHHHHHHHHHHHHHHHTS---HHHHHHHHHHHHHHHHHHHHHHHHHHHHHHHHHHHHHHTT---HHHHHHHHHHHHHHHHHHHHHHHHHT--HHHHHHHHHHHHH-TT-B-STTHHHHHHHHHHHT--

InterPro domains:
  IPR010540 Putative ABC-transporter type IV CmpB/TMEM229 [PF06541] (11-164)